Protein 2R78 (pdb70)

B-factor: mean 23.58, std 7.81, range [11.89, 75.42]

Solvent-accessible surface area: 21186 Å² total

InterPro domains:
  IPR000014 PAS domain [PS50112] (41-80)
  IPR000014 PAS domain [PS50112] (157-227)
  IPR000014 PAS domain [SM00091] (39-105)
  IPR000014 PAS domain [SM00091] (159-225)
  IPR000014 PAS domain [TIGR00229] (41-154)
  IPR000014 PAS domain [TIGR00229] (157-279)
  IPR000014 PAS domain [cd00130] (48-144)
  IPR001789 Signal transduction response regulator, receiver domain [PF00072] (548-661)
  IPR001789 Signal transduction response regulator, receiver domain [PS50110] (547-665)
  IPR001789 Signal transduction response regulator, receiver domain [SM00448] (546-661)
  IPR003594 Histidine kinase/HSP90-like ATPase domain [PF02518] (404-519)
  IPR003594 Histidine kinase/HSP90-like ATPase domain [SM00387] (404-520)
  IPR003661 Signal transduction histidine kinase, dimerisation/phosphoacceptor domain [PF00512] (293-356)
  IPR003661 Signal transduction histidine kinase, dimerisation/phosphoacceptor domain [SM00388] (292-357)
  IPR003661 Signal transduction histidine kinase, dimerisation/phosphoacceptor domain [cd00082] (290-353)
  IPR004358 Signal transduction histidine kinase-related protein, C-terminal [PR00344] (445-459)
  IPR004358 Signal transduction histidine kinase-related protein, C-terminal [PR00344] (463-473)
  IPR004358 Signal transduction histidine kinase-related protein, C-terminal [PR00344] (480-498)
  IPR004358 Signal transduction histidine kinase-related protein, C-terminal [PR00344] (504-517)
  IPR005467 Histidine kinase domain [PS50109] (299-520)

Foldseek 3Di:
DCPDDVNVVVVCVCCQAPPLWKKWKALQFQTDFTYPNVCVVQVHDRVRNNRDGQCQFQVCVVVCPRVVVSVCQLVFHWDWDWGWGAHPVGDTDIWTKIWHADPVSMIMMITHD/DCPDPVNVVVVVVVCQAPPCWKKWKALQFQTDFIYPNVCVVQVHDGVRNRVDGFCPQQVRPVVVNRVVVSVCQLVFHWDWAKGWGAHPVGDIFIWTKTWHQDPVRMIMMITHHD/DDCVDPVNVVVVVVCCQAPPLWKKFKALQFQTDAIYPNVCVVQVHDRVRSNRDGQCPQQVRPVVCCRVVVSVCQLVFDKDWDWTWGAHPVGDIFTWTKIWHADPVRMIMMIIHTD/DCPDPVNVVVVVVVCQAPPCWKKWKALQFQTDFIYPNVCVVQVHDGVRSNVDGFCPFQVRVVVCNRVVVSVCQQVFHWDWAWGWGAHPVGDIFIWTKIWHQDPVRMIMMITHGD

Radius of gyration: 28.05 Å; Cα contacts (8 Å, |Δi|>4): 924; chains: 4; bounding box: 69×51×76 Å

Nearest PDB structures (foldseek):
  2r78-assembly1_A  TM=9.894E-01  e=1.202E-22  Geobacter sulfurreducens PCA
  3bwl-assembly2_C  TM=8.313E-01  e=1.059E-07  Haloarcula marismortui ATCC 43049
  3bwl-assembly2_D  TM=8.401E-01  e=3.004E-07  Haloarcula marismortui ATCC 43049
  3mjq-assembly1_B  TM=8.443E-01  e=6.453E-06  Desulfitobacterium hafniense Y51
  4lpz-assembly1_A-1  TM=8.395E-01  e=2.990E-05  Homo sapiens

Structure (mmCIF, N/CA/C/O backbone):
data_2R78
#
_entry.id   2R78
#
_cell.length_a   51.248
_cell.length_b   62.501
_cell.length_c   71.203
_cell.angle_alpha   90.00
_cell.angle_beta   94.82
_cell.angle_gamma   90.00
#
_symmetry.space_group_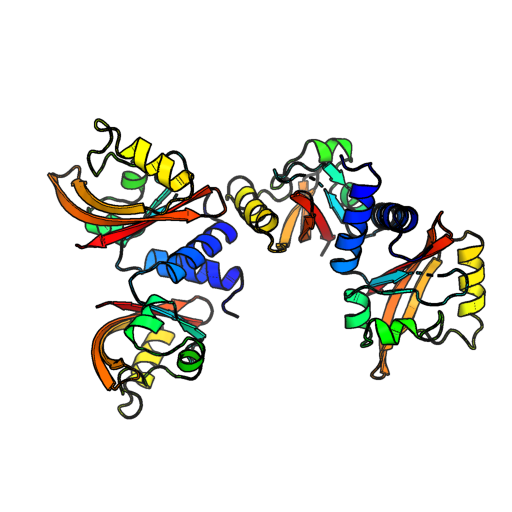name_H-M   'P 1 21 1'
#
loop_
_entity.id
_entity.type
_entity.pdbx_description
1 polymer 'Sensor protein'
2 non-polymer 'ACETATE ION'
3 water water
#
loop_
_atom_site.group_PDB
_atom_site.id
_atom_site.type_symbol
_atom_site.label_atom_id
_atom_site.label_alt_id
_atom_site.label_comp_id
_atom_site.label_asym_id
_atom_site.label_entity_id
_atom_site.label_seq_id
_atom_site.pdbx_PDB_ins_code
_atom_site.Cartn_x
_atom_site.Cartn_y
_atom_site.Cartn_z
_atom_site.occupancy
_atom_site.B_iso_or_equiv
_atom_site.auth_seq_id
_atom_site.auth_comp_id
_atom_site.auth_asym_id
_atom_site.auth_atom_id
_atom_site.pdbx_PDB_model_num
ATOM 1 N N . GLY A 1 2 ? -12.709 18.826 85.840 1.00 26.78 5 GLY A N 1
ATOM 2 C CA . GLY A 1 2 ? -11.755 19.494 84.929 1.00 25.89 5 GLY A CA 1
ATOM 3 C C . GLY A 1 2 ? -10.577 18.622 84.538 1.00 25.18 5 GLY A C 1
ATOM 4 O O . GLY A 1 2 ? -9.998 17.915 85.375 1.00 25.11 5 GLY A O 1
ATOM 5 N N . THR A 1 3 ? -10.235 18.701 83.252 1.00 24.57 6 THR A N 1
ATOM 6 C CA . THR A 1 3 ? -9.083 18.008 82.657 1.00 23.75 6 THR A CA 1
ATOM 7 C C . THR A 1 3 ? -8.075 18.963 81.978 1.00 23.60 6 THR A C 1
ATOM 8 O O . THR A 1 3 ? -7.074 18.525 81.442 1.00 22.86 6 THR A O 1
ATOM 12 N N . GLU A 1 4 ? -8.315 20.266 82.061 1.00 23.01 7 GLU A N 1
ATOM 13 C CA . GLU A 1 4 ? -7.475 21.258 81.423 1.00 22.62 7 GLU A CA 1
ATOM 14 C C . GLU A 1 4 ? -6.425 21.747 82.448 1.00 21.28 7 GLU A C 1
ATOM 15 O O . GLU A 1 4 ? -6.392 22.919 82.872 1.00 21.69 7 GLU A O 1
ATOM 21 N N . ASN A 1 5 ? -5.550 20.824 82.829 1.00 19.60 8 ASN A N 1
ATOM 22 C CA . ASN A 1 5 ? -4.411 21.143 83.692 1.00 17.99 8 ASN A CA 1
ATOM 23 C C . ASN A 1 5 ? -3.264 20.203 83.340 1.00 17.20 8 ASN A C 1
ATOM 24 O O . ASN A 1 5 ? -3.496 19.145 82.761 1.00 16.43 8 ASN A O 1
ATOM 29 N N . LEU A 1 6 ? -2.037 20.630 83.626 1.00 16.87 9 LEU A N 1
ATOM 30 C CA . LEU A 1 6 ? -0.840 19.897 83.191 1.00 16.98 9 LEU A CA 1
ATOM 31 C C . LEU A 1 6 ? -0.625 18.555 83.882 1.00 16.46 9 LEU A C 1
ATOM 32 O O . LEU A 1 6 ? 0.024 17.671 83.336 1.00 16.04 9 LEU A O 1
ATOM 37 N N . TYR A 1 7 ? -1.178 18.380 85.081 1.00 15.68 10 TYR A N 1
ATOM 38 C CA . TYR A 1 7 ? -0.972 17.151 85.830 1.00 16.05 10 TYR A CA 1
ATOM 39 C C . TYR A 1 7 ? -1.817 16.051 85.218 1.00 15.23 10 TYR A C 1
ATOM 40 O O . TYR A 1 7 ? -1.327 14.952 84.957 1.00 15.69 10 TYR A O 1
ATOM 49 N N . PHE A 1 8 ? -3.074 16.360 84.958 1.00 15.22 11 PHE A N 1
ATOM 50 C CA . PHE A 1 8 ? -3.928 15.425 84.243 1.00 14.86 11 PHE A CA 1
ATOM 51 C C . PHE A 1 8 ? -3.248 15.026 82.907 1.00 14.12 11 PHE A C 1
ATOM 52 O O . PHE A 1 8 ? -3.096 13.836 82.571 1.00 13.85 11 PHE A O 1
ATOM 60 N N . GLN A 1 9 ? -2.804 16.030 82.164 1.00 14.59 12 GLN A N 1
ATOM 61 C CA . GLN A 1 9 ? -2.261 15.764 80.832 1.00 14.36 12 GLN A CA 1
ATOM 62 C C . GLN A 1 9 ? -0.994 14.908 80.890 1.00 14.26 12 GLN A C 1
ATOM 63 O O . GLN A 1 9 ? -0.803 13.963 80.108 1.00 14.15 12 GLN A O 1
ATOM 69 N N . SER A 1 10 ? -0.125 15.240 81.835 1.00 14.78 13 SER A N 1
ATOM 70 C CA . SER A 1 10 ? 1.082 14.479 82.074 1.00 15.31 13 SER A CA 1
ATOM 71 C C . SER A 1 10 ? 0.742 13.031 82.459 1.00 14.72 13 SER A C 1
ATOM 72 O O . SER A 1 10 ? 1.319 12.084 81.938 1.00 14.87 13 SER A O 1
ATOM 75 N N . ASN A 1 11 ? -0.212 12.867 83.380 1.00 14.77 14 ASN A N 1
ATOM 76 C CA . ASN A 1 11 ? -0.717 11.538 83.740 1.00 14.89 14 ASN A CA 1
ATOM 77 C C . ASN A 1 11 ? -1.117 10.729 82.489 1.00 14.50 14 ASN A C 1
ATOM 78 O O . ASN A 1 11 ? -0.708 9.580 82.340 1.00 14.78 14 ASN A O 1
ATOM 83 N N . ALA A 1 12 ? -1.938 11.343 81.635 1.00 14.95 15 ALA A N 1
ATOM 84 C CA . ALA A 1 12 ? -2.500 10.686 80.478 1.00 14.55 15 ALA A CA 1
ATOM 85 C C . ALA A 1 12 ? -1.392 10.338 79.475 1.00 14.29 15 ALA A C 1
ATOM 86 O O . ALA A 1 12 ? -1.396 9.240 78.915 1.00 15.58 15 ALA A O 1
ATOM 88 N N . TYR A 1 13 ? -0.395 11.200 79.323 1.00 14.05 16 TYR A N 1
ATOM 89 C CA . TYR A 1 13 ? 0.748 10.850 78.479 1.00 14.38 16 TYR A CA 1
ATOM 90 C C . TYR A 1 13 ? 1.481 9.618 79.010 1.00 14.72 16 TYR A C 1
ATOM 91 O O . TYR A 1 13 ? 1.796 8.705 78.259 1.00 14.08 16 TYR A O 1
ATOM 100 N N . ARG A 1 14 ? 1.786 9.619 80.310 1.00 15.55 17 ARG A N 1
ATOM 101 C CA . ARG A 1 14 ? 2.499 8.496 80.930 1.00 16.46 17 ARG A CA 1
ATOM 102 C C . ARG A 1 14 ? 1.775 7.180 80.641 1.00 16.67 17 ARG A C 1
ATOM 103 O O . ARG A 1 14 ? 2.397 6.198 80.257 1.00 17.46 17 ARG A O 1
ATOM 111 N N . ALA A 1 15 ? 0.464 7.178 80.828 1.00 15.80 18 ALA A N 1
ATOM 112 C CA . ALA A 1 15 ? -0.353 5.967 80.586 1.00 16.17 18 ALA A CA 1
ATOM 113 C C . ALA A 1 15 ? -0.376 5.582 79.103 1.00 16.01 18 ALA A C 1
ATOM 114 O O . ALA A 1 15 ? -0.212 4.400 78.759 1.00 17.11 18 ALA A O 1
ATOM 116 N N . LEU A 1 16 ? -0.576 6.557 78.225 1.00 15.20 19 LEU A N 1
ATOM 117 C CA . LEU A 1 16 ? -0.589 6.280 76.777 1.00 14.91 19 LEU A CA 1
ATOM 118 C C . LEU A 1 16 ? 0.751 5.710 76.332 1.00 14.50 19 LEU A C 1
ATOM 119 O O . LEU A 1 16 ? 0.815 4.717 75.617 1.00 15.16 19 LEU A O 1
ATOM 124 N N . PHE A 1 17 ? 1.823 6.338 76.779 1.00 13.17 20 PHE A N 1
ATOM 125 C CA . PHE A 1 17 ? 3.152 5.927 76.356 1.00 14.35 20 PHE A CA 1
ATOM 126 C C . PHE A 1 17 ? 3.389 4.464 76.799 1.00 14.71 20 PHE A C 1
ATOM 127 O O . PHE A 1 17 ? 3.819 3.642 76.014 1.00 14.92 20 PHE A O 1
ATOM 135 N N . GLU A 1 18 ? 3.080 4.163 78.053 1.00 16.16 21 GLU A N 1
ATOM 136 C CA . GLU A 1 18 ? 3.370 2.854 78.623 1.00 16.72 21 GLU A CA 1
ATOM 137 C C . GLU A 1 18 ? 2.509 1.799 77.960 1.00 17.69 21 GLU A C 1
ATOM 138 O O . GLU A 1 18 ? 3.008 0.711 77.642 1.00 19.39 21 GLU A O 1
ATOM 144 N N . HIS A 1 19 ? 1.223 2.093 77.780 1.00 17.63 22 HIS A N 1
ATOM 145 C CA . HIS A 1 19 ? 0.256 1.036 77.388 1.00 18.58 22 HIS A CA 1
ATOM 146 C C . HIS A 1 19 ? -0.114 0.972 75.914 1.00 18.45 22 HIS A C 1
ATOM 147 O O . HIS A 1 19 ? -0.772 0.029 75.492 1.00 18.14 22 HIS A O 1
ATOM 154 N N . ALA A 1 20 ? 0.320 1.944 75.125 1.00 17.32 23 ALA A N 1
ATOM 155 C CA . ALA A 1 20 ? -0.011 1.955 73.714 1.00 17.55 23 ALA A CA 1
ATOM 156 C C . ALA A 1 20 ? 0.472 0.683 73.047 1.00 17.77 23 ALA A C 1
ATOM 157 O O . ALA A 1 20 ? 1.581 0.228 73.309 1.00 17.93 23 ALA A O 1
ATOM 159 N N . ILE A 1 21 ? -0.327 0.150 72.121 1.00 19.16 24 ILE A N 1
ATOM 160 C CA . ILE A 1 21 ? 0.110 -0.970 71.293 1.00 19.95 24 ILE A CA 1
ATOM 161 C C . ILE A 1 21 ? 1.016 -0.501 70.146 1.00 20.26 24 ILE A C 1
ATOM 162 O O . ILE A 1 21 ? 1.972 -1.218 69.759 1.00 20.84 24 ILE A O 1
ATOM 167 N N . ASP A 1 22 ? 0.719 0.691 69.612 1.00 19.22 25 ASP A N 1
ATOM 168 C CA . ASP A 1 22 ? 1.599 1.361 68.641 1.00 18.75 25 ASP A CA 1
ATOM 169 C C . ASP A 1 22 ? 2.914 1.777 69.302 1.00 17.34 25 ASP A C 1
ATOM 170 O O . ASP A 1 22 ? 2.969 2.047 70.492 1.00 16.80 25 ASP A O 1
ATOM 175 N N . GLY A 1 23 ? 3.966 1.830 68.501 1.00 15.88 26 GLY A N 1
ATOM 176 C CA . GLY A 1 23 ? 5.228 2.385 68.957 1.00 14.67 26 GLY A CA 1
ATOM 177 C C . GLY A 1 23 ? 5.108 3.901 69.048 1.00 14.37 26 GLY A C 1
ATOM 178 O O . GLY A 1 23 ? 4.429 4.533 68.229 1.00 14.60 26 GLY A O 1
ATOM 179 N N . ILE A 1 24 ? 5.703 4.464 70.090 1.00 14.32 27 ILE A N 1
ATOM 180 C CA . ILE A 1 24 ? 5.744 5.913 70.286 1.00 13.88 27 ILE A CA 1
ATOM 181 C C . ILE A 1 24 ? 7.174 6.256 70.643 1.00 13.60 27 ILE A C 1
ATOM 182 O O . ILE A 1 24 ? 7.824 5.595 71.485 1.00 13.24 27 ILE A O 1
ATOM 187 N N . PHE A 1 25 ? 7.671 7.290 69.992 1.00 13.05 28 PHE A N 1
ATOM 188 C CA . PHE A 1 25 ? 9.020 7.742 70.247 1.00 12.54 28 PHE A CA 1
ATOM 189 C C . PHE A 1 25 ? 9.069 9.252 70.246 1.00 13.41 28 PHE A C 1
ATOM 190 O O . PHE A 1 25 ? 8.191 9.924 69.685 1.00 13.72 28 PHE A O 1
ATOM 198 N N . ILE A 1 26 ? 10.089 9.752 70.921 1.00 12.55 29 ILE A N 1
ATOM 199 C CA . ILE A 1 26 ? 10.363 11.176 70.982 1.00 12.64 29 ILE A CA 1
ATOM 200 C C . ILE A 1 26 ? 11.772 11.364 70.433 1.00 14.62 29 ILE A C 1
ATOM 201 O O . ILE A 1 26 ? 12.676 10.601 70.797 1.00 13.73 29 ILE A O 1
ATOM 214 N N . ASP A 1 28 ? 14.801 14.599 69.347 1.00 15.71 31 ASP A N 1
ATOM 215 C CA . ASP A 1 28 ? 15.124 16.025 69.392 1.00 16.23 31 ASP A CA 1
ATOM 216 C C . ASP A 1 28 ? 15.110 16.555 67.966 1.00 15.54 31 ASP A C 1
ATOM 217 O O . ASP A 1 28 ? 14.969 15.795 67.032 1.00 14.97 31 ASP A O 1
ATOM 222 N N . ALA A 1 29 ? 15.298 17.865 67.802 1.00 16.37 32 ALA A N 1
ATOM 223 C CA . ALA A 1 29 ? 15.233 18.483 66.486 1.00 17.71 32 ALA A CA 1
ATOM 224 C C . ALA A 1 29 ? 16.284 17.957 65.522 1.00 17.45 32 ALA A C 1
ATOM 225 O O . ALA A 1 29 ? 16.125 18.117 64.298 1.00 19.47 32 ALA A O 1
ATOM 227 N N . GLU A 1 30 ? 17.394 17.410 66.056 1.00 17.03 33 GLU A N 1
ATOM 228 C CA . GLU A 1 30 ? 18.482 16.852 65.247 1.00 17.99 33 GLU A CA 1
ATOM 229 C C . GLU A 1 30 ? 18.315 15.366 64.900 1.00 17.71 33 GLU A C 1
ATOM 230 O O . GLU A 1 30 ? 19.165 14.765 64.231 1.00 17.59 33 GLU A O 1
ATOM 236 N N . GLY A 1 31 ? 17.239 14.760 65.392 1.00 16.08 34 GLY A N 1
ATOM 237 C CA . GLY A 1 31 ? 16.902 13.404 65.010 1.00 16.46 34 GLY A CA 1
ATOM 238 C C . GLY A 1 31 ? 17.511 12.345 65.917 1.00 15.81 34 GLY A C 1
ATOM 239 O O . GLY A 1 31 ? 17.520 11.161 65.582 1.00 15.67 34 GLY A O 1
ATOM 240 N N . HIS A 1 32 ? 18.017 12.765 67.062 1.00 14.87 35 HIS A N 1
ATOM 241 C CA . HIS A 1 32 ? 18.478 11.834 68.091 1.00 16.22 35 HIS A CA 1
ATOM 242 C C . HIS A 1 32 ? 17.259 11.296 68.878 1.00 15.59 35 HIS A C 1
ATOM 243 O O . HIS A 1 32 ? 16.444 12.092 69.364 1.00 14.61 35 HIS A O 1
ATOM 250 N N . TYR A 1 33 ? 17.116 9.964 68.984 1.00 16.14 36 TYR A N 1
ATOM 251 C CA . TYR A 1 33 ? 16.038 9.403 69.789 1.00 15.90 36 TYR A CA 1
ATOM 252 C C . TYR A 1 33 ? 16.277 9.762 71.255 1.00 16.35 36 TYR A C 1
ATOM 253 O O . TYR A 1 33 ? 17.400 9.579 71.768 1.00 17.21 36 TYR A O 1
ATOM 262 N N . LEU A 1 34 ? 15.234 10.300 71.889 1.00 14.44 37 LEU A N 1
ATOM 263 C CA . LEU A 1 34 ? 15.209 10.695 73.272 1.00 15.50 37 LEU A CA 1
ATOM 264 C C . LEU A 1 34 ? 14.412 9.792 74.174 1.00 15.18 37 LEU A C 1
ATOM 265 O O . LEU A 1 34 ? 14.760 9.632 75.355 1.00 15.76 37 LEU A O 1
ATOM 270 N N . ASP A 1 35 ? 13.348 9.209 73.625 1.00 14.42 38 ASP A N 1
ATOM 271 C CA . ASP A 1 35 ? 12.577 8.255 74.394 1.00 14.93 38 ASP A CA 1
ATOM 272 C C . ASP A 1 35 ? 11.875 7.330 73.442 1.00 14.36 38 ASP A C 1
ATOM 273 O O . ASP A 1 35 ? 11.605 7.685 72.306 1.00 14.36 38 ASP A O 1
ATOM 278 N N . VAL A 1 36 ? 11.617 6.128 73.938 1.00 14.24 39 VAL A N 1
ATOM 279 C CA . VAL A 1 36 ? 10.969 5.092 73.167 1.00 13.88 39 VAL A CA 1
ATOM 280 C C . VAL A 1 36 ? 10.120 4.275 74.111 1.00 14.03 39 VAL A C 1
ATOM 281 O O . VAL A 1 36 ? 10.555 3.989 75.231 1.00 14.46 39 VAL A O 1
ATOM 285 N N . ASN A 1 37 ? 8.902 3.926 73.684 1.00 13.54 40 ASN A N 1
ATOM 286 C CA . ASN A 1 37 ? 8.001 3.232 74.599 1.00 13.53 40 ASN A CA 1
ATOM 287 C C . ASN A 1 37 ? 8.183 1.712 74.568 1.00 14.29 40 ASN A C 1
ATOM 288 O O . ASN A 1 37 ? 8.890 1.172 73.720 1.00 14.45 40 ASN A O 1
ATOM 293 N N . PRO A 1 38 ? 7.541 1.011 75.511 1.00 15.03 41 PRO A N 1
ATOM 294 C CA . PRO A 1 38 ? 7.748 -0.444 75.497 1.00 15.96 41 PRO A CA 1
ATOM 295 C C . PRO A 1 38 ? 7.403 -1.144 74.181 1.00 16.22 41 PRO A C 1
ATOM 296 O O . PRO A 1 38 ? 8.139 -2.040 73.759 1.00 16.76 41 PRO A O 1
ATOM 300 N N . ALA A 1 39 ? 6.283 -0.767 73.546 1.00 15.26 42 ALA A N 1
ATOM 301 C CA . ALA A 1 39 ? 5.859 -1.387 72.283 1.00 16.23 42 ALA A CA 1
ATOM 302 C C . ALA A 1 39 ? 6.952 -1.318 71.213 1.00 16.13 42 ALA A C 1
ATOM 303 O O . ALA A 1 39 ? 7.269 -2.318 70.570 1.00 17.35 42 ALA A O 1
ATOM 305 N N . ILE A 1 40 ? 7.560 -0.143 71.046 1.00 16.13 43 ILE A N 1
ATOM 306 C CA . ILE A 1 40 ? 8.562 0.011 69.990 1.00 15.99 43 ILE A CA 1
ATOM 307 C C . ILE A 1 40 ? 9.863 -0.740 70.324 1.00 15.99 43 ILE A C 1
ATOM 308 O O . ILE A 1 40 ? 10.450 -1.324 69.441 1.00 16.23 43 ILE A O 1
ATOM 313 N N . CYS A 1 41 ? 10.260 -0.775 71.595 1.00 15.63 44 CYS A N 1
ATOM 314 C CA . CYS A 1 41 ? 11.441 -1.529 72.026 1.00 16.90 44 CYS A CA 1
ATOM 315 C C . CYS A 1 41 ? 11.247 -3.026 71.756 1.00 17.69 44 CYS A C 1
ATOM 316 O O . CYS A 1 41 ? 12.151 -3.700 71.232 1.00 17.75 44 CYS A O 1
ATOM 319 N N . SER A 1 42 ? 10.060 -3.519 72.108 1.00 17.93 45 SER A N 1
ATOM 320 C CA . SER A 1 42 ? 9.712 -4.944 71.859 1.00 19.20 45 SER A CA 1
ATOM 321 C C . SER A 1 42 ? 9.625 -5.287 70.362 1.00 19.40 45 SER A C 1
ATOM 322 O O . SER A 1 42 ? 10.151 -6.330 69.956 1.00 21.51 45 SER A O 1
ATOM 325 N N . ALA A 1 43 ? 8.975 -4.445 69.551 1.00 18.58 46 ALA A N 1
ATOM 326 C CA . ALA A 1 43 ? 8.846 -4.704 68.111 1.00 19.36 46 ALA A CA 1
ATOM 327 C C . ALA A 1 43 ? 10.200 -4.710 67.397 1.00 19.97 46 ALA A C 1
ATOM 328 O O . ALA A 1 43 ? 10.491 -5.609 66.599 1.00 20.84 46 ALA A O 1
ATOM 330 N N . ILE A 1 44 ? 11.028 -3.712 67.685 1.00 19.37 47 ILE A N 1
ATOM 331 C CA . ILE A 1 44 ? 12.246 -3.524 66.908 1.00 19.73 47 ILE A CA 1
ATOM 332 C C . ILE A 1 44 ? 13.413 -4.284 67.500 1.00 19.73 47 ILE A C 1
ATOM 333 O O . ILE A 1 44 ? 14.380 -4.568 66.801 1.00 20.53 47 ILE A O 1
ATOM 338 N N . GLY A 1 45 ? 13.326 -4.639 68.774 1.00 20.03 48 GLY A N 1
ATOM 339 C CA . GLY A 1 45 ? 14.322 -5.489 69.378 1.00 20.32 48 GLY A CA 1
ATOM 340 C C . GLY A 1 45 ? 15.519 -4.808 69.997 1.00 20.49 48 GLY A C 1
ATOM 341 O O . GLY A 1 45 ? 16.487 -5.485 70.345 1.00 21.56 48 GLY A O 1
ATOM 342 N N . TYR A 1 46 ? 15.459 -3.479 70.154 1.00 19.55 49 TYR A N 1
ATOM 343 C CA . TYR A 1 46 ? 16.443 -2.741 70.933 1.00 19.88 49 TYR A CA 1
ATOM 344 C C . TYR A 1 46 ? 15.899 -2.409 72.314 1.00 19.93 49 TYR A C 1
ATOM 345 O O . TYR A 1 46 ? 14.673 -2.117 72.494 1.00 20.35 49 TYR A O 1
ATOM 354 N N . THR A 1 47 ? 16.789 -2.404 73.292 1.00 19.68 50 THR A N 1
ATOM 355 C CA . THR A 1 47 ? 16.439 -1.880 74.605 1.00 19.50 50 THR A CA 1
ATOM 356 C C . THR A 1 47 ? 16.402 -0.347 74.539 1.00 19.41 50 THR A C 1
ATOM 357 O O . THR A 1 47 ? 16.899 0.273 73.585 1.00 18.59 50 THR A O 1
ATOM 361 N N . ARG A 1 48 ? 15.797 0.266 75.552 1.00 20.15 51 ARG A N 1
ATOM 362 C CA . ARG A 1 48 ? 15.753 1.723 75.618 1.00 20.83 51 ARG A CA 1
ATOM 363 C C . ARG A 1 48 ? 17.170 2.303 75.522 1.00 20.36 51 ARG A C 1
ATOM 364 O O . ARG A 1 48 ? 17.418 3.232 74.774 1.00 20.34 51 ARG A O 1
ATOM 372 N N . ASP A 1 49 ? 18.121 1.727 76.248 1.00 19.85 52 ASP A N 1
ATOM 373 C CA . ASP A 1 49 ? 19.479 2.274 76.212 1.00 19.73 52 ASP A CA 1
ATOM 374 C C . ASP A 1 49 ? 20.178 2.130 74.853 1.00 18.91 52 ASP A C 1
ATOM 375 O O . ASP A 1 49 ? 20.970 2.992 74.458 1.00 21.12 52 ASP A O 1
ATOM 380 N N . GLU A 1 50 ? 19.896 1.051 74.149 1.00 17.61 53 GLU A N 1
ATOM 381 C CA . GLU A 1 50 ? 20.412 0.874 72.797 1.00 17.32 53 GLU A CA 1
ATOM 382 C C . GLU A 1 50 ? 19.754 1.897 71.871 1.00 17.82 53 GLU A C 1
ATOM 383 O O . GLU A 1 50 ? 20.412 2.534 71.074 1.00 17.39 53 GLU A O 1
ATOM 389 N N . PHE A 1 51 ? 18.446 2.057 72.026 1.00 18.36 54 PHE A N 1
ATOM 390 C CA . PHE A 1 51 ? 17.661 2.908 71.135 1.00 19.25 54 PHE A CA 1
ATOM 391 C C . PHE A 1 51 ? 18.111 4.371 71.241 1.00 19.63 54 PHE A C 1
ATOM 392 O O . PHE A 1 51 ? 18.222 5.081 70.212 1.00 20.05 54 PHE A O 1
ATOM 400 N N . LEU A 1 52 ? 18.362 4.824 72.469 1.00 20.05 55 LEU A N 1
ATOM 401 C CA . LEU A 1 52 ? 18.765 6.223 72.735 1.00 21.14 55 LEU A CA 1
ATOM 402 C C . LEU A 1 52 ? 20.153 6.599 72.207 1.00 21.00 55 LEU A C 1
ATOM 403 O O . LEU A 1 52 ? 20.569 7.765 72.270 1.00 23.13 55 LEU A O 1
ATOM 408 N N . ALA A 1 53 ? 20.891 5.604 71.710 1.00 20.20 56 ALA A N 1
ATOM 409 C CA . ALA A 1 53 ? 22.172 5.824 71.055 1.00 19.51 56 ALA A CA 1
ATOM 410 C C . ALA A 1 53 ? 22.041 5.848 69.525 1.00 19.03 56 ALA A C 1
ATOM 411 O O . ALA A 1 53 ? 23.033 5.860 68.809 1.00 19.65 56 ALA A O 1
ATOM 413 N N . LEU A 1 54 ? 20.814 5.770 69.033 1.00 18.27 57 LEU A N 1
ATOM 414 C CA . LEU A 1 54 ? 20.567 5.801 67.627 1.00 17.37 57 LEU A CA 1
ATOM 415 C C . LEU A 1 54 ? 19.915 7.111 67.166 1.00 16.64 57 LEU A C 1
ATOM 416 O O . LEU A 1 54 ? 19.341 7.878 67.965 1.00 16.80 57 LEU A O 1
ATOM 421 N N . ASP A 1 55 ? 20.100 7.365 65.884 1.00 15.79 58 ASP A N 1
ATOM 422 C CA . ASP A 1 55 ? 19.493 8.501 65.198 1.00 15.90 58 ASP A CA 1
ATOM 423 C C . ASP A 1 55 ? 18.449 8.058 64.169 1.00 15.28 58 ASP A C 1
ATOM 424 O O . ASP A 1 55 ? 18.474 6.939 63.623 1.00 14.74 58 ASP A O 1
ATOM 429 N N . TRP A 1 56 ? 17.542 8.990 63.889 1.00 14.31 59 TRP A N 1
ATOM 430 C CA . TRP A 1 56 ? 16.583 8.895 62.826 1.00 15.11 59 TRP A CA 1
ATOM 431 C C . TRP A 1 56 ? 17.307 8.478 61.555 1.00 15.09 59 TRP A C 1
ATOM 432 O O . TRP A 1 56 ? 18.326 9.070 61.187 1.00 16.36 59 TRP A O 1
ATOM 443 N N . GLY A 1 57 ? 16.777 7.447 60.928 1.00 15.41 60 GLY A N 1
ATOM 444 C CA . GLY A 1 57 ? 17.321 6.910 59.695 1.00 16.48 60 GLY A CA 1
ATOM 445 C C . GLY A 1 57 ? 17.978 5.537 59.851 1.00 17.23 60 GLY A C 1
ATOM 446 O O . GLY A 1 57 ? 18.056 4.760 58.900 1.00 16.77 60 GLY A O 1
ATOM 447 N N . VAL A 1 58 ? 18.419 5.212 61.054 1.00 17.71 61 VAL A N 1
ATOM 448 C CA . VAL A 1 58 ? 19.115 3.938 61.243 1.00 18.73 61 VAL A CA 1
ATOM 449 C C . VAL A 1 58 ? 18.168 2.760 61.028 1.00 19.27 61 VAL A C 1
ATOM 450 O O . VAL A 1 58 ? 18.497 1.803 60.268 1.00 20.69 61 VAL A O 1
ATOM 454 N N . LEU A 1 59 ? 16.990 2.831 61.652 1.00 20.57 62 LEU A N 1
ATOM 455 C CA . LEU A 1 59 ? 16.026 1.713 61.634 1.00 21.20 62 LEU A CA 1
ATOM 456 C C . LEU A 1 59 ? 15.618 1.345 60.193 1.00 20.89 62 LEU A C 1
ATOM 457 O O . LEU A 1 59 ? 15.451 0.163 59.879 1.00 21.05 62 LEU A O 1
ATOM 462 N N . SER A 1 60 ? 15.466 2.358 59.334 1.00 19.91 63 SER A N 1
ATOM 463 C CA . SER A 1 60 ? 14.974 2.154 57.971 1.00 20.43 63 SER A CA 1
ATOM 464 C C . SER A 1 60 ? 16.107 2.265 56.953 1.00 20.09 63 SER A C 1
ATOM 465 O O . SER A 1 60 ? 15.865 2.297 55.756 1.00 18.62 63 SER A O 1
ATOM 468 N N . ARG A 1 61 ? 17.340 2.338 57.456 1.00 20.45 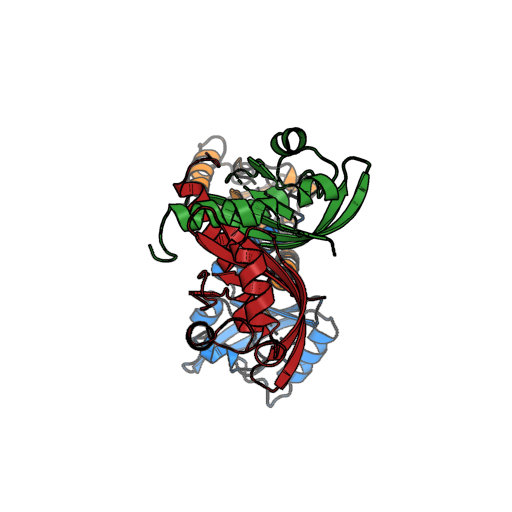64 ARG A N 1
ATOM 469 C CA . ARG A 1 61 ? 18.537 2.381 56.619 1.00 21.97 64 ARG A CA 1
ATOM 470 C C . ARG A 1 61 ? 18.454 3.500 55.580 1.00 20.80 64 ARG A C 1
ATOM 471 O O . ARG A 1 61 ? 18.721 3.330 54.387 1.00 20.81 64 ARG A O 1
ATOM 479 N N . GLY A 1 62 ? 18.103 4.668 56.084 1.00 20.02 65 GLY A N 1
ATOM 480 C CA . GLY A 1 62 ? 17.855 5.843 55.247 1.00 19.94 65 GLY A CA 1
ATOM 481 C C . GLY A 1 62 ? 18.775 7.001 55.550 1.00 19.79 65 GLY A C 1
ATOM 482 O O . GLY A 1 62 ? 18.467 8.144 55.230 1.00 18.38 65 GLY A O 1
ATOM 483 N N . VAL A 1 63 ? 19.922 6.719 56.175 1.00 19.98 66 VAL A N 1
ATOM 484 C CA . VAL A 1 63 ? 20.898 7.767 56.457 1.00 21.19 66 VAL A CA 1
ATOM 485 C C . VAL A 1 63 ? 21.651 8.084 55.160 1.00 21.30 66 VAL A C 1
ATOM 486 O O . VAL A 1 63 ? 21.562 9.196 54.656 1.00 20.17 66 VAL A O 1
ATOM 490 N N . ASP A 1 64 ? 22.390 7.108 54.626 1.00 22.02 67 ASP A N 1
ATOM 491 C CA . ASP A 1 64 ? 23.186 7.331 53.404 1.00 22.75 67 ASP A CA 1
ATOM 492 C C . ASP A 1 64 ? 22.436 7.921 52.229 1.00 22.35 67 ASP A C 1
ATOM 493 O O . ASP A 1 64 ? 22.984 8.767 51.508 1.00 24.02 67 ASP A O 1
ATOM 498 N N . SER A 1 65 ? 21.185 7.496 52.050 1.00 20.75 68 SER A N 1
ATOM 499 C CA . SER A 1 65 ? 20.326 7.964 50.975 1.00 20.63 68 SER A CA 1
ATOM 500 C C . SER A 1 65 ? 19.905 9.417 51.083 1.00 19.96 68 SER A C 1
ATOM 501 O O . SER A 1 65 ? 19.388 9.992 50.093 1.00 20.27 68 SER A O 1
ATOM 504 N N . GLY A 1 66 ? 20.097 9.983 52.270 1.00 18.09 69 GLY A N 1
ATOM 505 C CA . GLY A 1 66 ? 19.580 11.299 52.600 1.00 17.67 69 GLY A CA 1
ATOM 506 C C . GLY A 1 66 ? 18.114 11.338 52.982 1.00 16.40 69 GLY A C 1
ATOM 507 O O . GLY A 1 66 ? 17.575 12.423 53.247 1.00 16.22 69 GLY A O 1
ATOM 508 N N . TRP A 1 67 ? 17.429 10.185 52.996 1.00 15.93 70 TRP 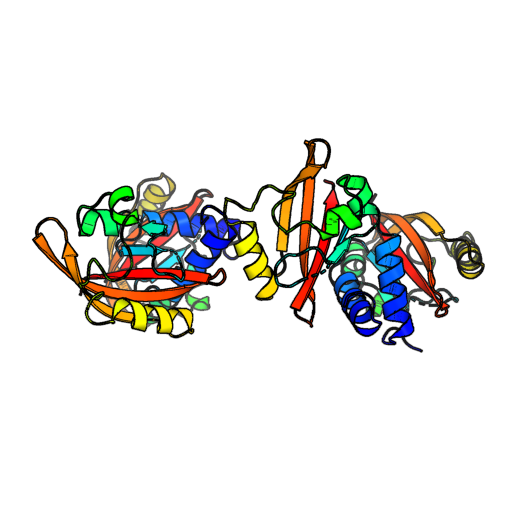A N 1
ATOM 509 C CA . TRP A 1 67 ? 16.030 10.166 53.430 1.00 16.66 70 TRP A CA 1
ATOM 510 C C . TRP A 1 67 ? 15.882 10.747 54.837 1.00 16.32 70 TRP A C 1
ATOM 511 O O . TRP A 1 67 ? 14.968 11.539 55.088 1.00 16.48 70 TRP A O 1
ATOM 522 N N . ALA A 1 68 ? 16.754 10.344 55.752 1.00 15.85 71 ALA A N 1
ATOM 523 C CA . ALA A 1 68 ? 16.631 10.768 57.145 1.00 15.56 71 ALA A CA 1
ATOM 524 C C . ALA A 1 68 ? 16.726 12.304 57.221 1.00 15.51 71 ALA A C 1
ATOM 525 O O . ALA A 1 68 ? 15.883 12.970 57.861 1.00 15.11 71 ALA A O 1
ATOM 527 N N . ALA A 1 69 ? 17.756 12.871 56.573 1.00 15.39 72 ALA A N 1
ATOM 528 C CA . ALA A 1 69 ? 17.975 14.318 56.610 1.00 15.09 72 ALA A CA 1
ATOM 529 C C . ALA A 1 69 ? 16.815 15.079 55.936 1.00 14.76 72 ALA A C 1
ATOM 530 O O . ALA A 1 69 ? 16.360 16.103 56.447 1.00 16.46 72 ALA A O 1
ATOM 532 N N . ALA A 1 70 ? 16.361 14.585 54.790 1.00 14.87 73 ALA A N 1
ATOM 533 C CA . ALA A 1 70 ? 15.287 15.264 54.036 1.00 14.42 73 ALA A CA 1
ATOM 534 C C . ALA A 1 70 ? 13.968 15.251 54.828 1.00 14.35 73 ALA A C 1
ATOM 535 O O . ALA A 1 70 ? 13.260 16.283 54.948 1.00 14.67 73 ALA A O 1
ATOM 537 N N . SER A 1 71 ? 13.625 14.074 55.356 1.00 13.57 74 SER A N 1
ATOM 538 C CA . SER A 1 71 ? 12.379 13.919 56.109 1.00 13.87 74 SER A CA 1
ATOM 539 C C . SER A 1 71 ? 12.425 14.722 57.395 1.00 13.30 74 SER A C 1
ATOM 540 O O . SER A 1 71 ? 11.457 15.398 57.756 1.00 14.03 74 SER A O 1
ATOM 543 N N . LEU A 1 72 ? 13.552 14.670 58.090 1.00 12.87 75 LEU A N 1
ATOM 544 C CA . LEU A 1 72 ? 13.690 15.427 59.352 1.00 13.89 75 LEU A CA 1
ATOM 545 C C . LEU A 1 72 ? 13.459 16.906 59.042 1.00 13.36 75 LEU A C 1
ATOM 546 O O . LEU A 1 72 ? 12.761 17.624 59.766 1.00 13.83 75 LEU A O 1
ATOM 551 N N . ALA A 1 73 ? 14.058 17.382 57.960 1.00 14.11 76 ALA A N 1
ATOM 552 C CA . ALA A 1 73 ? 13.923 18.819 57.646 1.00 14.00 76 ALA A CA 1
ATOM 553 C C . ALA A 1 73 ? 12.450 19.196 57.400 1.00 13.70 76 ALA A C 1
ATOM 554 O O . ALA A 1 73 ? 12.001 20.275 57.783 1.00 14.26 76 ALA A O 1
ATOM 556 N N . ARG A 1 74 ? 11.702 18.338 56.719 1.00 12.98 77 ARG A N 1
ATOM 557 C CA . ARG A 1 74 ? 10.289 18.632 56.486 1.00 13.98 77 ARG A CA 1
ATOM 558 C C . ARG A 1 74 ? 9.532 18.645 57.828 1.00 13.74 77 ARG A C 1
ATOM 559 O O . ARG A 1 74 ? 8.674 19.496 58.068 1.00 13.37 77 ARG A O 1
ATOM 567 N N . ILE A 1 75 ? 9.846 17.678 58.687 1.00 12.50 78 ILE A N 1
ATOM 568 C CA . ILE A 1 75 ? 9.180 17.637 59.985 1.00 12.68 78 ILE A CA 1
ATOM 569 C C . ILE A 1 75 ? 9.452 18.881 60.840 1.00 12.32 78 ILE A C 1
ATOM 570 O O . ILE A 1 75 ? 8.509 19.496 61.372 1.00 13.55 78 ILE A O 1
ATOM 575 N N . VAL A 1 76 ? 10.722 19.275 60.967 1.00 12.33 79 VAL A N 1
ATOM 576 C CA . VAL A 1 76 ? 11.055 20.459 61.815 1.00 13.64 79 VAL A CA 1
ATOM 577 C C . VAL A 1 76 ? 10.562 21.756 61.186 1.00 13.67 79 VAL A C 1
ATOM 578 O O . VAL A 1 76 ? 10.388 22.756 61.885 1.00 13.97 79 VAL A O 1
ATOM 582 N N . GLY A 1 77 ? 10.345 21.736 59.866 1.00 13.82 80 GLY A N 1
ATOM 583 C CA . GLY A 1 77 ? 9.727 22.851 59.163 1.00 14.62 80 GLY A CA 1
ATOM 584 C C . GLY A 1 77 ? 8.229 22.955 59.412 1.00 14.69 80 GLY A C 1
ATOM 585 O O . GLY A 1 77 ? 7.586 23.941 58.988 1.00 15.89 80 GLY A O 1
ATOM 586 N N . GLY A 1 78 ? 7.648 21.915 60.040 1.00 14.84 81 GLY A N 1
ATOM 587 C CA . GLY A 1 78 ? 6.243 21.921 60.443 1.00 15.24 81 GLY A CA 1
ATOM 588 C C . GLY A 1 78 ? 5.278 21.134 59.586 1.00 15.97 81 GLY A C 1
ATOM 589 O O . GLY A 1 78 ? 4.055 21.287 59.748 1.00 17.89 81 GLY A O 1
ATOM 590 N N . GLU A 1 79 ? 5.797 20.331 58.656 1.00 16.35 82 GLU A N 1
ATOM 591 C CA . GLU A 1 79 ? 4.950 19.449 57.847 1.00 17.10 82 GLU A CA 1
ATOM 592 C C . GLU A 1 79 ? 4.865 18.095 58.564 1.00 16.87 82 GLU A C 1
ATOM 593 O O . GLU A 1 79 ? 5.886 17.491 58.808 1.00 17.57 82 GLU A O 1
ATOM 599 N N . PRO A 1 80 ? 3.651 17.591 58.840 1.00 18.04 83 PRO A N 1
ATOM 600 C CA . PRO A 1 80 ? 3.570 16.266 59.489 1.00 18.02 83 PRO A CA 1
ATOM 601 C C . PRO A 1 80 ? 4.066 15.186 58.547 1.00 17.91 83 PRO A C 1
ATOM 602 O O . PRO A 1 80 ? 3.844 15.269 57.336 1.00 17.17 83 PRO A O 1
ATOM 606 N N . LEU A 1 81 ? 4.724 14.182 59.104 1.00 17.80 84 LEU A N 1
ATOM 607 C CA . LEU A 1 81 ? 5.146 13.011 58.334 1.00 18.76 84 LEU A CA 1
ATOM 608 C C . LEU A 1 81 ? 4.100 11.907 58.457 1.00 18.64 84 LEU A C 1
ATOM 609 O O . LEU A 1 81 ? 3.594 11.631 59.557 1.00 16.33 84 LEU A O 1
ATOM 614 N N . ARG A 1 82 ? 3.774 11.292 57.323 1.00 21.06 85 ARG A N 1
ATOM 615 C CA . ARG A 1 82 ? 3.051 10.024 57.295 1.00 23.27 85 ARG A CA 1
ATOM 616 C C . ARG A 1 82 ? 3.576 9.210 56.112 1.00 23.21 85 ARG A C 1
ATOM 617 O O . ARG A 1 82 ? 3.268 9.512 54.962 1.00 24.07 85 ARG A O 1
ATOM 625 N N . GLU A 1 83 ? 4.359 8.185 56.398 1.00 22.95 86 GLU A N 1
ATOM 626 C CA . GLU A 1 83 ? 5.065 7.431 55.336 1.00 23.52 86 GLU A CA 1
ATOM 627 C C . GLU A 1 83 ? 5.309 6.024 55.833 1.00 23.92 86 GLU A C 1
ATOM 628 O O . GLU A 1 83 ? 5.720 5.830 56.981 1.00 22.95 86 GLU A O 1
ATOM 634 N N . GLU A 1 84 ? 5.077 5.047 54.961 1.00 23.56 87 GLU A N 1
ATOM 635 C CA . GLU A 1 84 ? 5.480 3.682 55.235 1.00 24.80 87 GLU A CA 1
ATOM 636 C C . GLU A 1 84 ? 6.937 3.465 54.881 1.00 24.39 87 GLU A C 1
ATOM 637 O O . GLU A 1 84 ? 7.391 3.878 53.800 1.00 24.60 87 GLU A O 1
ATOM 643 N N . ARG A 1 85 ? 7.662 2.811 55.793 1.00 23.81 88 ARG A N 1
ATOM 644 C CA . ARG A 1 85 ? 9.065 2.482 55.607 1.00 23.54 88 ARG A CA 1
ATOM 645 C C . ARG A 1 85 ? 9.306 1.051 56.035 1.00 23.05 88 ARG A C 1
ATOM 646 O O . ARG A 1 85 ? 8.702 0.553 56.995 1.00 22.02 88 ARG A O 1
ATOM 654 N N . THR A 1 86 ? 10.207 0.391 55.322 1.00 23.21 89 THR A N 1
ATOM 655 C CA . THR A 1 86 ? 10.759 -0.861 55.782 1.00 23.34 89 THR A CA 1
ATOM 656 C C . THR A 1 86 ? 11.762 -0.533 56.887 1.00 22.95 89 THR A C 1
ATOM 657 O O . THR A 1 86 ? 12.606 0.348 56.714 1.00 23.66 89 THR A O 1
ATOM 661 N N . VAL A 1 87 ? 11.629 -1.215 58.018 1.00 22.33 90 VAL A N 1
ATOM 662 C CA . VAL A 1 87 ? 12.584 -1.093 59.112 1.00 22.94 90 VAL A CA 1
ATOM 663 C C . VAL A 1 87 ? 13.151 -2.465 59.427 1.00 23.47 90 VAL A C 1
ATOM 664 O O . VAL A 1 87 ? 12.506 -3.488 59.151 1.00 23.20 90 VAL A O 1
ATOM 668 N N . TRP A 1 88 ? 14.351 -2.477 60.000 1.00 23.95 91 TRP A N 1
ATOM 669 C CA . TRP A 1 88 ? 15.058 -3.708 60.327 1.00 24.17 91 TRP A CA 1
ATOM 670 C C . TRP A 1 88 ? 15.153 -3.801 61.836 1.00 23.74 91 TRP A C 1
ATOM 671 O O . TRP A 1 88 ? 15.523 -2.845 62.500 1.00 23.05 91 TRP A O 1
ATOM 682 N N . THR A 1 89 ? 14.835 -4.965 62.375 1.00 23.86 92 THR A N 1
ATOM 683 C CA . THR A 1 89 ? 14.997 -5.209 63.794 1.00 24.29 92 THR A CA 1
ATOM 684 C C . THR A 1 89 ? 16.472 -5.378 64.155 1.00 25.66 92 THR A C 1
ATOM 685 O O . THR A 1 89 ? 17.315 -5.476 63.254 1.00 24.58 92 THR A O 1
ATOM 689 N N . ARG A 1 90 ? 16.768 -5.424 65.454 1.00 27.29 93 ARG A N 1
ATOM 690 C CA . ARG A 1 90 ? 18.155 -5.629 65.925 1.00 29.47 93 ARG A CA 1
ATOM 691 C C . ARG A 1 90 ? 18.732 -6.891 65.276 1.00 31.02 93 ARG A C 1
ATOM 692 O O . ARG A 1 90 ? 19.887 -6.910 64.828 1.00 32.49 93 ARG A O 1
ATOM 700 N N . ASN A 1 91 ? 17.916 -7.933 65.213 1.00 31.74 94 ASN A N 1
ATOM 701 C CA . ASN A 1 91 ? 18.325 -9.224 64.632 1.00 32.35 94 ASN A CA 1
ATOM 702 C C . ASN A 1 91 ? 18.303 -9.281 63.100 1.00 32.83 94 ASN A C 1
ATOM 703 O O . ASN A 1 91 ? 18.645 -10.315 62.514 1.00 33.05 94 ASN A O 1
ATOM 708 N N . GLY A 1 92 ? 17.884 -8.198 62.449 1.00 32.27 95 GLY A N 1
ATOM 709 C CA . GLY A 1 92 ? 17.964 -8.089 60.992 1.00 32.39 95 GLY A CA 1
ATOM 710 C C . GLY A 1 92 ? 16.728 -8.528 60.229 1.00 32.17 95 GLY A C 1
ATOM 711 O O . GLY A 1 92 ? 16.745 -8.606 58.987 1.00 32.78 95 GLY A O 1
ATOM 712 N N . ASP A 1 93 ? 15.646 -8.806 60.951 1.00 32.04 96 ASP A N 1
ATOM 713 C CA . ASP A 1 93 ? 14.355 -9.083 60.324 1.00 32.16 96 ASP A CA 1
ATOM 714 C C . ASP A 1 93 ? 13.728 -7.788 59.806 1.00 31.73 96 ASP A C 1
ATOM 715 O O . ASP A 1 93 ? 13.966 -6.710 60.362 1.00 31.90 96 ASP A O 1
ATOM 720 N N . GLN A 1 94 ? 12.916 -7.903 58.761 1.00 31.21 97 GLN A N 1
ATOM 721 C CA . GLN A 1 94 ? 12.290 -6.741 58.113 1.00 31.27 97 GLN A CA 1
ATOM 722 C C . GLN A 1 94 ? 10.836 -6.583 58.513 1.00 30.53 97 GLN A C 1
ATOM 723 O O . GLN A 1 94 ? 10.094 -7.552 58.541 1.00 29.69 97 GLN A O 1
ATOM 729 N N . LEU A 1 95 ? 10.435 -5.343 58.792 1.00 29.38 98 LEU A N 1
ATOM 730 C CA . LEU A 1 95 ? 9.055 -5.000 59.124 1.00 29.51 98 LEU A CA 1
ATOM 731 C C . LEU A 1 95 ? 8.637 -3.876 58.199 1.00 28.39 98 LEU A C 1
ATOM 732 O O . LEU A 1 95 ? 9.480 -3.111 57.748 1.00 28.61 98 LEU A O 1
ATOM 737 N N . THR A 1 96 ? 7.343 -3.746 57.947 1.00 26.51 99 THR A N 1
ATOM 738 C CA . THR A 1 96 ? 6.839 -2.558 57.265 1.00 26.30 99 THR A CA 1
ATOM 739 C C . THR A 1 96 ? 6.086 -1.790 58.329 1.00 25.52 99 THR A C 1
ATOM 740 O O . THR A 1 96 ? 5.184 -2.327 58.977 1.00 24.91 99 THR A O 1
ATOM 744 N N . VAL A 1 97 ? 6.484 -0.546 58.546 1.00 24.12 100 VAL A N 1
ATOM 745 C CA . VAL A 1 97 ? 5.786 0.254 59.538 1.00 24.13 100 VAL A CA 1
ATOM 746 C C . VAL A 1 97 ? 5.318 1.552 58.923 1.00 22.61 100 VAL A C 1
ATOM 747 O O . VAL A 1 97 ? 5.967 2.132 58.036 1.00 22.36 100 VAL A O 1
ATOM 751 N N . GLU A 1 98 ? 4.155 1.991 59.368 1.00 21.89 101 GLU A N 1
ATOM 752 C CA . GLU A 1 98 ? 3.682 3.323 59.028 1.00 21.62 101 GLU A CA 1
ATOM 753 C C . GLU A 1 98 ? 4.172 4.303 60.085 1.00 20.05 101 GLU A C 1
ATOM 754 O O . GLU A 1 98 ? 3.791 4.199 61.264 1.00 18.61 101 GLU A O 1
ATOM 760 N N . LEU A 1 99 ? 5.037 5.219 59.658 1.00 19.30 102 LEU A N 1
ATOM 761 C CA . LEU A 1 99 ? 5.632 6.227 60.551 1.00 18.84 102 LEU A CA 1
ATOM 762 C C . LEU A 1 99 ? 4.875 7.529 60.428 1.00 18.40 102 LEU A C 1
ATOM 763 O O . LEU A 1 99 ? 4.668 8.045 59.322 1.00 18.92 102 LEU A O 1
ATOM 768 N N . SER A 1 100 ? 4.511 8.081 61.569 1.00 16.45 103 SER A N 1
ATOM 769 C CA . SER A 1 100 ? 3.944 9.405 61.662 1.00 16.37 103 SER A CA 1
ATOM 770 C C . SER A 1 100 ? 4.839 10.235 62.587 1.00 15.57 103 SER A C 1
ATOM 771 O O . SER A 1 100 ? 5.412 9.714 63.544 1.00 15.37 103 SER A O 1
ATOM 774 N N . ALA A 1 101 ? 4.977 11.523 62.304 1.00 14.24 104 ALA A N 1
ATOM 775 C CA . ALA A 1 101 ? 5.807 12.389 63.141 1.00 14.38 104 ALA A CA 1
ATOM 776 C C . ALA A 1 101 ? 5.252 13.797 63.161 1.00 14.08 104 ALA A C 1
ATOM 777 O O . ALA A 1 101 ? 4.801 14.283 62.135 1.00 15.63 104 ALA A O 1
ATOM 779 N N . HIS A 1 102 ? 5.285 14.417 64.343 1.00 13.58 105 HIS A N 1
ATOM 780 C CA . HIS A 1 102 ? 4.696 15.722 64.534 1.00 14.70 105 HIS A CA 1
ATOM 781 C C . HIS A 1 102 ? 5.592 16.534 65.448 1.00 14.64 105 HIS A C 1
ATOM 782 O O . HIS A 1 102 ? 6.165 16.036 66.398 1.00 14.88 105 HIS A O 1
ATOM 789 N N . LEU A 1 103 ? 5.684 17.803 65.125 1.00 16.67 106 LEU A N 1
ATOM 790 C CA . LEU A 1 103 ? 6.520 18.682 65.874 1.00 16.90 106 LEU A CA 1
ATOM 791 C C . LEU A 1 103 ? 5.820 18.953 67.237 1.00 17.14 106 LEU A C 1
ATOM 792 O O . LEU A 1 103 ? 4.555 19.166 67.340 1.00 19.24 106 LEU A O 1
ATOM 797 N N . LEU A 1 104 ? 6.621 18.990 68.295 1.00 16.00 107 LEU A N 1
ATOM 798 C CA . LEU A 1 104 ? 6.194 19.431 69.607 1.00 15.57 107 LEU A CA 1
ATOM 799 C C . LEU A 1 104 ? 6.540 20.940 69.730 1.00 14.93 107 LEU A C 1
ATOM 800 O O . LEU A 1 104 ? 7.383 21.450 68.990 1.00 14.55 107 LEU A O 1
ATOM 805 N N . PRO A 1 105 ? 5.884 21.657 70.663 1.00 15.67 108 PRO A N 1
ATOM 806 C CA . PRO A 1 105 ? 6.038 23.133 70.679 1.00 15.12 108 PRO A CA 1
ATOM 807 C C . PRO A 1 105 ? 7.468 23.645 70.872 1.00 14.13 108 PRO A C 1
ATOM 808 O O . PRO A 1 105 ? 7.762 24.777 70.454 1.00 12.48 108 PRO A O 1
ATOM 812 N N . ASP A 1 106 ? 8.310 22.868 71.556 1.00 13.72 109 ASP A N 1
ATOM 813 C CA . ASP A 1 106 ? 9.707 23.258 71.792 1.00 13.86 109 ASP A CA 1
ATOM 814 C C . ASP A 1 106 ? 10.683 22.753 70.713 1.00 14.02 109 ASP A C 1
ATOM 815 O O . ASP A 1 106 ? 11.940 22.877 70.887 1.00 14.30 109 ASP A O 1
ATOM 820 N N . GLY A 1 107 ? 10.144 22.183 69.626 1.00 13.14 110 GLY A N 1
ATOM 821 C CA . GLY A 1 107 ? 11.006 21.726 68.550 1.00 13.77 110 GLY A CA 1
ATOM 822 C C . GLY A 1 107 ? 11.409 20.254 68.598 1.00 12.76 110 GLY A C 1
ATOM 823 O O . GLY A 1 107 ? 11.976 19.741 67.620 1.00 12.75 110 GLY A O 1
ATOM 824 N N . LYS A 1 108 ? 11.123 19.578 69.707 1.00 12.75 111 LYS A N 1
ATOM 825 C CA . LYS A 1 108 ? 11.219 18.106 69.741 1.00 13.29 111 LYS A CA 1
ATOM 826 C C . LYS A 1 108 ? 10.159 17.521 68.811 1.00 13.43 111 LYS A C 1
ATOM 827 O O . LYS A 1 108 ? 9.285 18.232 68.319 1.00 13.78 111 LYS A O 1
ATOM 833 N N . ILE A 1 109 ? 10.240 16.220 68.594 1.00 12.69 112 ILE A N 1
ATOM 834 C CA . ILE A 1 109 ? 9.350 15.547 67.662 1.00 12.66 112 ILE A CA 1
ATOM 835 C C . ILE A 1 109 ? 8.705 14.351 68.333 1.00 11.89 112 ILE A C 1
ATOM 836 O O . ILE A 1 109 ? 9.392 13.564 68.967 1.00 12.30 112 ILE A O 1
ATOM 841 N N . LEU A 1 110 ? 7.388 14.224 68.161 1.00 12.14 113 LEU A N 1
ATOM 842 C CA . LEU A 1 110 ? 6.649 13.046 68.603 1.00 12.72 113 LEU A CA 1
ATOM 843 C C . LEU A 1 110 ? 6.429 12.140 67.392 1.00 12.56 113 LEU A C 1
ATOM 844 O O . LEU A 1 110 ? 5.882 12.569 66.368 1.00 12.66 113 LEU A O 1
ATOM 849 N N . GLY A 1 111 ? 6.834 10.895 67.514 1.00 12.14 114 GLY A N 1
ATOM 850 C CA . GLY A 1 111 ? 6.614 9.921 66.448 1.00 12.24 114 GLY A CA 1
ATOM 851 C C . GLY A 1 111 ? 5.776 8.734 66.888 1.00 13.47 114 GLY A C 1
ATOM 852 O O . GLY A 1 111 ? 5.776 8.346 68.068 1.00 12.46 114 GLY A O 1
ATOM 853 N N . ILE A 1 112 ? 5.078 8.161 65.922 1.00 14.34 115 ILE A N 1
ATOM 854 C CA . ILE A 1 112 ? 4.258 6.964 66.132 1.00 14.77 115 ILE A CA 1
ATOM 855 C C . ILE A 1 112 ? 4.642 5.994 65.047 1.00 15.64 115 ILE A C 1
ATOM 856 O O . ILE A 1 112 ? 4.799 6.381 63.865 1.00 14.77 115 ILE A O 1
ATOM 861 N N . ALA A 1 113 ? 4.791 4.730 65.434 1.00 16.04 116 ALA A N 1
ATOM 862 C CA . ALA A 1 113 ? 5.123 3.651 64.495 1.00 18.61 116 ALA A CA 1
ATOM 863 C C . ALA A 1 113 ? 4.010 2.606 64.590 1.00 19.46 116 ALA A C 1
ATOM 864 O O . ALA A 1 113 ? 3.725 2.125 65.678 1.00 19.55 116 ALA A O 1
ATOM 866 N N . ARG A 1 114 ? 3.314 2.363 63.490 1.00 20.98 117 ARG A N 1
ATOM 867 C CA . ARG A 1 114 ? 2.184 1.416 63.479 1.00 24.29 117 ARG A CA 1
ATOM 868 C C . ARG A 1 114 ? 2.413 0.333 62.445 1.00 25.97 117 ARG A C 1
ATOM 869 O O . ARG A 1 114 ? 2.985 0.605 61.399 1.00 25.71 117 ARG A O 1
ATOM 877 N N . ASP A 1 115 ? 1.924 -0.879 62.709 1.00 28.85 118 ASP A N 1
ATOM 878 C CA . ASP A 1 115 ? 1.868 -1.936 61.650 1.00 29.82 118 ASP A CA 1
ATOM 879 C C . ASP A 1 115 ? 0.949 -1.559 60.481 1.00 31.47 118 ASP A C 1
ATOM 880 O O . ASP A 1 115 ? 1.238 -1.891 59.313 1.00 32.47 118 ASP A O 1
ATOM 885 N N . GLY B 1 2 ? 14.634 18.229 78.663 1.00 38.28 5 GLY B N 1
ATOM 886 C CA . GLY B 1 2 ? 14.222 16.999 79.408 1.00 37.88 5 GLY B CA 1
ATOM 887 C C . GLY B 1 2 ? 12.894 16.470 78.881 1.00 37.76 5 GLY B C 1
ATOM 888 O O . GLY B 1 2 ? 12.101 17.249 78.345 1.00 38.20 5 GLY B O 1
ATOM 889 N N . THR B 1 3 ? 12.675 15.153 79.011 1.00 37.02 6 THR B N 1
ATOM 890 C CA . THR B 1 3 ? 11.425 14.485 78.572 1.00 36.54 6 THR B CA 1
ATOM 891 C C . THR B 1 3 ? 10.608 13.795 79.693 1.00 35.92 6 THR B C 1
ATOM 892 O O . THR B 1 3 ? 9.624 13.081 79.416 1.00 36.64 6 THR B O 1
ATOM 896 N N . GLU B 1 4 ? 11.002 14.016 80.942 1.00 34.65 7 GLU B N 1
ATOM 897 C CA . GLU B 1 4 ? 10.253 13.500 82.105 1.00 34.41 7 GLU B CA 1
ATOM 898 C C . GLU B 1 4 ? 9.382 14.558 82.786 1.00 31.62 7 GLU B C 1
ATOM 899 O O . GLU B 1 4 ? 8.454 14.230 83.527 1.00 31.57 7 GLU B O 1
ATOM 905 N N . ASN B 1 5 ? 9.670 15.820 82.517 1.00 28.82 8 ASN B N 1
ATOM 906 C CA . ASN B 1 5 ? 9.049 16.886 83.236 1.00 26.33 8 ASN B CA 1
ATOM 907 C C . ASN B 1 5 ? 7.591 17.158 82.844 1.00 23.97 8 ASN B C 1
ATOM 908 O O . ASN B 1 5 ? 7.074 16.711 81.809 1.00 22.39 8 ASN B O 1
ATOM 913 N N . LEU B 1 6 ? 6.938 17.873 83.746 1.00 21.90 9 LEU B N 1
ATOM 914 C CA . LEU B 1 6 ? 5.531 18.210 83.637 1.00 20.69 9 LEU B CA 1
ATOM 915 C C . LEU B 1 6 ? 5.176 18.872 82.307 1.00 19.63 9 LEU B C 1
ATOM 916 O O . LEU B 1 6 ? 4.154 18.575 81.714 1.00 17.59 9 LEU B O 1
ATOM 921 N N . TYR B 1 7 ? 6.009 19.829 81.891 1.00 19.62 10 TYR B N 1
ATOM 922 C CA . TYR B 1 7 ? 5.745 20.606 80.683 1.00 20.46 10 TYR B CA 1
ATOM 923 C C . TYR B 1 7 ? 5.922 19.755 79.432 1.00 18.92 10 TYR B C 1
ATOM 924 O O . TYR B 1 7 ? 5.061 19.778 78.547 1.00 17.81 10 TYR B O 1
ATOM 933 N N . PHE B 1 8 ? 7.004 18.980 79.374 1.00 18.20 11 PHE B N 1
ATOM 934 C CA . PHE B 1 8 ? 7.176 18.057 78.268 1.00 17.90 11 PHE B CA 1
ATOM 935 C C . PHE B 1 8 ? 6.005 17.063 78.145 1.00 16.65 11 PHE B C 1
ATOM 936 O O . PHE B 1 8 ? 5.435 16.866 77.063 1.00 16.35 11 PHE B O 1
ATOM 944 N N . GLN B 1 9 ? 5.679 16.403 79.251 1.00 15.75 12 GLN B N 1
ATOM 945 C CA . GLN B 1 9 ? 4.713 15.310 79.180 1.00 15.71 12 GLN B CA 1
ATOM 946 C C . GLN B 1 9 ? 3.331 15.832 78.832 1.00 14.68 12 GLN B C 1
ATOM 947 O O . GLN B 1 9 ? 2.624 15.229 78.025 1.00 14.59 12 GLN B O 1
ATOM 953 N N . SER B 1 10 ? 2.952 16.988 79.389 1.00 14.05 13 SER B N 1
ATOM 954 C CA . SER B 1 10 ? 1.643 17.577 79.051 1.00 14.27 13 SER B CA 1
ATOM 955 C C . SER B 1 10 ? 1.644 18.078 77.602 1.00 13.50 13 SER B C 1
ATOM 956 O O . SER B 1 10 ? 0.682 17.839 76.872 1.00 13.72 13 SER B O 1
ATOM 959 N N . ASN B 1 11 ? 2.752 18.704 77.140 1.00 14.07 14 ASN B N 1
ATOM 960 C CA . ASN B 1 11 ? 2.876 18.992 75.686 1.00 13.84 14 ASN B CA 1
ATOM 961 C C . ASN B 1 11 ? 2.652 17.738 74.832 1.00 14.33 14 ASN B C 1
ATOM 962 O O . ASN B 1 11 ? 1.913 17.759 73.848 1.00 13.31 14 ASN B O 1
ATOM 967 N N . ALA B 1 12 ? 3.330 16.659 75.207 1.00 13.60 15 ALA B N 1
ATOM 968 C CA . ALA B 1 12 ? 3.319 15.412 74.431 1.00 13.48 15 ALA B CA 1
ATOM 969 C C . ALA B 1 12 ? 1.916 14.774 74.431 1.00 13.67 15 ALA B C 1
ATOM 970 O O . ALA B 1 12 ? 1.429 14.279 73.396 1.00 14.12 15 ALA B O 1
ATOM 972 N N . TYR B 1 13 ? 1.222 14.872 75.567 1.00 13.69 16 TYR B N 1
ATOM 973 C CA . TYR B 1 13 ? -0.167 14.385 75.638 1.00 13.56 16 TYR B CA 1
ATOM 974 C C . TYR B 1 13 ? -1.026 15.124 74.630 1.00 13.27 16 TYR B C 1
ATOM 975 O O . TYR B 1 13 ? -1.713 14.515 73.827 1.00 13.37 16 TYR B O 1
ATOM 984 N N . ARG B 1 14 ? -0.949 16.449 74.605 1.00 12.97 17 ARG B N 1
ATOM 985 C CA . ARG B 1 14 ? -1.882 17.190 73.733 1.00 13.95 17 ARG B CA 1
ATOM 986 C C . ARG B 1 14 ? -1.613 16.848 72.270 1.00 13.75 17 ARG B C 1
ATOM 987 O O . ARG B 1 14 ? -2.532 16.734 71.461 1.00 13.78 17 ARG B O 1
ATOM 995 N N . ALA B 1 15 ? -0.333 16.663 71.943 1.00 13.57 18 ALA B N 1
ATOM 996 C CA . ALA B 1 15 ? 0.046 16.267 70.587 1.00 13.49 18 ALA B CA 1
ATOM 997 C C . ALA B 1 15 ? -0.444 14.849 70.239 1.00 13.31 18 ALA B C 1
ATOM 998 O O . ALA B 1 15 ? -1.047 14.603 69.169 1.00 13.75 18 ALA B O 1
ATOM 1000 N N . LEU B 1 16 ? -0.183 13.918 71.146 1.00 14.18 19 LEU B N 1
ATOM 1001 C CA . LEU B 1 16 ? -0.540 12.516 70.903 1.00 15.05 19 LEU B CA 1
ATOM 1002 C C . LEU B 1 16 ? -2.072 12.367 70.820 1.00 14.46 19 LEU B C 1
ATOM 1003 O O . LEU B 1 16 ? -2.598 11.634 69.969 1.00 15.55 19 LEU B O 1
ATOM 1008 N N . PHE B 1 17 ? -2.777 13.058 71.709 1.00 13.58 20 PHE B N 1
ATOM 1009 C CA . PHE B 1 17 ? -4.249 13.047 71.697 1.00 14.86 20 PHE B CA 1
ATOM 1010 C C . PHE B 1 17 ? -4.770 13.540 70.336 1.00 14.81 20 PHE B C 1
ATOM 1011 O O . PHE B 1 17 ? -5.579 12.870 69.688 1.00 15.22 20 PHE B O 1
ATOM 1019 N N . GLU B 1 18 ? -4.281 14.700 69.894 1.00 15.30 21 GLU B N 1
ATOM 1020 C CA . GLU B 1 18 ? -4.664 15.236 68.587 1.00 16.47 21 GLU B CA 1
ATOM 1021 C C . GLU B 1 18 ? -4.322 14.286 67.423 1.00 16.78 21 GLU B C 1
ATOM 1022 O O . GLU B 1 18 ? -5.148 14.086 66.522 1.00 18.11 21 GLU B O 1
ATOM 1028 N N . HIS B 1 19 ? -3.108 13.731 67.443 1.00 16.43 22 HIS B N 1
ATOM 1029 C CA . HIS B 1 19 ? -2.555 13.084 66.233 1.00 17.18 22 HIS B CA 1
ATOM 1030 C C . HIS B 1 19 ? -2.652 11.550 66.191 1.00 17.59 22 HIS B C 1
ATOM 1031 O O . HIS B 1 19 ? -2.336 10.925 65.173 1.00 18.66 22 HIS B O 1
ATOM 1038 N N . ALA B 1 20 ? -3.061 10.934 67.293 1.00 17.73 23 ALA B N 1
ATOM 1039 C CA . ALA B 1 20 ? -3.104 9.473 67.372 1.00 18.53 23 ALA B CA 1
ATOM 1040 C C . ALA B 1 20 ? -4.041 8.965 66.268 1.00 19.40 23 ALA B C 1
ATOM 1041 O O . ALA B 1 20 ? -5.037 9.590 65.973 1.00 18.49 23 ALA B O 1
ATOM 1043 N N . ILE B 1 21 ? -3.684 7.854 65.622 1.00 21.95 24 ILE B N 1
ATOM 1044 C CA . ILE B 1 21 ? -4.610 7.198 64.665 1.00 22.22 24 ILE B CA 1
ATOM 1045 C C . ILE B 1 21 ? -5.651 6.366 65.451 1.00 22.25 24 ILE B C 1
ATOM 1046 O O . ILE B 1 21 ? -6.833 6.282 65.082 1.00 23.40 24 ILE B O 1
ATOM 1051 N N . ASP B 1 22 ? -5.213 5.780 66.552 1.00 21.71 25 ASP B N 1
ATOM 1052 C CA . ASP B 1 22 ? -6.145 5.124 67.462 1.00 21.35 25 ASP B CA 1
ATOM 1053 C C . ASP B 1 22 ? -7.049 6.140 68.165 1.00 19.73 25 ASP B C 1
ATOM 1054 O O . ASP B 1 22 ? -6.677 7.303 68.381 1.00 18.71 25 ASP B O 1
ATOM 1059 N N . GLY B 1 23 ? -8.245 5.680 68.501 1.00 18.61 26 GLY B N 1
ATOM 1060 C CA . GLY B 1 23 ? -9.161 6.462 69.299 1.00 16.70 26 GLY B CA 1
ATOM 1061 C C . GLY B 1 23 ? -8.678 6.588 70.739 1.00 16.49 26 GLY B C 1
ATOM 1062 O O . GLY B 1 23 ? -8.152 5.640 71.311 1.00 16.21 26 GLY B O 1
ATOM 1063 N N . ILE B 1 24 ? -8.859 7.775 71.323 1.00 15.11 27 ILE B N 1
ATOM 1064 C CA . ILE B 1 24 ? -8.516 7.976 72.735 1.00 15.39 27 ILE B CA 1
ATOM 1065 C C . ILE B 1 24 ? -9.683 8.717 73.373 1.00 15.26 27 ILE B C 1
ATOM 1066 O O . ILE B 1 24 ? -10.191 9.679 72.808 1.00 15.40 27 ILE B O 1
ATOM 1071 N N . PHE B 1 25 ? -10.119 8.242 74.532 1.00 15.15 28 PHE B N 1
ATOM 1072 C CA . PHE B 1 25 ? -11.187 8.882 75.259 1.00 16.10 28 PHE B CA 1
ATOM 1073 C C . PHE B 1 25 ? -10.812 8.996 76.735 1.00 15.85 28 PHE B C 1
ATOM 1074 O O . PHE B 1 25 ? -9.992 8.218 77.248 1.00 15.60 28 PHE B O 1
ATOM 1082 N N . ILE B 1 26 ? -11.372 10.005 77.381 1.00 15.71 29 ILE B N 1
ATOM 1083 C CA . ILE B 1 26 ? -11.233 10.157 78.825 1.00 15.28 29 ILE B CA 1
ATOM 1084 C C . ILE B 1 26 ? -12.609 10.094 79.415 1.00 16.31 29 ILE B C 1
ATOM 1085 O O . ILE B 1 26 ? -13.501 10.721 78.863 1.00 15.42 29 ILE B O 1
ATOM 1098 N N . ASP B 1 28 ? -14.860 9.988 83.441 1.00 19.52 31 ASP B N 1
ATOM 1099 C CA . ASP B 1 28 ? -14.742 10.027 84.911 1.00 19.99 31 ASP B CA 1
ATOM 1100 C C . ASP B 1 28 ? -15.073 8.642 85.470 1.00 21.24 31 ASP B C 1
ATOM 1101 O O . ASP B 1 28 ? -15.427 7.721 84.728 1.00 21.22 31 ASP B O 1
ATOM 1106 N N . ALA B 1 29 ? -14.920 8.486 86.781 1.00 22.33 32 ALA B N 1
ATOM 1107 C CA . ALA B 1 29 ? -15.116 7.203 87.416 1.00 23.07 32 ALA B CA 1
ATOM 1108 C C . ALA B 1 29 ? -16.565 6.732 87.333 1.00 23.45 32 ALA B C 1
ATOM 1109 O O . ALA B 1 29 ? -16.835 5.558 87.517 1.00 25.39 32 ALA B O 1
ATOM 1111 N N . GLU B 1 30 ? -17.494 7.632 87.062 1.00 22.49 33 GLU B N 1
ATOM 1112 C CA . GLU B 1 30 ? -18.910 7.271 86.914 1.00 23.32 33 GLU B CA 1
ATOM 1113 C C . GLU B 1 30 ? -19.337 6.957 85.476 1.00 21.88 33 GLU B C 1
ATOM 1114 O O . GLU B 1 30 ? -20.526 6.691 85.224 1.00 21.86 33 GLU B O 1
ATOM 1120 N N . GLY B 1 31 ? -18.384 6.991 84.538 1.00 21.57 34 GLY B N 1
ATOM 1121 C CA . GLY B 1 31 ? -18.646 6.635 83.146 1.00 21.02 34 GLY B CA 1
ATOM 1122 C C . GLY B 1 31 ? -19.088 7.738 82.218 1.00 20.12 34 GLY B C 1
ATOM 1123 O O . GLY B 1 31 ? -19.470 7.481 81.076 1.00 19.39 34 GLY B O 1
ATOM 1124 N N . HIS B 1 32 ? -19.016 8.985 82.686 1.00 20.18 35 HIS B N 1
ATOM 1125 C CA . HIS B 1 32 ? -19.332 10.125 81.848 1.00 20.09 35 HIS B CA 1
ATOM 1126 C C . HIS B 1 32 ? -18.121 10.445 80.976 1.00 19.25 35 HIS B C 1
ATOM 1127 O O . HIS B 1 32 ? -17.003 10.623 81.497 1.00 19.99 35 HIS B O 1
ATOM 1134 N N . TYR B 1 33 ? -18.330 10.488 79.667 1.00 18.47 36 TYR B N 1
ATOM 1135 C CA . TYR B 1 33 ? -17.255 10.870 78.751 1.00 19.03 36 TYR B CA 1
ATOM 1136 C C . TYR B 1 33 ? -16.899 12.351 78.965 1.00 19.88 36 TYR B C 1
ATOM 1137 O O . TYR B 1 33 ? -17.780 13.209 78.986 1.00 20.68 36 TYR B O 1
ATOM 1146 N N . LEU B 1 34 ? -15.597 12.604 79.147 1.00 19.86 37 LEU B N 1
ATOM 1147 C CA . LEU B 1 34 ? -15.035 13.950 79.434 1.00 20.22 37 LEU B CA 1
ATOM 1148 C C . LEU B 1 34 ? -14.259 14.550 78.242 1.00 20.32 37 LEU B C 1
ATOM 1149 O O . LEU B 1 34 ? -14.257 15.794 78.026 1.00 20.01 37 LEU B O 1
ATOM 1154 N N . ASP B 1 35 ? -13.597 13.693 77.475 1.00 19.31 38 ASP B N 1
ATOM 1155 C CA . ASP B 1 35 ? -12.947 14.142 76.242 1.00 19.26 38 ASP B CA 1
ATOM 1156 C C . ASP B 1 35 ? -12.806 12.973 75.285 1.00 18.19 38 ASP B C 1
ATOM 1157 O O . ASP B 1 35 ? -12.861 11.797 75.712 1.00 18.02 38 ASP B O 1
ATOM 1162 N N . VAL B 1 36 ? -12.664 13.298 74.002 1.00 18.56 39 VAL B N 1
ATOM 1163 C CA . VAL B 1 36 ? -12.544 12.320 72.914 1.00 18.70 39 VAL B CA 1
ATOM 1164 C C . VAL B 1 36 ? -11.706 12.923 71.808 1.00 18.45 39 VAL B C 1
ATOM 1165 O O . VAL B 1 36 ? -11.827 14.114 71.497 1.00 18.26 39 VAL B O 1
ATOM 1169 N N . ASN B 1 37 ? -10.841 12.108 71.226 1.00 17.73 40 ASN B N 1
ATOM 1170 C CA . ASN B 1 37 ? -9.907 12.663 70.260 1.00 17.64 40 ASN B CA 1
ATOM 1171 C C . ASN B 1 37 ? -10.457 12.709 68.838 1.00 18.20 40 ASN B C 1
ATOM 1172 O O . ASN B 1 37 ? -11.513 12.126 68.537 1.00 18.02 40 ASN B O 1
ATOM 1177 N N . PRO B 1 38 ? -9.764 13.415 67.946 1.00 19.97 41 PRO B N 1
ATOM 1178 C CA . PRO B 1 38 ? -10.317 13.469 66.600 1.00 21.50 41 PRO B CA 1
ATOM 1179 C C . PRO B 1 38 ? -10.537 12.099 65.932 1.00 22.03 41 PRO B C 1
ATOM 1180 O O . PRO B 1 38 ? -11.513 11.935 65.174 1.00 23.54 41 PRO B O 1
ATOM 1184 N N . ALA B 1 39 ? -9.638 11.150 66.181 1.00 22.24 42 ALA B N 1
ATOM 1185 C CA . ALA B 1 39 ? -9.739 9.825 65.570 1.00 22.78 42 ALA B CA 1
ATOM 1186 C C . ALA B 1 39 ? -11.060 9.152 65.919 1.00 23.82 42 ALA B C 1
ATOM 1187 O O . ALA B 1 39 ? -11.676 8.547 65.037 1.00 24.44 42 ALA B O 1
ATOM 1189 N N . ILE B 1 40 ? -11.500 9.252 67.182 1.00 24.56 43 ILE B N 1
ATOM 1190 C CA . ILE B 1 40 ? -12.804 8.664 67.570 1.00 25.22 43 ILE B CA 1
ATOM 1191 C C . ILE B 1 40 ? -13.969 9.351 66.903 1.00 27.20 43 ILE B C 1
ATOM 1192 O O . ILE B 1 40 ? -14.904 8.699 66.407 1.00 27.27 43 ILE B O 1
ATOM 1197 N N . CYS B 1 41 ? -13.939 10.676 66.929 1.00 28.90 44 CYS B N 1
ATOM 1198 C CA . CYS B 1 41 ? -15.009 11.469 66.337 1.00 30.82 44 CYS B CA 1
ATOM 1199 C C . CYS B 1 41 ? -15.174 11.126 64.862 1.00 32.25 44 CYS B C 1
ATOM 1200 O O . CYS B 1 41 ? -16.296 10.881 64.413 1.00 32.98 44 CYS B O 1
ATOM 1203 N N . SER B 1 42 ? -14.057 11.042 64.142 1.00 33.20 45 SER B N 1
ATOM 1204 C CA . SER B 1 42 ? -14.073 10.688 62.716 1.00 34.60 45 SER B CA 1
ATOM 1205 C C . SER B 1 42 ? -14.549 9.250 62.492 1.00 35.65 45 SER B C 1
ATOM 1206 O O . SER B 1 42 ? -15.428 9.011 61.658 1.00 37.12 45 SER B O 1
ATOM 1209 N N . ALA B 1 43 ? -13.995 8.299 63.241 1.00 36.38 46 ALA B N 1
ATOM 1210 C CA . ALA B 1 43 ? -14.360 6.883 63.117 1.00 36.82 46 ALA B CA 1
ATOM 1211 C C . ALA B 1 43 ? -15.881 6.671 63.097 1.00 37.76 46 ALA B C 1
ATOM 1212 O O . ALA B 1 43 ? -16.405 5.981 62.212 1.00 38.28 46 ALA B O 1
ATOM 1214 N N . ILE B 1 44 ? -16.586 7.274 64.054 1.00 37.99 47 ILE B N 1
ATOM 1215 C CA . ILE B 1 44 ? -18.047 7.138 64.138 1.00 38.17 47 ILE B CA 1
ATOM 1216 C C . ILE B 1 44 ? -18.825 8.367 63.581 1.00 38.57 47 ILE B C 1
ATOM 1217 O O . ILE B 1 44 ? -20.056 8.419 63.638 1.00 39.75 47 ILE B O 1
ATOM 1222 N N . GLY B 1 45 ? -18.121 9.341 63.020 1.00 38.88 48 GLY B N 1
ATOM 1223 C CA . GLY B 1 45 ? -18.756 10.557 62.488 1.00 38.28 48 GLY B CA 1
ATOM 1224 C C . GLY B 1 45 ? -19.578 11.359 63.497 1.00 38.53 48 GLY B C 1
ATOM 1225 O O . GLY B 1 45 ? -20.614 11.941 63.143 1.00 38.93 48 GLY B O 1
ATOM 1226 N N . TYR B 1 46 ? -19.134 11.379 64.757 1.00 37.50 49 TYR B N 1
ATOM 1227 C CA . TYR B 1 46 ? -19.744 12.212 65.800 1.00 36.77 49 TYR B CA 1
ATOM 1228 C C . TYR B 1 46 ? -18.884 13.439 65.989 1.00 36.65 49 TYR B C 1
ATOM 1229 O O . TYR B 1 46 ? -17.673 13.392 65.750 1.00 36.05 49 TYR B O 1
ATOM 1238 N N . THR B 1 47 ? -19.494 14.526 66.450 1.00 36.52 50 THR B N 1
ATOM 1239 C CA . THR B 1 47 ? -18.720 15.669 66.908 1.00 36.33 50 THR B CA 1
ATOM 1240 C C . THR B 1 47 ? -18.325 15.399 68.353 1.00 35.72 50 THR B C 1
ATOM 1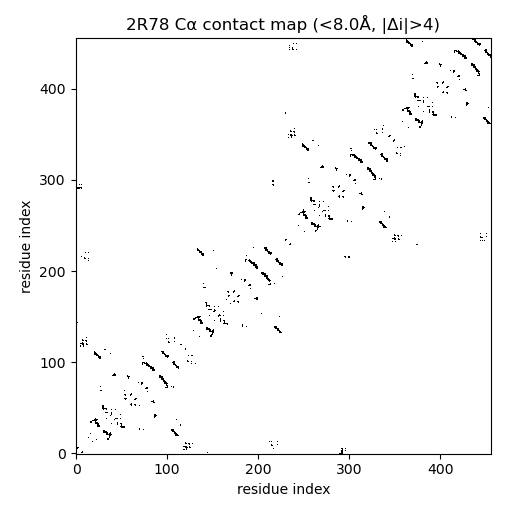241 O O . THR B 1 47 ? -18.950 14.584 69.035 1.00 34.61 50 THR B O 1
ATOM 1245 N N . ARG B 1 48 ? -17.295 16.108 68.811 1.00 35.33 51 ARG B N 1
ATOM 1246 C CA . ARG B 1 48 ? -16.859 16.051 70.199 1.00 35.20 51 ARG B CA 1
ATOM 1247 C C . ARG B 1 48 ? -18.002 16.340 71.186 1.00 34.42 51 ARG B C 1
ATOM 1248 O O . ARG B 1 48 ? -18.146 15.654 72.184 1.00 33.00 51 ARG B O 1
ATOM 1256 N N . ASP B 1 49 ? -18.826 17.349 70.902 1.00 33.89 52 ASP B N 1
ATOM 1257 C CA . ASP B 1 49 ? -19.925 17.706 71.807 1.00 34.33 52 ASP B CA 1
ATOM 1258 C C . ASP B 1 49 ? -21.005 16.641 71.919 1.00 33.18 52 ASP B C 1
ATOM 1259 O O . ASP B 1 49 ? -21.580 16.445 72.979 1.00 32.74 52 ASP B O 1
ATOM 1264 N N . GLU B 1 50 ? -21.248 15.955 70.819 1.00 32.80 53 GLU B N 1
ATOM 1265 C CA . GLU B 1 50 ? -22.234 14.874 70.769 1.00 33.03 53 GLU B CA 1
ATOM 1266 C C . GLU B 1 50 ? -21.742 13.655 71.519 1.00 31.85 53 GLU B C 1
ATOM 1267 O O . GLU B 1 50 ? -22.479 13.028 72.282 1.00 30.66 53 GLU B O 1
ATOM 1273 N N . PHE B 1 51 ? -20.464 13.352 71.319 1.00 30.62 54 PHE B N 1
ATOM 1274 C CA . PHE B 1 51 ? -19.850 12.265 72.050 1.00 29.17 54 PHE B CA 1
ATOM 1275 C C . PHE B 1 51 ? -19.874 12.535 73.556 1.00 28.33 54 PHE B C 1
ATOM 1276 O O . PHE B 1 51 ? -20.131 11.631 74.348 1.00 27.45 54 PHE B O 1
ATOM 1284 N N . LEU B 1 52 ? -19.664 13.793 73.958 1.00 27.22 55 LEU B N 1
ATOM 1285 C CA . LEU B 1 52 ? -19.622 14.136 75.368 1.00 27.80 55 LEU B CA 1
ATOM 1286 C C . LEU B 1 52 ? -20.992 14.171 76.074 1.00 27.64 55 LEU B C 1
ATOM 1287 O O . LEU B 1 52 ? -21.068 14.428 77.275 1.00 29.21 55 LEU B O 1
ATOM 1292 N N . ALA B 1 53 ? -22.054 13.875 75.339 1.00 27.05 56 ALA B N 1
ATOM 1293 C CA . ALA B 1 53 ? -23.359 13.654 75.962 1.00 26.93 56 ALA B CA 1
ATOM 1294 C C . ALA B 1 53 ? -23.568 12.174 76.277 1.00 26.71 56 ALA B C 1
ATOM 1295 O O . ALA B 1 53 ? -24.569 11.803 76.908 1.00 27.50 56 ALA B O 1
ATOM 1297 N N . LEU B 1 54 ? -22.626 11.336 75.850 1.00 25.43 57 LEU B N 1
ATOM 1298 C CA . LEU B 1 54 ? -22.733 9.886 76.050 1.00 24.83 57 LEU B CA 1
ATOM 1299 C C . LEU B 1 54 ? -22.137 9.442 77.379 1.00 23.16 57 LEU B C 1
ATOM 1300 O O . LEU B 1 54 ? -21.199 10.053 77.951 1.00 21.86 57 LEU B O 1
ATOM 1305 N N . ASP B 1 55 ? -22.691 8.343 77.855 1.00 21.09 58 ASP B N 1
ATOM 1306 C CA . ASP B 1 55 ? -22.154 7.621 78.963 1.00 20.80 58 ASP B CA 1
ATOM 1307 C C . ASP B 1 55 ? -21.706 6.235 78.506 1.00 18.61 58 ASP B C 1
ATOM 1308 O O . ASP B 1 55 ? -22.231 5.668 77.522 1.00 17.03 58 ASP B O 1
ATOM 1313 N N . TRP B 1 56 ? -20.732 5.735 79.257 1.00 17.14 59 TRP B N 1
ATOM 1314 C CA . TRP B 1 56 ? -20.128 4.441 79.071 1.00 16.60 59 TRP B CA 1
ATOM 1315 C C . TRP B 1 56 ? -21.208 3.401 78.951 1.00 16.11 59 TRP B C 1
ATOM 1316 O O . TRP B 1 56 ? -22.087 3.332 79.807 1.00 17.01 59 TRP B O 1
ATOM 1327 N N . GLY B 1 57 ? -21.149 2.645 77.849 1.00 15.09 60 GLY B N 1
ATOM 1328 C CA . GLY B 1 57 ? -22.063 1.530 77.635 1.00 14.63 60 GLY B CA 1
ATOM 1329 C C . GLY B 1 57 ? -23.165 1.737 76.577 1.00 14.86 60 GLY B C 1
ATOM 1330 O O . GLY B 1 57 ? -23.664 0.810 75.985 1.00 15.42 60 GLY B O 1
ATOM 1331 N N . VAL B 1 58 ? -23.495 2.981 76.316 1.00 14.69 61 VAL B N 1
ATOM 1332 C CA . VAL B 1 58 ? -24.558 3.292 75.372 1.00 14.65 61 VAL B CA 1
ATOM 1333 C C . VAL B 1 58 ? -24.166 2.866 73.947 1.00 14.50 61 VAL B C 1
ATOM 1334 O O . VAL B 1 58 ? -24.907 2.160 73.278 1.00 14.74 61 VAL B O 1
ATOM 1338 N N . LEU B 1 59 ? -22.955 3.229 73.513 1.00 13.53 62 LEU B N 1
ATOM 1339 C CA . LEU B 1 59 ? -22.541 2.910 72.146 1.00 13.97 62 LEU B CA 1
ATOM 1340 C C . LEU B 1 59 ? -22.462 1.412 71.945 1.00 12.96 62 LEU B C 1
ATOM 1341 O O . LEU B 1 59 ? -22.770 0.938 70.871 1.00 14.83 62 LEU B O 1
ATOM 1346 N N . SER B 1 60 ? -21.970 0.678 72.947 1.00 13.07 63 SER B N 1
ATOM 1347 C CA . SER B 1 60 ? -21.788 -0.782 72.791 1.00 12.75 63 SER B CA 1
ATOM 1348 C C . SER B 1 60 ? -22.968 -1.624 73.331 1.00 13.49 63 SER B C 1
ATOM 1349 O O . SER B 1 60 ? -22.874 -2.864 73.484 1.00 12.70 63 SER B O 1
ATOM 1352 N N . ARG B 1 61 ? -24.092 -0.951 73.592 1.00 13.44 64 ARG B N 1
ATOM 1353 C CA . ARG B 1 61 ? -25.296 -1.649 74.083 1.00 13.80 64 ARG B CA 1
ATOM 1354 C C . ARG B 1 61 ? -24.991 -2.517 75.328 1.00 14.61 64 ARG B C 1
ATOM 1355 O O . ARG B 1 61 ? -25.307 -3.714 75.363 1.00 15.42 64 ARG B O 1
ATOM 1363 N N . GLY B 1 62 ? -24.357 -1.891 76.314 1.00 14.27 65 GLY B N 1
ATOM 1364 C CA . GLY B 1 62 ? -23.986 -2.555 77.577 1.00 15.58 65 GLY B CA 1
ATOM 1365 C C . GLY B 1 62 ? -24.743 -2.076 78.778 1.00 16.61 65 GLY B C 1
ATOM 1366 O O . GLY B 1 62 ? -24.369 -2.417 79.896 1.00 17.56 65 GLY B O 1
ATOM 1367 N N . VAL B 1 63 ? -25.807 -1.304 78.568 1.00 16.28 66 VAL B N 1
ATOM 1368 C CA . VAL B 1 63 ? -26.569 -0.788 79.699 1.00 17.81 66 VAL B CA 1
ATOM 1369 C C . VAL B 1 63 ? -27.456 -1.909 80.279 1.00 16.56 66 VAL B C 1
ATOM 1370 O O . VAL B 1 63 ? -27.258 -2.327 81.434 1.00 17.28 66 VAL B O 1
ATOM 1374 N N . ASP B 1 64 ? -28.382 -2.426 79.483 1.00 17.27 67 ASP B N 1
ATOM 1375 C CA . ASP B 1 64 ? -29.361 -3.420 79.980 1.00 17.56 67 ASP B CA 1
ATOM 1376 C C . ASP B 1 64 ? -28.711 -4.640 80.559 1.00 16.70 67 ASP B C 1
ATOM 1377 O O . ASP B 1 64 ? -29.162 -5.194 81.574 1.00 17.90 67 ASP B O 1
ATOM 1382 N N . SER B 1 65 ? -27.628 -5.078 79.926 1.00 16.06 68 SER B N 1
ATOM 1383 C CA . SER B 1 65 ? -26.964 -6.318 80.359 1.00 15.33 68 SER B CA 1
ATOM 1384 C C . SER B 1 65 ? -26.238 -6.187 81.678 1.00 15.02 68 SER B C 1
ATOM 1385 O O . SER B 1 65 ? -25.930 -7.204 82.312 1.00 16.93 68 SER B O 1
ATOM 1388 N N . GLY B 1 66 ? -25.935 -4.957 82.095 1.00 14.37 69 GLY B N 1
ATOM 1389 C CA . GLY B 1 66 ? -25.078 -4.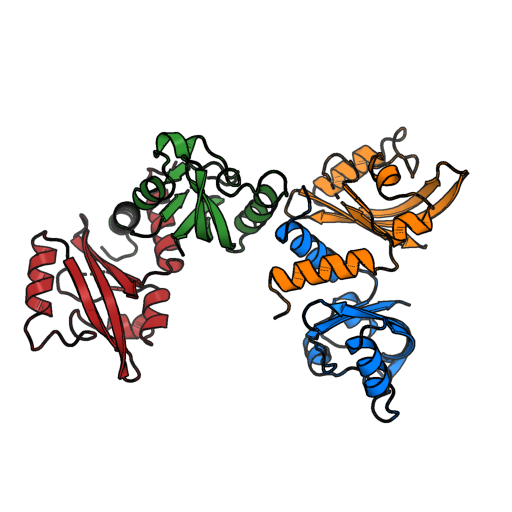718 83.248 1.00 14.92 69 GLY B CA 1
ATOM 1390 C C . GLY B 1 66 ? -23.600 -4.639 82.945 1.00 14.32 69 GLY B C 1
ATOM 1391 O O . GLY B 1 66 ? -22.790 -4.432 83.830 1.00 13.97 69 GLY B O 1
ATOM 1392 N N . TRP B 1 67 ? -23.239 -4.834 81.683 1.00 13.34 70 TRP B N 1
ATOM 1393 C CA . TRP B 1 67 ? -21.828 -4.821 81.285 1.00 13.45 70 TRP B CA 1
ATOM 1394 C C . TRP B 1 67 ? -21.204 -3.443 81.621 1.00 13.77 70 TRP B C 1
ATOM 1395 O O . TRP B 1 67 ? -20.082 -3.361 82.092 1.00 14.77 70 TRP B O 1
ATOM 1406 N N . ALA B 1 68 ? -21.922 -2.361 81.335 1.00 14.61 71 ALA B N 1
ATOM 1407 C CA . ALA B 1 68 ? -21.333 -1.026 81.546 1.00 14.85 71 ALA B CA 1
ATOM 1408 C C . ALA B 1 68 ? -20.964 -0.825 83.021 1.00 14.54 71 ALA B C 1
ATOM 1409 O O . ALA B 1 68 ? -19.830 -0.468 83.378 1.00 14.47 71 ALA B O 1
ATOM 1411 N N . ALA B 1 69 ? -21.904 -1.131 83.913 1.00 15.17 72 ALA B N 1
ATOM 1412 C CA . ALA B 1 69 ? -21.673 -0.866 85.330 1.00 15.65 72 ALA B CA 1
ATOM 1413 C C . ALA B 1 69 ? -20.616 -1.840 85.884 1.00 15.58 72 ALA B C 1
ATOM 1414 O O . ALA B 1 69 ? -19.714 -1.439 86.644 1.00 16.82 72 ALA B O 1
ATOM 1416 N N . ALA B 1 70 ? -20.687 -3.118 85.490 1.00 15.48 73 ALA B N 1
ATOM 1417 C CA . ALA B 1 70 ? -19.735 -4.114 85.977 1.00 15.91 73 ALA B CA 1
ATOM 1418 C C . ALA B 1 70 ? -18.288 -3.853 85.499 1.00 16.34 73 ALA B C 1
ATOM 1419 O O . ALA B 1 70 ? -17.335 -3.915 86.287 1.00 18.37 73 ALA B O 1
ATOM 1421 N N . SER B 1 71 ? -18.131 -3.501 84.223 1.00 16.00 74 SER B N 1
ATOM 1422 C CA . SER B 1 71 ? -16.828 -3.204 83.671 1.00 16.32 74 SER B CA 1
ATOM 1423 C C . SER B 1 71 ? -16.221 -1.952 84.281 1.00 16.10 74 SER B C 1
ATOM 1424 O O . SER B 1 71 ? -15.038 -1.926 84.604 1.00 17.52 74 SER B O 1
ATOM 1427 N N . LEU B 1 72 ? -17.039 -0.924 84.441 1.00 16.44 75 LEU B N 1
ATOM 1428 C CA . LEU B 1 72 ? -16.601 0.322 85.076 1.00 17.84 75 LEU B CA 1
ATOM 1429 C C . LEU B 1 72 ? -16.104 0.015 86.508 1.00 17.85 75 LEU B C 1
ATOM 1430 O O . LEU B 1 72 ? -15.018 0.427 86.901 1.00 18.87 75 LEU B O 1
ATOM 1435 N N . ALA B 1 73 ? -16.873 -0.763 87.267 1.00 18.80 76 ALA B N 1
ATOM 1436 C CA . ALA B 1 73 ? -16.451 -1.175 88.621 1.00 19.89 76 ALA B CA 1
ATOM 1437 C C . ALA B 1 73 ? -15.094 -1.863 88.604 1.00 19.97 76 ALA B C 1
ATOM 1438 O O . ALA B 1 73 ? -14.251 -1.592 89.474 1.00 21.89 76 ALA B O 1
ATOM 1440 N N . ARG B 1 74 ? -14.839 -2.721 87.609 1.00 19.32 77 ARG B N 1
ATOM 1441 C CA . ARG B 1 74 ? -13.582 -3.449 87.567 1.00 20.89 77 ARG B CA 1
ATOM 1442 C C . ARG B 1 74 ? -12.422 -2.480 87.315 1.00 20.73 77 ARG B C 1
ATOM 1443 O O . ARG B 1 74 ? -11.345 -2.605 87.927 1.00 21.67 77 ARG B O 1
ATOM 1451 N N . ILE B 1 75 ? -12.650 -1.509 86.431 1.00 19.92 78 ILE B N 1
ATOM 1452 C CA . ILE B 1 75 ? -11.607 -0.545 86.099 1.00 20.74 78 ILE B CA 1
ATOM 1453 C C . ILE B 1 75 ? -11.2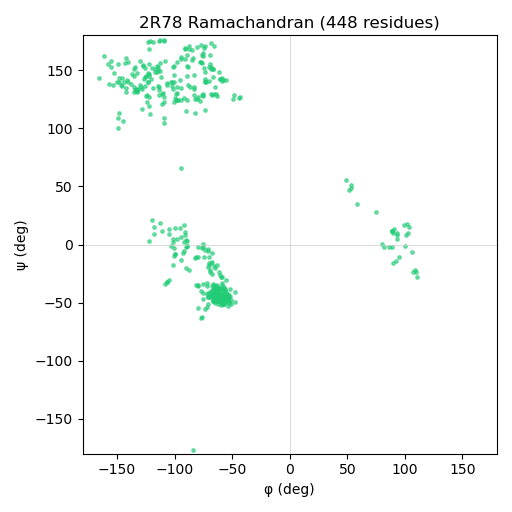61 0.310 87.306 1.00 21.48 78 ILE B C 1
ATOM 1454 O O . ILE B 1 75 ? -10.083 0.462 87.632 1.00 22.27 78 ILE B O 1
ATOM 1459 N N . VAL B 1 76 ? -12.295 0.862 87.926 1.00 22.19 79 VAL B N 1
ATOM 1460 C CA . VAL B 1 76 ? -12.191 1.721 89.101 1.00 23.94 79 VAL B CA 1
ATOM 1461 C C . VAL B 1 76 ? -11.509 0.954 90.224 1.00 24.84 79 VAL B C 1
ATOM 1462 O O . VAL B 1 76 ? -10.741 1.533 91.007 1.00 25.85 79 VAL B O 1
ATOM 1466 N N . GLY B 1 77 ? -11.744 -0.356 90.258 1.00 25.85 80 GLY B N 1
ATOM 1467 C CA . GLY B 1 77 ? -11.100 -1.258 91.198 1.00 26.58 80 GLY B CA 1
ATOM 1468 C C . GLY B 1 77 ? -9.652 -1.653 90.963 1.00 27.69 80 GLY B C 1
ATOM 1469 O O . GLY B 1 77 ? -9.082 -2.413 91.761 1.00 29.18 80 GLY B O 1
ATOM 1470 N N . GLY B 1 78 ? -9.064 -1.181 89.862 1.00 27.60 81 GLY B N 1
ATOM 1471 C CA . GLY B 1 78 ? -7.656 -1.372 89.558 1.00 27.45 81 GLY B CA 1
ATOM 1472 C C . GLY B 1 78 ? -7.354 -2.490 88.590 1.00 27.98 81 GLY B C 1
ATOM 1473 O O . GLY B 1 78 ? -6.213 -2.953 88.502 1.00 28.40 81 GLY B O 1
ATOM 1474 N N . GLU B 1 79 ? -8.365 -2.952 87.857 1.00 27.36 82 GLU B N 1
ATOM 1475 C CA . GLU B 1 79 ? -8.164 -4.002 86.879 1.00 27.06 82 GLU B CA 1
ATOM 1476 C C . GLU B 1 79 ? -8.313 -3.358 85.508 1.00 26.54 82 GLU B C 1
ATOM 1477 O O . GLU B 1 79 ? -9.407 -2.980 85.153 1.00 26.64 82 GLU B O 1
ATOM 1483 N N . PRO B 1 80 ? -7.213 -3.210 84.754 1.00 26.07 83 PRO B N 1
ATOM 1484 C CA . PRO B 1 80 ? -7.330 -2.605 83.417 1.00 25.07 83 PRO B CA 1
ATOM 1485 C C . PRO B 1 80 ? -8.246 -3.443 82.526 1.00 23.67 83 PRO B C 1
ATOM 1486 O O . PRO B 1 80 ? -8.252 -4.658 82.622 1.00 23.29 83 PRO B O 1
ATOM 1490 N N . LEU B 1 81 ? -9.033 -2.763 81.704 1.00 22.36 84 LEU B N 1
ATOM 1491 C CA . LEU B 1 81 ? -9.900 -3.405 80.755 1.00 21.21 84 LEU B CA 1
ATOM 1492 C C . LEU B 1 81 ? -9.107 -3.622 79.486 1.00 19.67 84 LEU B C 1
ATOM 1493 O O . LEU B 1 81 ? -8.348 -2.742 79.049 1.00 18.68 84 LEU B O 1
ATOM 1498 N N . ARG B 1 82 ? -9.277 -4.804 78.900 1.00 19.95 85 ARG B N 1
ATOM 1499 C CA . ARG B 1 82 ? -8.814 -5.080 77.562 1.00 20.09 85 ARG B CA 1
ATOM 1500 C C . ARG B 1 82 ? -9.766 -6.093 76.971 1.00 19.15 85 ARG B C 1
ATOM 1501 O O . ARG B 1 82 ? -9.705 -7.291 77.301 1.00 18.68 85 ARG B O 1
ATOM 1509 N N . GLU B 1 83 ? -10.671 -5.586 76.160 1.00 17.77 86 GLU B N 1
ATOM 1510 C CA . GLU B 1 83 ? -11.621 -6.440 75.492 1.00 18.32 86 GLU B CA 1
ATOM 1511 C C . GLU B 1 83 ? -12.242 -5.753 74.293 1.00 16.49 86 GLU B C 1
ATOM 1512 O O . GLU B 1 83 ? -12.162 -4.510 74.142 1.00 16.19 86 GLU B O 1
ATOM 1518 N N . GLU B 1 84 ? -12.831 -6.568 73.423 1.00 14.02 87 GLU B N 1
ATOM 1519 C CA . GLU B 1 84 ? -13.447 -6.067 72.225 1.00 13.39 87 GLU B CA 1
ATOM 1520 C C . GLU B 1 84 ? -14.899 -5.726 72.495 1.00 13.39 87 GLU B C 1
ATOM 1521 O O . GLU B 1 84 ? -15.592 -6.416 73.260 1.00 13.47 87 GLU B O 1
ATOM 1527 N N . ARG B 1 85 ? -15.365 -4.672 71.833 1.00 14.23 88 ARG B N 1
ATOM 1528 C CA . ARG B 1 85 ? -16.755 -4.296 71.881 1.00 14.25 88 ARG B CA 1
ATOM 1529 C C . ARG B 1 85 ? -17.249 -3.886 70.499 1.00 14.04 88 ARG B C 1
ATOM 1530 O O . ARG B 1 85 ? -16.538 -3.220 69.769 1.00 13.77 88 ARG B O 1
ATOM 1538 N N . THR B 1 86 ? -18.452 -4.318 70.155 1.00 13.34 89 THR B N 1
ATOM 1539 C CA . THR B 1 86 ? -19.162 -3.802 68.978 1.00 14.91 89 THR B CA 1
ATOM 1540 C C . THR B 1 86 ? -19.866 -2.493 69.355 1.00 15.76 89 THR B C 1
ATOM 1541 O O . THR B 1 86 ? -20.419 -2.384 70.466 1.00 15.38 89 THR B O 1
ATOM 1545 N N . VAL B 1 87 ? -19.745 -1.503 68.469 1.00 16.21 90 VAL B N 1
ATOM 1546 C CA . VAL B 1 87 ? -20.359 -0.181 68.657 1.00 17.83 90 VAL B CA 1
ATOM 1547 C C . VAL B 1 87 ? -21.416 -0.007 67.572 1.00 18.55 90 VAL B C 1
ATOM 1548 O O . VAL B 1 87 ? -21.178 -0.369 66.419 1.00 17.41 90 VAL B O 1
ATOM 1552 N N . TRP B 1 88 ? -22.578 0.524 67.977 1.00 18.62 91 TRP B N 1
ATOM 1553 C CA . TRP B 1 88 ? -23.691 0.826 67.088 1.00 19.17 91 TRP B CA 1
ATOM 1554 C C . TRP B 1 88 ? -23.945 2.319 67.244 1.00 20.53 91 TRP B C 1
ATOM 1555 O O . TRP B 1 88 ? -24.364 2.788 68.307 1.00 19.75 91 TRP B O 1
ATOM 1566 N N . THR B 1 89 ? -23.669 3.053 66.170 1.00 21.23 92 THR B N 1
ATOM 1567 C CA . THR B 1 89 ? -23.851 4.489 66.191 1.00 21.90 92 THR B CA 1
ATOM 1568 C C . THR B 1 89 ? -25.291 4.932 65.861 1.00 23.00 92 THR B C 1
ATOM 1569 O O . THR B 1 89 ? -26.138 4.153 65.401 1.00 21.46 92 THR B O 1
ATOM 1573 N N . ARG B 1 90 ? -25.564 6.205 66.129 1.00 24.08 93 ARG B N 1
ATOM 1574 C CA . ARG B 1 90 ? -26.947 6.688 66.048 1.00 26.19 93 ARG B CA 1
ATOM 1575 C C . ARG B 1 90 ? -27.439 6.748 64.589 1.00 25.82 93 ARG B C 1
ATOM 1576 O O . ARG B 1 90 ? -28.657 6.810 64.328 1.00 24.89 93 ARG B O 1
ATOM 1584 N N . ASN B 1 91 ? -26.497 6.731 63.639 1.00 26.10 94 ASN B N 1
ATOM 1585 C CA . ASN B 1 91 ? -26.849 6.763 62.236 1.00 28.02 94 ASN B CA 1
ATOM 1586 C C . ASN B 1 91 ? -26.931 5.376 61.618 1.00 27.93 94 ASN B C 1
ATOM 1587 O O . ASN B 1 91 ? -27.047 5.266 60.400 1.00 28.48 94 ASN B O 1
ATOM 1592 N N . GLY B 1 92 ? -26.807 4.319 62.429 1.00 27.80 95 GLY B N 1
ATOM 1593 C CA . GLY B 1 92 ? -26.969 2.947 61.945 1.00 28.16 95 GLY B CA 1
ATOM 1594 C C . GLY B 1 92 ? -25.681 2.181 61.666 1.00 28.46 95 GLY B C 1
ATOM 1595 O O . GLY B 1 92 ? -25.720 1.020 61.291 1.00 29.09 95 GLY B O 1
ATOM 1596 N N . ASP B 1 93 ? -24.532 2.810 61.846 1.00 28.11 96 ASP B N 1
ATOM 1597 C CA . ASP B 1 93 ? -23.276 2.117 61.573 1.00 28.08 96 ASP B CA 1
ATOM 1598 C C . ASP B 1 93 ? -22.921 1.134 62.704 1.00 27.55 96 ASP B C 1
ATOM 1599 O O . ASP B 1 93 ? -23.398 1.271 63.827 1.00 25.87 96 ASP B O 1
ATOM 1604 N N . GLN B 1 94 ? -22.107 0.138 62.370 1.00 27.34 97 GLN B N 1
ATOM 1605 C CA . GLN B 1 94 ? -21.638 -0.868 63.324 1.00 27.69 97 GLN B CA 1
ATOM 1606 C C . GLN B 1 94 ? -20.139 -1.074 63.098 1.00 26.44 97 GLN B C 1
ATOM 1607 O O . GLN B 1 94 ? -19.700 -1.218 61.964 1.00 26.62 97 GLN B O 1
ATOM 1613 N N . LEU B 1 95 ? -19.349 -1.041 64.162 1.00 24.91 98 LEU B N 1
ATOM 1614 C CA . LEU B 1 95 ? -17.945 -1.383 64.053 1.00 24.02 98 LEU B CA 1
ATOM 1615 C C . LEU B 1 95 ? -17.516 -2.122 65.289 1.00 21.64 98 LEU B C 1
ATOM 1616 O O . LEU B 1 95 ? -18.099 -1.941 66.351 1.00 20.60 98 LEU B O 1
ATOM 1621 N N . THR B 1 96 ? -16.459 -2.908 65.148 1.00 20.37 99 THR B N 1
ATOM 1622 C CA . THR B 1 96 ? -15.896 -3.657 66.278 1.00 19.44 99 THR B CA 1
ATOM 1623 C C . THR B 1 96 ? -14.521 -3.091 66.571 1.00 18.93 99 THR B C 1
ATOM 1624 O O . THR B 1 96 ? -13.694 -2.897 65.673 1.00 18.94 99 THR B O 1
ATOM 1628 N N . VAL B 1 97 ? -14.335 -2.769 67.831 1.00 17.04 100 VAL B N 1
ATOM 1629 C CA . VAL B 1 97 ? -13.085 -2.213 68.303 1.00 17.49 100 VAL B CA 1
ATOM 1630 C C . VAL B 1 97 ? -12.533 -2.975 69.469 1.00 16.68 100 VAL B C 1
ATOM 1631 O O . VAL B 1 97 ? -13.270 -3.669 70.192 1.00 16.58 100 VAL B O 1
ATOM 1635 N N . GLU B 1 98 ? -11.210 -2.913 69.625 1.00 15.78 101 GLU B N 1
ATOM 1636 C CA . GLU B 1 98 ? -10.601 -3.415 70.831 1.00 17.38 101 GLU B CA 1
ATOM 1637 C C . GLU B 1 98 ? -10.387 -2.243 71.762 1.00 17.35 101 GLU B C 1
ATOM 1638 O O . GLU B 1 98 ? -9.702 -1.277 71.389 1.00 17.46 101 GLU B O 1
ATOM 1644 N N . LEU B 1 99 ? -10.932 -2.356 72.965 1.00 16.99 102 LEU B N 1
ATOM 1645 C CA . LEU B 1 99 ? -10.830 -1.299 73.952 1.00 17.34 102 LEU B CA 1
ATOM 1646 C C . LEU B 1 99 ? -9.780 -1.654 75.008 1.00 18.05 102 LEU B C 1
ATOM 1647 O O . LEU B 1 99 ? -9.734 -2.786 75.479 1.00 17.35 102 LEU B O 1
ATOM 1652 N N . SER B 1 100 ? -9.007 -0.657 75.418 1.00 17.88 103 SER B N 1
ATOM 1653 C CA . SER B 1 100 ? -8.177 -0.732 76.605 1.00 18.84 103 SER B CA 1
ATOM 1654 C C . SER B 1 100 ? -8.604 0.431 77.490 1.00 18.64 103 SER B C 1
ATOM 1655 O O . SER B 1 100 ? -8.962 1.504 76.977 1.00 18.39 103 SER B O 1
ATOM 1658 N N . ALA B 1 101 ? -8.679 0.206 78.794 1.00 17.47 104 ALA B N 1
ATOM 1659 C CA . ALA B 1 101 ? -9.014 1.301 79.692 1.00 17.78 104 ALA B CA 1
ATOM 1660 C C . ALA B 1 101 ? -8.198 1.162 80.948 1.00 18.27 104 ALA B C 1
ATOM 1661 O O . ALA B 1 101 ? -8.064 0.064 81.481 1.00 18.99 104 ALA B O 1
ATOM 1663 N N . HIS B 1 102 ? -7.624 2.282 81.387 1.00 18.48 105 HIS B N 1
ATOM 1664 C CA . HIS B 1 102 ? -6.705 2.320 82.504 1.00 19.12 105 HIS B CA 1
ATOM 1665 C C . HIS B 1 102 ? -7.081 3.444 83.466 1.00 18.51 105 HIS B C 1
ATOM 1666 O O . HIS B 1 102 ? -7.327 4.568 83.048 1.00 17.66 105 HIS B O 1
ATOM 1673 N N . LEU B 1 103 ? -7.154 3.122 84.751 1.00 19.36 106 LEU B N 1
ATOM 1674 C CA . LEU B 1 103 ? -7.387 4.124 85.779 1.00 19.35 106 LEU B CA 1
ATOM 1675 C C . LEU B 1 103 ? -6.179 5.024 85.878 1.00 18.64 106 LEU B C 1
ATOM 1676 O O . LEU B 1 103 ? -5.052 4.528 85.950 1.00 19.14 106 LEU B O 1
ATOM 1681 N N . LEU B 1 104 ? -6.432 6.338 85.840 1.00 18.70 107 LEU B N 1
ATOM 1682 C CA . LEU B 1 104 ? -5.388 7.361 86.025 1.00 18.24 107 LEU B CA 1
ATOM 1683 C C . LEU B 1 104 ? -5.312 7.815 87.487 1.00 18.74 107 LEU B C 1
ATOM 1684 O O . LEU B 1 104 ? -6.266 7.620 88.253 1.00 18.62 107 LEU B O 1
ATOM 1689 N N . PRO B 1 105 ? -4.179 8.426 87.868 1.00 18.54 108 PRO B N 1
ATOM 1690 C CA . PRO B 1 105 ? -3.997 8.861 89.263 1.00 20.68 108 PRO B CA 1
ATOM 1691 C C . PRO B 1 105 ? -5.042 9.772 89.871 1.00 21.64 108 PRO B C 1
ATOM 1692 O O . PRO B 1 105 ? -5.242 9.730 91.079 1.00 23.22 108 PRO B O 1
ATOM 1696 N N . ASP B 1 106 ? -5.680 10.609 89.077 1.00 22.99 109 ASP B N 1
ATOM 1697 C CA . ASP B 1 106 ? -6.705 11.540 89.607 1.00 23.48 109 ASP B CA 1
ATOM 1698 C C . ASP B 1 106 ? -8.120 10.941 89.552 1.00 23.68 109 ASP B C 1
ATOM 1699 O O . ASP B 1 106 ? -9.113 11.671 89.658 1.00 24.10 109 ASP B O 1
ATOM 1704 N N . GLY B 1 107 ? -8.208 9.617 89.394 1.00 23.70 110 GLY B N 1
ATOM 1705 C CA . GLY B 1 107 ? -9.496 8.957 89.428 1.00 23.20 110 GLY B CA 1
ATOM 1706 C C . GLY B 1 107 ? -10.213 8.840 88.093 1.00 23.31 110 GLY B C 1
ATOM 1707 O O . GLY B 1 107 ? -11.139 8.021 87.971 1.00 24.29 110 GLY B O 1
ATOM 1708 N N . LYS B 1 108 ? -9.785 9.618 87.098 1.00 21.11 111 LYS B N 1
ATOM 1709 C CA . LYS B 1 108 ? -10.305 9.488 85.752 1.00 21.50 111 LYS B CA 1
ATOM 1710 C C . LYS B 1 108 ? -9.747 8.242 85.065 1.00 19.57 111 LYS B C 1
ATOM 1711 O O . LYS B 1 108 ? -8.831 7.571 85.567 1.00 19.08 111 LYS B O 1
ATOM 1717 N N . ILE B 1 109 ? -10.348 7.932 83.921 1.00 17.77 112 ILE B N 1
ATOM 1718 C CA . ILE B 1 109 ? -10.033 6.739 83.162 1.00 17.25 112 ILE B CA 1
ATOM 1719 C C . ILE B 1 109 ? -9.638 7.118 81.729 1.00 16.98 112 ILE B C 1
ATOM 1720 O O . ILE B 1 109 ? -10.339 7.869 81.081 1.00 16.03 112 ILE B O 1
ATOM 1725 N N . LEU B 1 110 ? -8.481 6.596 81.294 1.00 17.38 113 LEU B N 1
ATOM 1726 C CA . LEU B 1 110 ? -7.989 6.732 79.919 1.00 17.72 113 LEU B CA 1
ATOM 1727 C C . LEU B 1 110 ? -8.425 5.507 79.132 1.00 16.23 113 LEU B C 1
ATOM 1728 O O . LEU B 1 110 ? -8.076 4.393 79.481 1.00 15.47 113 LEU B O 1
ATOM 1733 N N . GLY B 1 111 ? -9.116 5.719 78.026 1.00 15.66 114 GLY B N 1
ATOM 1734 C CA . GLY B 1 111 ? -9.436 4.624 77.134 1.00 15.63 114 GLY B CA 1
ATOM 1735 C C . GLY B 1 111 ? -8.766 4.774 75.782 1.00 15.97 114 GLY B C 1
ATOM 1736 O O . GLY B 1 111 ? -8.579 5.893 75.281 1.00 14.74 114 GLY B O 1
ATOM 1737 N N . ILE B 1 112 ? -8.437 3.643 75.176 1.00 16.12 115 ILE B N 1
ATOM 1738 C CA . ILE B 1 112 ? -7.926 3.602 73.814 1.00 17.84 115 ILE B CA 1
ATOM 1739 C C . ILE B 1 112 ? -8.825 2.620 73.034 1.00 17.74 115 ILE B C 1
ATOM 1740 O O . ILE B 1 112 ? -9.183 1.571 73.560 1.00 18.21 115 ILE B O 1
ATOM 1745 N N . ALA B 1 113 ? -9.210 2.985 71.811 1.00 17.69 116 ALA B N 1
ATOM 1746 C CA . ALA B 1 113 ? -10.054 2.122 70.940 1.00 18.71 116 ALA B CA 1
ATOM 1747 C C . ALA B 1 113 ? -9.276 1.898 69.655 1.00 19.41 116 ALA B C 1
ATOM 1748 O O . ALA B 1 113 ? -8.862 2.861 69.032 1.00 20.18 116 ALA B O 1
ATOM 1750 N N . ARG B 1 114 ? -9.100 0.640 69.260 1.00 20.86 117 ARG B N 1
ATOM 1751 C CA . ARG B 1 114 ? -8.376 0.261 68.054 1.00 23.64 117 ARG B CA 1
ATOM 1752 C C . ARG B 1 114 ? -9.277 -0.564 67.129 1.00 24.28 117 ARG B C 1
ATOM 1753 O O . ARG B 1 114 ? -10.098 -1.367 67.585 1.00 21.30 117 ARG B O 1
ATOM 1761 N N . ASP B 1 115 ? -9.096 -0.430 65.824 1.00 27.12 118 ASP B N 1
ATOM 1762 C CA . ASP B 1 115 ? -9.740 -1.398 64.897 1.00 28.40 118 ASP B CA 1
ATOM 1763 C C . ASP B 1 115 ? -9.284 -2.838 65.092 1.00 29.82 118 ASP B C 1
ATOM 1764 O O . ASP B 1 115 ? -8.124 -3.072 65.465 1.00 29.90 118 ASP B O 1
ATOM 1769 N N . VAL B 1 116 ? -10.199 -3.794 64.830 1.00 30.64 119 VAL B N 1
ATOM 1770 C CA . VAL B 1 116 ? -9.973 -5.230 65.102 1.00 31.35 119 VAL B CA 1
ATOM 1771 C C . VAL B 1 116 ? -10.915 -6.171 64.348 1.00 32.44 119 VAL B C 1
ATOM 1772 O O . VAL B 1 116 ? -12.149 -6.135 64.494 1.00 33.33 119 VAL B O 1
ATOM 1776 N N . LEU C 1 1 ? 20.983 13.702 124.546 1.00 31.84 4 LEU C N 1
ATOM 1777 C CA . LEU C 1 1 ? 20.428 12.921 123.394 1.00 32.30 4 LEU C CA 1
ATOM 1778 C C . LEU C 1 1 ? 20.987 13.406 122.041 1.00 32.12 4 LEU C C 1
ATOM 1779 O O . LEU C 1 1 ? 21.532 14.517 121.927 1.00 32.67 4 LEU C O 1
ATOM 1784 N N . GLY C 1 2 ? 20.867 12.563 121.017 1.00 31.79 5 GLY C N 1
ATOM 1785 C CA . GLY C 1 2 ? 21.318 12.910 119.655 1.00 31.10 5 GLY C CA 1
ATOM 1786 C C . GLY C 1 2 ? 20.273 13.708 118.890 1.00 30.59 5 GLY C C 1
ATOM 1787 O O . GLY C 1 2 ? 19.217 14.025 119.421 1.00 31.00 5 GLY C O 1
ATOM 1788 N N . THR C 1 3 ? 20.543 14.023 117.628 1.00 29.43 6 THR C N 1
ATOM 1789 C CA . THR C 1 3 ? 19.563 14.730 116.809 1.00 29.02 6 THR C CA 1
ATOM 1790 C C . THR C 1 3 ? 18.430 13.820 116.333 1.00 28.13 6 THR C C 1
ATOM 1791 O O . THR C 1 3 ? 17.505 14.285 115.656 1.00 28.60 6 THR C O 1
ATOM 1795 N N . GLU C 1 4 ? 18.475 12.529 116.647 1.00 27.09 7 GLU C N 1
ATOM 1796 C CA . GLU C 1 4 ? 17.353 11.664 116.252 1.00 27.81 7 GLU C CA 1
ATOM 1797 C C . GLU C 1 4 ? 16.187 11.750 117.245 1.00 26.13 7 GLU C C 1
ATOM 1798 O O . GLU C 1 4 ? 15.076 11.266 116.979 1.00 27.07 7 GLU C O 1
ATOM 1804 N N . ASN C 1 5 ? 16.421 12.366 118.384 1.00 23.94 8 ASN C N 1
ATOM 1805 C CA . ASN C 1 5 ? 15.486 12.210 119.476 1.00 22.92 8 ASN C CA 1
ATOM 1806 C C . ASN C 1 5 ? 14.184 12.997 119.235 1.00 21.63 8 ASN C C 1
ATOM 1807 O O . ASN C 1 5 ? 14.165 14.066 118.622 1.00 21.69 8 ASN C O 1
ATOM 1812 N N . LEU C 1 6 ? 13.105 12.449 119.759 1.00 20.78 9 LEU C N 1
ATOM 1813 C CA . LEU C 1 6 ? 11.759 13.021 119.618 1.00 20.23 9 LEU C CA 1
ATOM 1814 C C . LEU C 1 6 ? 11.585 14.450 120.153 1.00 18.63 9 LEU C C 1
ATOM 1815 O O . LEU C 1 6 ? 10.756 15.220 119.605 1.00 17.69 9 LEU C O 1
ATOM 1820 N N . TYR C 1 7 ? 12.287 14.784 121.239 1.00 18.93 10 TYR C N 1
ATOM 1821 C CA . TYR C 1 7 ? 12.141 16.091 121.887 1.00 18.96 10 TYR C CA 1
ATOM 1822 C C . TYR C 1 7 ? 12.788 17.099 120.946 1.00 17.96 10 TYR C C 1
ATOM 1823 O O . TYR C 1 7 ? 12.158 18.065 120.541 1.00 17.79 10 TYR C O 1
ATOM 1832 N N . PHE C 1 8 ? 14.042 16.835 120.590 1.00 17.77 11 PHE C N 1
ATOM 1833 C CA . PHE C 1 8 ? 14.741 17.705 119.677 1.00 16.68 11 PHE C CA 1
ATOM 1834 C C . PHE C 1 8 ? 13.938 17.929 118.373 1.00 15.10 11 PHE C C 1
ATOM 1835 O O . PHE C 1 8 ? 13.690 19.064 117.950 1.00 15.73 11 PHE C O 1
ATOM 1843 N N . GLN C 1 9 ? 13.537 16.839 117.729 1.00 15.64 12 GLN C N 1
ATOM 1844 C CA . GLN C 1 9 ? 12.907 16.950 116.423 1.00 15.10 12 GLN C CA 1
ATOM 1845 C C . GLN C 1 9 ? 11.590 17.716 116.473 1.00 14.94 12 GLN C C 1
ATOM 1846 O O . GLN C 1 9 ? 11.341 18.621 115.670 1.00 15.49 12 GLN C O 1
ATOM 1852 N N . SER C 1 10 ? 10.747 17.381 117.450 1.00 15.69 13 SER C N 1
ATOM 1853 C CA . SER C 1 10 ? 9.493 18.097 117.608 1.00 16.33 13 SER C CA 1
ATOM 1854 C C . SER C 1 10 ? 9.748 19.590 117.956 1.00 16.16 13 SER C C 1
ATOM 1855 O O . SER C 1 10 ? 9.089 20.463 117.391 1.00 16.66 13 SER C O 1
ATOM 1858 N N . ASN C 1 11 ? 10.724 19.879 118.834 1.00 16.30 14 ASN C N 1
ATOM 1859 C CA . ASN C 1 11 ? 11.068 21.292 119.116 1.00 16.13 14 ASN C CA 1
ATOM 1860 C C . ASN C 1 11 ? 11.515 22.039 117.871 1.00 15.71 14 ASN C C 1
ATOM 1861 O O . ASN C 1 11 ? 11.080 23.153 117.625 1.00 15.57 14 ASN C O 1
ATOM 1866 N N . ALA C 1 12 ? 12.360 21.379 117.084 1.00 15.10 15 ALA C N 1
ATOM 1867 C CA . ALA C 1 12 ? 12.932 21.981 115.881 1.00 15.34 15 ALA C CA 1
ATOM 1868 C C . ALA C 1 12 ? 11.845 22.280 114.861 1.00 15.45 15 ALA C C 1
ATOM 1869 O O . ALA C 1 12 ? 11.841 23.339 114.221 1.00 16.86 15 ALA C O 1
ATOM 1871 N N . TYR C 1 13 ? 10.902 21.357 114.704 1.00 14.52 16 TYR C N 1
ATOM 1872 C CA . TYR C 1 13 ? 9.804 21.602 113.795 1.00 15.72 16 TYR C CA 1
ATOM 1873 C C . TYR C 1 13 ? 9.044 22.867 114.213 1.00 15.94 16 TYR C C 1
ATOM 1874 O O . TYR C 1 13 ? 8.763 23.756 113.382 1.00 16.63 16 TYR C O 1
ATOM 1883 N N . ARG C 1 14 ? 8.677 22.937 115.491 1.00 16.64 17 ARG C N 1
ATOM 1884 C CA . ARG C 1 14 ? 7.869 24.074 115.943 1.00 18.11 17 ARG C CA 1
ATOM 1885 C C . ARG C 1 14 ? 8.631 25.388 115.775 1.00 17.49 17 ARG C C 1
ATOM 1886 O O . ARG C 1 14 ? 8.037 26.371 115.358 1.00 19.77 17 ARG C O 1
ATOM 1894 N N . ALA C 1 15 ? 9.930 25.374 116.017 1.00 17.51 18 ALA C N 1
ATOM 1895 C CA . ALA C 1 15 ? 10.752 26.594 115.875 1.00 17.51 18 ALA C CA 1
ATOM 1896 C C . ALA C 1 15 ? 10.865 26.968 114.385 1.00 17.22 18 ALA C C 1
ATOM 1897 O O . ALA C 1 15 ? 10.687 28.119 113.990 1.00 18.64 18 ALA C O 1
ATOM 1899 N N . LEU C 1 16 ? 11.104 25.977 113.530 1.00 16.53 19 LEU C N 1
ATOM 1900 C CA . LEU C 1 16 ? 11.155 26.251 112.105 1.00 16.90 19 LEU C CA 1
ATOM 1901 C C . LEU C 1 16 ? 9.826 26.829 111.614 1.00 16.81 19 LEU C C 1
ATOM 1902 O O . LEU C 1 16 ? 9.788 27.801 110.853 1.00 17.49 19 LEU C O 1
ATOM 1907 N N . PHE C 1 17 ? 8.729 26.185 112.017 1.00 17.90 20 PHE C N 1
ATOM 1908 C CA . PHE C 1 17 ? 7.399 26.564 111.570 1.00 18.89 20 PHE C CA 1
ATOM 1909 C C . PHE C 1 17 ? 7.112 28.023 111.992 1.00 19.99 20 PHE C C 1
ATOM 1910 O O . PHE C 1 17 ? 6.689 28.836 111.186 1.00 19.27 20 PHE C O 1
ATOM 1918 N N . GLU C 1 18 ? 7.392 28.339 113.254 1.00 20.82 21 GLU C N 1
ATOM 1919 C CA . GLU C 1 18 ? 7.108 29.679 113.808 1.00 21.62 21 GLU C CA 1
ATOM 1920 C C . GLU C 1 18 ? 7.954 30.744 113.133 1.00 21.82 21 GLU C C 1
ATOM 1921 O O . GLU C 1 18 ? 7.454 31.827 112.772 1.00 22.88 21 GLU C O 1
ATOM 1927 N N . HIS C 1 19 ? 9.233 30.456 112.986 1.00 22.11 22 HIS C N 1
ATOM 1928 C CA . HIS C 1 19 ? 10.225 31.500 112.680 1.00 22.93 22 HIS C CA 1
ATOM 1929 C C . HIS C 1 19 ? 10.521 31.660 111.197 1.00 22.86 22 HIS C C 1
ATOM 1930 O O . HIS C 1 19 ? 11.124 32.644 110.790 1.00 22.44 22 HIS C O 1
ATOM 1937 N N . ALA C 1 20 ? 10.086 30.705 110.370 1.00 22.86 23 ALA C N 1
ATOM 1938 C CA . ALA C 1 20 ? 10.397 30.769 108.943 1.00 22.75 23 ALA C CA 1
ATOM 1939 C C . ALA C 1 20 ? 9.839 32.028 108.294 1.00 22.34 23 ALA C C 1
ATOM 1940 O O . ALA C 1 20 ? 8.748 32.443 108.604 1.00 21.48 23 ALA C O 1
ATOM 1942 N N . ILE C 1 21 ? 10.594 32.590 107.358 1.00 23.01 24 ILE C N 1
ATOM 1943 C CA . ILE C 1 21 ? 10.138 33.707 106.554 1.00 23.10 24 ILE C CA 1
ATOM 1944 C C . ILE C 1 21 ? 9.259 33.236 105.407 1.00 23.06 24 ILE C C 1
ATOM 1945 O O . ILE C 1 21 ? 8.321 33.944 105.029 1.00 23.50 24 ILE C O 1
ATOM 1950 N N . ASP C 1 22 ? 9.592 32.061 104.863 1.00 23.13 25 ASP C N 1
ATOM 1951 C CA . ASP C 1 22 ? 8.757 31.366 103.867 1.00 22.91 25 ASP C CA 1
ATOM 1952 C C . ASP C 1 22 ? 7.467 30.873 104.546 1.00 21.44 25 ASP C C 1
ATOM 1953 O O . ASP C 1 22 ? 7.444 30.554 105.737 1.00 20.83 25 ASP C O 1
ATOM 1958 N N . GLY C 1 23 ? 6.404 30.754 103.758 1.00 19.60 26 GLY C N 1
ATOM 1959 C CA . GLY C 1 23 ? 5.178 30.140 104.248 1.00 18.86 26 GLY C CA 1
ATOM 1960 C C . GLY C 1 23 ? 5.366 28.620 104.372 1.00 17.72 26 GLY C C 1
ATOM 1961 O O . GLY C 1 23 ? 6.072 28.015 103.585 1.00 16.49 26 GLY C O 1
ATOM 1962 N N . ILE C 1 24 ? 4.781 28.027 105.403 1.00 16.69 27 ILE C N 1
ATOM 1963 C CA . ILE C 1 24 ? 4.823 26.581 105.609 1.00 16.67 27 ILE C CA 1
ATOM 1964 C C . ILE C 1 24 ? 3.407 26.187 105.974 1.00 16.22 27 ILE C C 1
ATOM 1965 O O . ILE C 1 24 ? 2.719 26.873 106.744 1.00 15.74 27 ILE C O 1
ATOM 1970 N N . PHE C 1 25 ? 2.939 25.111 105.384 1.00 14.95 28 PHE C N 1
ATOM 1971 C CA . PHE C 1 25 ? 1.598 24.631 105.700 1.00 15.29 28 PHE C CA 1
ATOM 1972 C C . PHE C 1 25 ? 1.556 23.105 105.730 1.00 15.39 28 PHE C C 1
ATOM 1973 O O . PHE C 1 25 ? 2.428 22.448 105.174 1.00 15.14 28 PHE C O 1
ATOM 1981 N N . ILE C 1 26 ? 0.532 22.595 106.394 1.00 14.88 29 ILE C N 1
ATOM 1982 C CA . ILE C 1 26 ? 0.254 21.149 106.455 1.00 14.62 29 ILE C CA 1
ATOM 1983 C C . ILE C 1 26 ? -1.154 21.016 105.915 1.00 16.11 29 ILE C C 1
ATOM 1984 O O . ILE C 1 26 ? -2.054 21.805 106.277 1.00 16.63 29 ILE C O 1
ATOM 1997 N N . ASP C 1 28 ? -4.134 17.777 104.804 1.00 18.21 31 ASP C N 1
ATOM 1998 C CA . ASP C 1 28 ? -4.413 16.351 104.859 1.00 19.43 31 ASP C CA 1
ATOM 1999 C C . ASP C 1 28 ? -4.400 15.797 103.466 1.00 19.53 31 ASP C C 1
ATOM 2000 O O . ASP C 1 28 ? -4.260 16.527 102.496 1.00 20.04 31 ASP C O 1
ATOM 2005 N N . ALA C 1 29 ? -4.539 14.477 103.359 1.00 21.51 32 ALA C N 1
ATOM 2006 C CA . ALA C 1 29 ? -4.414 13.844 102.047 1.00 22.66 32 ALA C CA 1
ATOM 2007 C C . ALA C 1 29 ? -5.519 14.285 101.095 1.00 23.04 32 ALA C C 1
ATOM 2008 O O . ALA C 1 29 ? -5.383 14.165 99.879 1.00 24.08 32 ALA C O 1
ATOM 2010 N N . GLU C 1 30 ? -6.626 14.804 101.640 1.00 22.60 33 GLU C N 1
ATOM 2011 C CA . GLU C 1 30 ? -7.697 15.323 100.802 1.00 23.25 33 GLU C CA 1
ATOM 2012 C C . GLU C 1 30 ? -7.587 16.807 100.423 1.00 22.61 33 GLU C C 1
ATOM 2013 O O . GLU C 1 30 ? -8.472 17.371 99.765 1.00 22.52 33 GLU C O 1
ATOM 2019 N N . GLY C 1 31 ? -6.499 17.460 100.836 1.00 21.78 34 GLY C N 1
ATOM 2020 C CA . GLY C 1 31 ? -6.291 18.829 100.451 1.00 21.44 34 GLY C CA 1
ATOM 2021 C C . GLY C 1 31 ? -6.898 19.875 101.387 1.00 20.29 34 GLY C C 1
ATOM 2022 O O . GLY C 1 31 ? -6.912 21.062 101.064 1.00 20.51 34 GLY C O 1
ATOM 2023 N N . HIS C 1 32 ? -7.344 19.445 102.557 1.00 19.78 35 HIS C N 1
ATOM 2024 C CA . HIS C 1 32 ? -7.817 20.373 103.568 1.00 19.87 35 HIS C CA 1
ATOM 2025 C C . HIS C 1 32 ? -6.607 20.929 104.327 1.00 18.86 35 HIS C C 1
ATOM 2026 O O . HIS C 1 32 ? -5.816 20.146 104.863 1.00 18.88 35 HIS C O 1
ATOM 2033 N N . TYR C 1 33 ? -6.467 22.259 104.383 1.00 18.47 36 TYR C N 1
ATOM 2034 C CA . TYR C 1 33 ? -5.402 22.853 105.195 1.00 18.38 36 TYR C CA 1
ATOM 2035 C C . TYR C 1 33 ? -5.641 22.519 106.661 1.00 18.43 36 TYR C C 1
ATOM 2036 O O . TYR C 1 33 ? -6.780 22.706 107.187 1.00 19.13 36 TYR C O 1
ATOM 2045 N N . LEU C 1 34 ? -4.600 22.006 107.311 1.00 17.66 37 LEU C N 1
ATOM 2046 C CA . LEU C 1 34 ? -4.614 21.651 108.737 1.00 18.17 37 LEU C CA 1
ATOM 2047 C C . LEU C 1 34 ? -3.832 22.584 109.649 1.00 18.23 37 LEU C C 1
ATOM 2048 O O . LEU C 1 34 ? -4.156 22.754 110.831 1.00 18.95 37 LEU C O 1
ATOM 2053 N N . ASP C 1 35 ? -2.755 23.148 109.118 1.00 17.04 38 ASP C N 1
ATOM 2054 C CA . ASP C 1 35 ? -1.942 24.112 109.841 1.00 17.40 38 ASP C CA 1
ATOM 2055 C C . ASP C 1 35 ? -1.247 25.050 108.863 1.00 16.80 38 ASP C C 1
ATOM 2056 O O . ASP C 1 35 ? -0.957 24.695 107.713 1.00 16.84 38 ASP C O 1
ATOM 2061 N N . VAL C 1 36 ? -1.058 26.281 109.311 1.00 16.81 39 VAL C N 1
ATOM 2062 C CA . VAL C 1 36 ? -0.420 27.318 108.508 1.00 17.28 39 VAL C CA 1
ATOM 2063 C C . VAL C 1 36 ? 0.414 28.190 109.449 1.00 17.51 39 VAL C C 1
ATOM 2064 O O . VAL C 1 36 ? 0.019 28.435 110.600 1.00 18.12 39 VAL C O 1
ATOM 2068 N N . ASN C 1 37 ? 1.602 28.594 109.009 1.00 17.25 40 ASN C N 1
ATOM 2069 C CA . ASN C 1 37 ? 2.501 29.291 109.909 1.00 18.10 40 ASN C CA 1
ATOM 2070 C C . ASN C 1 37 ? 2.268 30.808 109.808 1.00 18.70 40 ASN C C 1
ATOM 2071 O O . ASN C 1 37 ? 1.546 31.291 108.925 1.00 18.78 40 ASN C O 1
ATOM 2076 N N . PRO C 1 38 ? 2.846 31.557 110.751 1.00 20.09 41 PRO C N 1
ATOM 2077 C CA . PRO C 1 38 ? 2.606 33.007 110.714 1.00 20.24 41 PRO C CA 1
ATOM 2078 C C . PRO C 1 38 ? 2.890 33.672 109.373 1.00 20.88 41 PRO C C 1
ATOM 2079 O O . PRO C 1 38 ? 2.085 34.512 108.920 1.00 22.58 41 PRO C O 1
ATOM 2083 N N . ALA C 1 39 ? 4.024 33.312 108.744 1.00 21.20 42 ALA C N 1
ATOM 2084 C CA . ALA C 1 39 ? 4.435 33.930 107.496 1.00 20.98 42 ALA C CA 1
ATOM 2085 C C . ALA C 1 39 ? 3.367 33.816 106.415 1.00 21.24 42 ALA C C 1
ATOM 2086 O O . ALA C 1 39 ? 3.055 34.798 105.736 1.00 20.37 42 ALA C O 1
ATOM 2088 N N . ILE C 1 40 ? 2.798 32.616 106.259 1.00 21.19 43 ILE C N 1
ATOM 2089 C CA . ILE C 1 40 ? 1.847 32.409 105.181 1.00 22.00 43 ILE C CA 1
ATOM 2090 C C . ILE C 1 40 ? 0.539 33.123 105.489 1.00 22.81 43 ILE C C 1
ATOM 2091 O O . ILE C 1 40 ? -0.091 33.648 104.594 1.00 23.84 43 ILE C O 1
ATOM 2096 N N . CYS C 1 41 ? 0.174 33.200 106.771 1.00 22.85 44 CYS C N 1
ATOM 2097 C CA . CYS C 1 41 ? -1.039 33.899 107.150 1.00 24.69 44 CYS C CA 1
ATOM 2098 C C . CYS C 1 41 ? -0.913 35.389 106.851 1.00 25.31 44 CYS C C 1
ATOM 2099 O O . CYS C 1 41 ? -1.842 36.004 106.301 1.00 26.44 44 CYS C O 1
ATOM 2102 N N . SER C 1 42 ? 0.238 35.962 107.175 1.00 26.16 45 SER C N 1
ATOM 2103 C CA . SER C 1 42 ? 0.428 37.399 106.981 1.00 26.99 45 SER C CA 1
ATOM 2104 C C . SER C 1 42 ? 0.636 37.752 105.506 1.00 27.04 45 SER C C 1
ATOM 2105 O O . SER C 1 42 ? 0.151 38.787 105.063 1.00 27.93 45 SER C O 1
ATOM 2108 N N . ALA C 1 43 ? 1.293 36.888 104.722 1.00 26.68 46 ALA C N 1
ATOM 2109 C CA . ALA C 1 43 ? 1.424 37.082 103.249 1.00 26.67 46 ALA C CA 1
ATOM 2110 C C . ALA C 1 43 ? 0.114 37.024 102.457 1.00 27.42 46 ALA C C 1
ATOM 2111 O O . ALA C 1 43 ? -0.160 37.876 101.577 1.00 28.05 46 ALA C O 1
ATOM 2113 N N . ILE C 1 44 ? -0.679 35.991 102.726 1.00 27.23 47 ILE C N 1
ATOM 2114 C CA . ILE C 1 44 ? -1.881 35.736 101.944 1.00 27.94 47 ILE C CA 1
ATOM 2115 C C . ILE C 1 44 ? -3.097 36.500 102.510 1.00 27.70 47 ILE C C 1
ATOM 2116 O O . ILE C 1 44 ? -4.075 36.739 101.805 1.00 28.34 47 ILE C O 1
ATOM 2121 N N . GLY C 1 45 ? -3.034 36.884 103.781 1.00 28.09 48 GLY C N 1
ATOM 2122 C CA . GLY C 1 45 ? -4.064 37.727 104.379 1.00 28.55 48 GLY C CA 1
ATOM 2123 C C . GLY C 1 45 ? -5.200 37.020 105.089 1.00 28.23 48 GLY C C 1
ATOM 2124 O O . GLY C 1 45 ? -6.199 37.651 105.456 1.00 30.18 48 GLY C O 1
ATOM 2125 N N . TYR C 1 46 ? -5.066 35.719 105.287 1.00 27.52 49 TYR C N 1
ATOM 2126 C CA . TYR C 1 46 ? -6.042 34.925 106.000 1.00 27.02 49 TYR C CA 1
ATOM 2127 C C . TYR C 1 46 ? -5.482 34.554 107.370 1.00 26.82 49 TYR C C 1
ATOM 2128 O O . TYR C 1 46 ? -4.305 34.224 107.498 1.00 27.09 49 TYR C O 1
ATOM 2137 N N . THR C 1 47 ? -6.320 34.604 108.398 1.00 26.07 50 THR C N 1
ATOM 2138 C CA . THR C 1 47 ? -5.953 34.085 109.701 1.00 25.74 50 THR C CA 1
ATOM 2139 C C . THR C 1 47 ? -5.868 32.561 109.625 1.00 25.55 50 THR C C 1
ATOM 2140 O O . THR C 1 47 ? -6.412 31.945 108.696 1.00 24.43 50 THR C O 1
ATOM 2144 N N . ARG C 1 48 ? -5.218 31.968 110.624 1.00 26.18 51 ARG C N 1
ATOM 2145 C CA . ARG C 1 48 ? -5.084 30.525 110.711 1.00 26.49 51 ARG C CA 1
ATOM 2146 C C . ARG C 1 48 ? -6.466 29.905 110.674 1.00 26.22 51 ARG C C 1
ATOM 2147 O O . ARG C 1 48 ? -6.703 28.982 109.901 1.00 26.22 51 ARG C O 1
ATOM 2155 N N . ASP C 1 49 ? -7.412 30.449 111.449 1.00 25.67 52 ASP C N 1
ATOM 2156 C CA . ASP C 1 49 ? -8.762 29.880 111.424 1.00 25.75 52 ASP C CA 1
ATOM 2157 C C . ASP C 1 49 ? -9.449 29.983 110.068 1.00 25.06 52 ASP C C 1
ATOM 2158 O O . ASP C 1 49 ? -10.192 29.097 109.711 1.00 26.08 52 ASP C O 1
ATOM 2163 N N . GLU C 1 50 ? -9.241 31.085 109.352 1.00 24.12 53 GLU C N 1
ATOM 2164 C CA . GLU C 1 50 ? -9.791 31.242 108.015 1.00 24.44 53 GLU C CA 1
ATOM 2165 C C . GLU C 1 50 ? -9.148 30.199 107.087 1.00 24.33 53 GLU C C 1
ATOM 2166 O O . GLU C 1 50 ? -9.829 29.533 106.304 1.00 24.30 53 GLU C O 1
ATOM 2172 N N . PHE C 1 51 ? -7.839 30.032 107.227 1.00 24.88 54 PHE C N 1
ATOM 2173 C CA . PHE C 1 51 ? -7.083 29.078 106.395 1.00 25.38 54 PHE C CA 1
ATOM 2174 C C . PHE C 1 51 ? -7.542 27.636 106.589 1.00 25.68 54 PHE C C 1
ATOM 2175 O O . PHE C 1 51 ? -7.610 26.871 105.624 1.00 26.46 54 PHE C O 1
ATOM 2183 N N . LEU C 1 52 ? -7.835 27.257 107.835 1.00 26.15 55 LEU C N 1
ATOM 2184 C CA . LEU C 1 52 ? -8.249 25.887 108.157 1.00 26.72 55 LEU C CA 1
ATOM 2185 C C . LEU C 1 52 ? -9.655 25.523 107.657 1.00 26.90 55 LEU C C 1
ATOM 2186 O O . LEU C 1 52 ? -10.092 24.369 107.812 1.00 28.58 55 LEU C O 1
ATOM 2191 N N . ALA C 1 53 ? -10.358 26.497 107.065 1.00 26.61 56 ALA C N 1
ATOM 2192 C CA . ALA C 1 53 ? -11.619 26.251 106.376 1.00 26.34 56 ALA C CA 1
ATOM 2193 C C . ALA C 1 53 ? -11.443 26.208 104.866 1.00 26.14 56 ALA C C 1
ATOM 2194 O O . ALA C 1 53 ? -12.411 26.093 104.135 1.00 25.61 56 ALA C O 1
ATOM 2196 N N . LEU C 1 54 ? -10.201 26.340 104.392 1.00 25.79 57 LEU C N 1
ATOM 2197 C CA . LEU C 1 54 ? -9.919 26.386 102.962 1.00 25.01 57 LEU C CA 1
ATOM 2198 C C . LEU C 1 54 ? -9.401 25.038 102.446 1.00 24.00 57 LEU C C 1
ATOM 2199 O O . LEU C 1 54 ? -8.810 24.245 103.195 1.00 22.72 57 LEU C O 1
ATOM 2204 N N . ASP C 1 55 ? -9.658 24.821 101.164 1.00 23.06 58 ASP C N 1
ATOM 2205 C CA . ASP C 1 55 ? -9.177 23.656 100.428 1.00 23.62 58 ASP C CA 1
ATOM 2206 C C . ASP C 1 55 ? -8.142 24.062 99.386 1.00 22.36 58 ASP C C 1
ATOM 2207 O O . ASP C 1 55 ? -8.210 25.125 98.766 1.00 21.27 58 ASP C O 1
ATOM 2212 N N . TRP C 1 56 ? -7.157 23.181 99.220 1.00 20.07 59 TRP C N 1
ATOM 2213 C CA . TRP C 1 56 ? -6.201 23.267 98.154 1.00 20.13 59 TRP C CA 1
ATOM 2214 C C . TRP C 1 56 ? -6.900 23.605 96.853 1.00 19.92 59 TRP C C 1
ATOM 2215 O O . TRP C 1 56 ? -7.845 22.921 96.454 1.00 20.69 59 TRP C O 1
ATOM 2226 N N . GLY C 1 57 ? -6.420 24.645 96.200 1.00 20.08 60 GLY C N 1
ATOM 2227 C CA . GLY C 1 57 ? -6.944 25.042 94.902 1.00 22.07 60 GLY C CA 1
ATOM 2228 C C . GLY C 1 57 ? -7.759 26.331 94.950 1.00 22.70 60 GLY C C 1
ATOM 2229 O O . GLY C 1 57 ? -7.890 27.019 93.959 1.00 22.30 60 GLY C O 1
ATOM 2230 N N . VAL C 1 58 ? -8.266 26.679 96.120 1.00 23.97 61 VAL C N 1
ATOM 2231 C CA . VAL C 1 58 ? -9.123 27.880 96.217 1.00 24.49 61 VAL C CA 1
ATOM 2232 C C . VAL C 1 58 ? -8.276 29.140 96.039 1.00 24.71 61 VAL C C 1
ATOM 2233 O O . VAL C 1 58 ? -8.578 29.978 95.173 1.00 26.04 61 VAL C O 1
ATOM 2237 N N . LEU C 1 59 ? -7.186 29.236 96.803 1.00 25.84 62 LEU C N 1
ATOM 2238 C CA . LEU C 1 59 ? -6.267 30.390 96.777 1.00 26.12 62 LEU C CA 1
ATOM 2239 C C . LEU C 1 59 ? -5.695 30.659 95.394 1.00 26.64 62 LEU C C 1
ATOM 2240 O O . LEU C 1 59 ? -5.485 31.813 95.008 1.00 27.09 62 LEU C O 1
ATOM 2245 N N . SER C 1 60 ? -5.393 29.596 94.656 1.00 25.67 63 SER C N 1
ATOM 2246 C CA . SER C 1 60 ? -4.768 29.757 93.354 1.00 25.56 63 SER C CA 1
ATOM 2247 C C . SER C 1 60 ? -5.770 29.501 92.224 1.00 25.46 63 SER C C 1
ATOM 2248 O O . SER C 1 60 ? -5.382 29.348 91.079 1.00 25.15 63 SER C O 1
ATOM 2251 N N . ARG C 1 61 ? -7.055 29.452 92.543 1.00 25.29 64 ARG C N 1
ATOM 2252 C CA . ARG C 1 61 ? -8.095 29.312 91.531 1.00 26.33 64 ARG C CA 1
ATOM 2253 C C . ARG C 1 61 ? -7.795 28.136 90.591 1.00 25.22 64 ARG C C 1
ATOM 2254 O O . ARG C 1 61 ? -7.850 28.269 89.370 1.00 25.44 64 ARG C O 1
ATOM 2262 N N . GLY C 1 62 ? -7.433 26.998 91.189 1.00 24.31 65 GLY C N 1
ATOM 2263 C CA . GLY C 1 62 ? -7.139 25.775 90.436 1.00 24.19 65 GLY C CA 1
ATOM 2264 C C . GLY C 1 62 ? -8.139 24.662 90.670 1.00 23.52 65 GLY C C 1
ATOM 2265 O O . GLY C 1 62 ? -7.840 23.479 90.403 1.00 21.74 65 GLY C O 1
ATOM 2266 N N . VAL C 1 63 ? -9.325 25.007 91.178 1.00 24.11 66 VAL C N 1
ATOM 2267 C CA . VAL C 1 63 ? -10.361 24.005 91.363 1.00 24.84 66 VAL C CA 1
ATOM 2268 C C . VAL C 1 63 ? -10.996 23.565 90.028 1.00 24.90 66 VAL C C 1
ATOM 2269 O O . VAL C 1 63 ? -10.973 22.368 89.701 1.00 24.63 66 VAL C O 1
ATOM 2273 N N . ASP C 1 64 ? -11.515 24.524 89.251 1.00 25.25 67 ASP C N 1
ATOM 2274 C CA . ASP C 1 64 ? -12.329 24.218 88.051 1.00 25.31 67 ASP C CA 1
ATOM 2275 C C . ASP C 1 64 ? -11.506 23.491 86.973 1.00 24.67 67 ASP C C 1
ATOM 2276 O O . ASP C 1 64 ? -12.032 22.609 86.267 1.00 25.02 67 ASP C O 1
ATOM 2281 N N . SER C 1 65 ? -10.225 23.852 86.860 1.00 23.54 68 SER C N 1
ATOM 2282 C CA . SER C 1 65 ? -9.322 23.264 85.867 1.00 22.17 68 SER C CA 1
ATOM 2283 C C . SER C 1 65 ? -8.987 21.791 86.131 1.00 21.02 68 SER C C 1
ATOM 2284 O O . SER C 1 65 ? -8.431 21.103 85.252 1.00 21.12 68 SER C O 1
ATOM 2287 N N . GLY C 1 66 ? -9.270 21.339 87.348 1.00 19.98 69 GLY C N 1
ATOM 2288 C CA . GLY C 1 66 ? -8.789 20.045 87.842 1.00 19.32 69 GLY C CA 1
ATOM 2289 C C . GLY C 1 66 ? -7.354 20.086 88.376 1.00 18.53 69 GLY C C 1
ATOM 2290 O O . GLY C 1 66 ? -6.829 19.065 88.808 1.00 17.69 69 GLY C O 1
ATOM 2291 N N . TRP C 1 67 ? -6.699 21.234 88.302 1.00 18.31 70 TRP C N 1
ATOM 2292 C CA . TRP C 1 67 ? -5.338 21.376 88.857 1.00 17.57 70 TRP C CA 1
ATOM 2293 C C . TRP C 1 67 ? -5.254 20.880 90.297 1.00 16.60 70 TRP C C 1
ATOM 2294 O O . TRP C 1 67 ? -4.324 20.164 90.660 1.00 16.35 70 TRP C O 1
ATOM 2305 N N . ALA C 1 68 ? -6.201 21.307 91.127 1.00 17.61 71 ALA C N 1
ATOM 2306 C CA . ALA C 1 68 ? -6.175 20.953 92.542 1.00 17.52 71 ALA C CA 1
ATOM 2307 C C . ALA C 1 68 ? -6.229 19.435 92.758 1.00 17.31 71 ALA C C 1
ATOM 2308 O O . ALA C 1 68 ? -5.383 18.864 93.477 1.00 16.88 71 ALA C O 1
ATOM 2310 N N . ALA C 1 69 ? -7.213 18.781 92.147 1.00 17.05 72 ALA C N 1
ATOM 2311 C CA . ALA C 1 69 ? -7.388 17.318 92.261 1.00 17.47 72 ALA C CA 1
ATOM 2312 C C . ALA C 1 69 ? -6.165 16.550 91.736 1.00 17.04 72 ALA C C 1
ATOM 2313 O O . ALA C 1 69 ? -5.677 15.636 92.390 1.00 17.42 72 ALA C O 1
ATOM 2315 N N . ALA C 1 70 ? -5.666 16.938 90.567 1.00 16.83 73 ALA C N 1
ATOM 2316 C CA . ALA C 1 70 ? -4.589 16.188 89.910 1.00 16.70 73 ALA C CA 1
ATOM 2317 C C . ALA C 1 70 ? -3.225 16.448 90.590 1.00 16.10 73 ALA C C 1
ATOM 2318 O O . ALA C 1 70 ? -2.419 15.523 90.787 1.00 16.24 73 ALA C O 1
ATOM 2320 N N . SER C 1 71 ? -2.959 17.701 90.953 1.00 15.11 74 SER C N 1
ATOM 2321 C CA . SER C 1 71 ? -1.724 17.976 91.698 1.00 15.47 74 SER C CA 1
ATOM 2322 C C . SER C 1 71 ? -1.724 17.241 93.038 1.00 15.24 74 SER C C 1
ATOM 2323 O O . SER C 1 71 ? -0.734 16.629 93.437 1.00 14.80 74 SER C O 1
ATOM 2326 N N . LEU C 1 72 ? -2.856 17.268 93.730 1.00 15.14 75 LEU C N 1
ATOM 2327 C CA . LEU C 1 72 ? -2.968 16.538 94.995 1.00 16.20 75 LEU C CA 1
ATOM 2328 C C . LEU C 1 72 ? -2.652 15.045 94.791 1.00 14.95 75 LEU C C 1
ATOM 2329 O O . LEU C 1 72 ? -1.855 14.471 95.522 1.00 14.01 75 LEU C O 1
ATOM 2334 N N . ALA C 1 73 ? -3.281 14.424 93.788 1.00 14.84 76 ALA C N 1
ATOM 2335 C CA . ALA C 1 73 ? -3.057 13.008 93.496 1.00 15.20 76 ALA C CA 1
ATOM 2336 C C . ALA C 1 73 ? -1.596 12.715 93.164 1.00 14.59 76 ALA C C 1
ATOM 2337 O O . ALA C 1 73 ? -1.077 11.664 93.552 1.00 15.43 76 ALA C O 1
ATOM 2339 N N . ARG C 1 74 ? -0.933 13.638 92.456 1.00 14.78 77 ARG C N 1
ATOM 2340 C CA . ARG C 1 74 ? 0.519 13.504 92.224 1.00 14.82 77 ARG C CA 1
ATOM 2341 C C . ARG C 1 74 ? 1.338 13.478 93.517 1.00 14.15 77 ARG C C 1
ATOM 2342 O O . ARG C 1 74 ? 2.201 12.614 93.717 1.00 14.11 77 ARG C O 1
ATOM 2350 N N . ILE C 1 75 ? 1.048 14.419 94.406 1.00 13.73 78 ILE C N 1
ATOM 2351 C CA . ILE C 1 75 ? 1.742 14.498 95.679 1.00 14.37 78 ILE C CA 1
ATOM 2352 C C . ILE C 1 75 ? 1.479 13.256 96.525 1.00 14.54 78 ILE C C 1
ATOM 2353 O O . ILE C 1 75 ? 2.416 12.620 97.016 1.00 15.91 78 ILE C O 1
ATOM 2358 N N . VAL C 1 76 ? 0.214 12.863 96.667 1.00 14.77 79 VAL C N 1
ATOM 2359 C CA . VAL C 1 76 ? -0.114 11.692 97.506 1.00 15.92 79 VAL C CA 1
ATOM 2360 C C . VAL C 1 76 ? 0.417 10.386 96.901 1.00 15.49 79 VAL C C 1
ATOM 2361 O O . VAL C 1 76 ? 0.685 9.423 97.627 1.00 16.27 79 VAL C O 1
ATOM 2365 N N . GLY C 1 77 ? 0.601 10.374 95.572 1.00 15.12 80 GLY C N 1
ATOM 2366 C CA . GLY C 1 77 ? 1.273 9.271 94.889 1.00 16.36 80 GLY C CA 1
ATOM 2367 C C . GLY C 1 77 ? 2.757 9.172 95.144 1.00 16.65 80 GLY C C 1
ATOM 2368 O O . GLY C 1 77 ? 3.389 8.192 94.760 1.00 18.35 80 GLY C O 1
ATOM 2369 N N . GLY C 1 78 ? 3.345 10.198 95.773 1.00 16.91 81 GLY C N 1
ATOM 2370 C CA . GLY C 1 78 ? 4.737 10.158 96.203 1.00 17.64 81 GLY C CA 1
ATOM 2371 C C . GLY C 1 78 ? 5.715 10.926 95.358 1.00 18.09 81 GLY C C 1
ATOM 2372 O O . GLY C 1 78 ? 6.925 10.716 95.506 1.00 19.91 81 GLY C O 1
ATOM 2373 N N . GLU C 1 79 ? 5.233 11.822 94.489 1.00 16.76 82 GLU C N 1
ATOM 2374 C CA . GLU C 1 79 ? 6.119 12.715 93.743 1.00 17.36 82 GLU C CA 1
ATOM 2375 C C . GLU C 1 79 ? 6.018 14.128 94.314 1.00 17.59 82 GLU C C 1
ATOM 2376 O O . GLU C 1 79 ? 4.913 14.599 94.565 1.00 19.67 82 GLU C O 1
ATOM 2382 N N . PRO C 1 80 ? 7.140 14.823 94.469 1.00 16.87 83 PRO C N 1
ATOM 2383 C CA . PRO C 1 80 ? 7.068 16.184 95.035 1.00 17.58 83 PRO C CA 1
ATOM 2384 C C . PRO C 1 80 ? 6.420 17.145 94.042 1.00 17.11 83 PRO C C 1
ATOM 2385 O O . PRO C 1 80 ? 6.500 16.911 92.833 1.00 17.78 83 PRO C O 1
ATOM 2389 N N . LEU C 1 81 ? 5.796 18.203 94.542 1.00 16.74 84 LEU C N 1
ATOM 2390 C CA . LEU C 1 81 ? 5.327 19.282 93.687 1.00 16.84 84 LEU C CA 1
ATOM 2391 C C . LEU C 1 81 ? 6.286 20.452 93.798 1.00 17.23 84 LEU C C 1
ATOM 2392 O O . LEU C 1 81 ? 6.771 20.777 94.897 1.00 15.91 84 LEU C O 1
ATOM 2397 N N . ARG C 1 82 ? 6.548 21.090 92.658 1.00 18.59 85 ARG C N 1
ATOM 2398 C CA . ARG C 1 82 ? 7.287 22.349 92.636 1.00 20.64 85 ARG C CA 1
ATOM 2399 C C . ARG C 1 82 ? 6.737 23.132 91.449 1.00 19.29 85 ARG C C 1
ATOM 2400 O O . ARG C 1 82 ? 6.862 22.705 90.272 1.00 19.88 85 ARG C O 1
ATOM 2408 N N . GLU C 1 83 ? 6.073 24.230 91.756 1.00 17.85 86 GLU C N 1
ATOM 2409 C CA . GLU C 1 83 ? 5.391 25.014 90.741 1.00 19.09 86 GLU C CA 1
ATOM 2410 C C . GLU C 1 83 ? 5.216 26.446 91.205 1.00 20.14 86 GLU C C 1
ATOM 2411 O O . GLU C 1 83 ? 4.875 26.694 92.355 1.00 19.77 86 GLU C O 1
ATOM 2417 N N . GLU C 1 84 ? 5.441 27.380 90.287 1.00 22.52 87 GLU C N 1
ATOM 2418 C CA . GLU C 1 84 ? 5.161 28.778 90.521 1.00 24.59 87 GLU C CA 1
ATOM 2419 C C . GLU C 1 84 ? 3.726 29.068 90.101 1.00 24.19 87 GLU C C 1
ATOM 2420 O O . GLU C 1 84 ? 3.334 28.773 88.978 1.00 23.74 87 GLU C O 1
ATOM 2426 N N . ARG C 1 85 ? 2.932 29.605 91.020 1.00 25.09 88 ARG C N 1
ATOM 2427 C CA . ARG C 1 85 ? 1.513 29.816 90.766 1.00 25.72 88 ARG C CA 1
ATOM 2428 C C . ARG C 1 85 ? 1.067 31.160 91.270 1.00 26.18 88 ARG C C 1
ATOM 2429 O O . ARG C 1 85 ? 1.563 31.640 92.296 1.00 24.96 88 ARG C O 1
ATOM 2437 N N . THR C 1 86 ? 0.104 31.743 90.560 1.00 27.77 89 THR C N 1
ATOM 2438 C CA . THR C 1 86 ? -0.531 32.965 91.007 1.00 28.30 89 THR C CA 1
ATOM 2439 C C . THR C 1 86 ? -1.500 32.611 92.129 1.00 27.89 89 THR C C 1
ATOM 2440 O O . THR C 1 86 ? -2.275 31.654 92.029 1.00 28.04 89 THR C O 1
ATOM 2444 N N . VAL C 1 87 ? -1.370 33.332 93.232 1.00 27.23 90 VAL C N 1
ATOM 2445 C CA . VAL C 1 87 ? -2.264 33.195 94.356 1.00 28.06 90 VAL C CA 1
ATOM 2446 C C . VAL C 1 87 ? -2.936 34.541 94.616 1.00 28.42 90 VAL C C 1
ATOM 2447 O O . VAL C 1 87 ? -2.302 35.596 94.462 1.00 28.23 90 VAL C O 1
ATOM 2451 N N . TRP C 1 88 ? -4.213 34.504 94.996 1.00 28.80 91 TRP C N 1
ATOM 2452 C CA . TRP C 1 88 ? -4.930 35.727 95.362 1.00 29.84 91 TRP C CA 1
ATOM 2453 C C . TRP C 1 88 ? -5.008 35.851 96.880 1.00 29.72 91 TRP C C 1
ATOM 2454 O O . TRP C 1 88 ? -5.279 34.880 97.577 1.00 27.89 91 TRP C O 1
ATOM 2465 N N . THR C 1 89 ? -4.714 37.048 97.393 1.00 29.85 92 THR C N 1
ATOM 2466 C CA . THR C 1 89 ? -4.831 37.301 98.822 1.00 30.97 92 THR C CA 1
ATOM 2467 C C . THR C 1 89 ? -6.307 37.483 99.181 1.00 32.19 92 THR C C 1
ATOM 2468 O O . THR C 1 89 ? -7.158 37.566 98.283 1.00 32.66 92 THR C O 1
ATOM 2472 N N . ARG C 1 90 ? -6.612 37.554 100.476 1.00 33.92 93 ARG C N 1
ATOM 2473 C CA . ARG C 1 90 ? -8.004 37.739 100.950 1.00 35.33 93 ARG C CA 1
ATOM 2474 C C . ARG C 1 90 ? -8.637 38.993 100.347 1.00 36.39 93 ARG C C 1
ATOM 2475 O O . ARG C 1 90 ? -9.816 38.985 99.985 1.00 37.16 93 ARG C O 1
ATOM 2483 N N . ASN C 1 91 ? -7.841 40.053 100.224 1.00 37.40 94 ASN C N 1
ATOM 2484 C CA . ASN C 1 91 ? -8.296 41.329 99.648 1.00 37.95 94 ASN C CA 1
ATOM 2485 C C . ASN C 1 91 ? -8.345 41.333 98.124 1.00 38.38 94 ASN C C 1
ATOM 2486 O O . ASN C 1 91 ? -8.889 42.267 97.526 1.00 39.37 94 ASN C O 1
ATOM 2491 N N . GLY C 1 92 ? -7.775 40.310 97.488 1.00 38.01 95 GLY C N 1
ATOM 2492 C CA . GLY C 1 92 ? -7.881 40.161 96.040 1.00 37.75 95 GLY C CA 1
ATOM 2493 C C . GLY C 1 92 ? -6.661 40.598 95.252 1.00 37.54 95 GLY C C 1
ATOM 2494 O O . GLY C 1 92 ? -6.705 40.650 94.026 1.00 37.89 95 GLY C O 1
ATOM 2495 N N . ASP C 1 93 ? -5.566 40.909 95.937 1.00 37.22 96 ASP C N 1
ATOM 2496 C CA . ASP C 1 93 ? -4.307 41.179 95.253 1.00 37.23 96 ASP C CA 1
ATOM 2497 C C . ASP C 1 93 ? -3.673 39.865 94.841 1.00 36.83 96 ASP C C 1
ATOM 2498 O O . ASP C 1 93 ? -3.953 38.823 95.423 1.00 36.49 96 ASP C O 1
ATOM 2503 N N . GLN C 1 94 ? -2.804 39.920 93.842 1.00 36.50 97 GLN C N 1
ATOM 2504 C CA . GLN C 1 94 ? -2.215 38.700 93.347 1.00 36.09 97 GLN C CA 1
ATOM 2505 C C . GLN C 1 94 ? -0.711 38.632 93.617 1.00 35.30 97 GLN C C 1
ATOM 2506 O O . GLN C 1 94 ? 0.012 39.624 93.488 1.00 35.26 97 GLN C O 1
ATOM 2512 N N . LEU C 1 95 ? -0.277 37.455 94.073 1.00 33.72 98 LEU C N 1
ATOM 2513 C CA . LEU C 1 95 ? 1.123 37.166 94.330 1.00 33.21 98 LEU C CA 1
ATOM 2514 C C . LEU C 1 95 ? 1.564 36.038 93.402 1.00 31.23 98 LEU C C 1
ATOM 2515 O O . LEU C 1 95 ? 0.754 35.195 93.000 1.00 31.54 98 LEU C O 1
ATOM 2520 N N . THR C 1 96 ? 2.838 36.021 93.053 1.00 29.67 99 THR C N 1
ATOM 2521 C CA . THR C 1 96 ? 3.439 34.850 92.418 1.00 28.66 99 THR C CA 1
ATOM 2522 C C . THR C 1 96 ? 4.156 34.085 93.532 1.00 27.55 99 THR C C 1
ATOM 2523 O O . THR C 1 96 ? 4.975 34.640 94.243 1.00 27.74 99 THR C O 1
ATOM 2527 N N . VAL C 1 97 ? 3.817 32.813 93.693 1.00 26.47 100 VAL C N 1
ATOM 2528 C CA . VAL C 1 97 ? 4.306 32.024 94.816 1.00 26.06 100 VAL C CA 1
ATOM 2529 C C . VAL C 1 97 ? 4.978 30.778 94.241 1.00 24.59 100 VAL C C 1
ATOM 2530 O O . VAL C 1 97 ? 4.406 30.106 93.372 1.00 24.14 100 VAL C O 1
ATOM 2534 N N . GLU C 1 98 ? 6.210 30.505 94.652 1.00 23.26 101 GLU C N 1
ATOM 2535 C CA . GLU C 1 98 ? 6.768 29.198 94.364 1.00 22.72 101 GLU C CA 1
ATOM 2536 C C . GLU C 1 98 ? 6.252 28.217 95.434 1.00 21.92 101 GLU C C 1
ATOM 2537 O O . GLU C 1 98 ? 6.600 28.318 96.631 1.00 20.33 101 GLU C O 1
ATOM 2543 N N . LEU C 1 99 ? 5.426 27.280 94.982 1.00 20.77 102 LEU C N 1
ATOM 2544 C CA . LEU C 1 99 ? 4.856 26.263 95.861 1.00 20.13 102 LEU C CA 1
ATOM 2545 C C . LEU C 1 99 ? 5.666 24.982 95.742 1.00 18.80 102 LEU C C 1
ATOM 2546 O O . LEU C 1 99 ? 5.999 24.528 94.643 1.00 18.93 102 LEU C O 1
ATOM 2551 N N . SER C 1 100 ? 5.947 24.386 96.871 1.00 17.48 103 SER C N 1
ATOM 2552 C CA . SER C 1 100 ? 6.450 23.027 96.875 1.00 17.08 103 SER C CA 1
ATOM 2553 C C . SER C 1 100 ? 5.670 22.222 97.911 1.00 16.14 103 SER C C 1
ATOM 2554 O O . SER C 1 100 ? 5.188 22.750 98.916 1.00 16.55 103 SER C O 1
ATOM 2557 N N . ALA C 1 101 ? 5.495 20.951 97.626 1.00 15.70 104 ALA C N 1
ATOM 2558 C CA . ALA C 1 101 ? 4.742 20.076 98.497 1.00 15.31 104 ALA C CA 1
ATOM 2559 C C . ALA C 1 101 ? 5.331 18.661 98.472 1.00 14.94 104 ALA C C 1
ATOM 2560 O O . ALA C 1 101 ? 5.770 18.155 97.446 1.00 15.28 104 ALA C O 1
ATOM 2562 N N . HIS C 1 102 ? 5.290 18.045 99.632 1.00 15.13 105 HIS C N 1
ATOM 2563 C CA . HIS C 1 102 ? 5.910 16.758 99.881 1.00 15.02 105 HIS C CA 1
ATOM 2564 C C . HIS C 1 102 ? 5.038 15.918 100.786 1.00 15.60 105 HIS C C 1
ATOM 2565 O O . HIS C 1 102 ? 4.566 16.361 101.834 1.00 15.19 105 HIS C O 1
ATOM 2572 N N . LEU C 1 103 ? 4.839 14.676 100.361 1.00 16.00 106 LEU C N 1
ATOM 2573 C CA . LEU C 1 103 ? 4.072 13.725 101.147 1.00 15.51 106 LEU C CA 1
ATOM 2574 C C . LEU C 1 103 ? 4.791 13.413 102.457 1.00 15.98 106 LEU C C 1
ATOM 2575 O O . LEU C 1 103 ? 6.023 13.215 102.448 1.00 16.02 106 LEU C O 1
ATOM 2580 N N . LEU C 1 104 ? 4.035 13.385 103.564 1.00 14.95 107 LEU C N 1
ATOM 2581 C CA . LEU C 1 104 ? 4.533 12.993 104.888 1.00 15.77 107 LEU C CA 1
ATOM 2582 C C . LEU C 1 104 ? 4.161 11.511 105.132 1.00 16.47 107 LEU C C 1
ATOM 2583 O O . LEU C 1 104 ? 3.254 10.998 104.490 1.00 17.23 107 LEU C O 1
ATOM 2588 N N . PRO C 1 105 ? 4.891 10.843 106.026 1.00 17.76 108 PRO C N 1
ATOM 2589 C CA . PRO C 1 105 ? 4.784 9.371 106.079 1.00 18.20 108 PRO C CA 1
ATOM 2590 C C . PRO C 1 105 ? 3.385 8.866 106.395 1.00 18.23 108 PRO C C 1
ATOM 2591 O O . PRO C 1 105 ? 3.035 7.730 106.001 1.00 17.73 108 PRO C O 1
ATOM 2595 N N . ASP C 1 106 ? 2.596 9.684 107.088 1.00 18.46 109 ASP C N 1
ATOM 2596 C CA . ASP C 1 106 ? 1.224 9.300 107.439 1.00 18.68 109 ASP C CA 1
ATOM 2597 C C . ASP C 1 106 ? 0.190 9.730 106.412 1.00 18.53 109 ASP C C 1
ATOM 2598 O O . ASP C 1 106 ? -1.010 9.645 106.684 1.00 18.73 109 ASP C O 1
ATOM 2603 N N . GLY C 1 107 ? 0.633 10.183 105.234 1.00 17.67 110 GLY C N 1
ATOM 2604 C CA . GLY C 1 107 ? -0.304 10.589 104.168 1.00 17.86 110 GLY C CA 1
ATOM 2605 C C . GLY C 1 107 ? -0.695 12.074 104.150 1.00 17.57 110 GLY C C 1
ATOM 2606 O O . GLY C 1 107 ? -1.293 12.526 103.166 1.00 17.93 110 GLY C O 1
ATOM 2607 N N . LYS C 1 108 ? -0.411 12.809 105.235 1.00 16.65 111 LYS C N 1
ATOM 2608 C CA . LYS C 1 108 ? -0.536 14.268 105.226 1.00 16.77 111 LYS C CA 1
ATOM 2609 C C . LYS C 1 108 ? 0.546 14.851 104.310 1.00 15.74 111 LYS C C 1
ATOM 2610 O O . LYS C 1 108 ? 1.415 14.124 103.795 1.00 15.38 111 LYS C O 1
ATOM 2616 N N . ILE C 1 109 ? 0.468 16.163 104.097 1.00 14.92 112 ILE C N 1
ATOM 2617 C CA . ILE C 1 109 ? 1.351 16.831 103.111 1.00 14.69 112 ILE C CA 1
ATOM 2618 C C . ILE C 1 109 ? 1.970 18.057 103.727 1.00 13.90 112 ILE C C 1
ATOM 2619 O O . ILE C 1 109 ? 1.254 18.829 104.358 1.00 13.70 112 ILE C O 1
ATOM 2624 N N . LEU C 1 110 ? 3.288 18.213 103.537 1.00 13.71 113 LEU C N 1
ATOM 2625 C CA . LEU C 1 110 ? 4.041 19.420 103.997 1.00 14.34 113 LEU C CA 1
ATOM 2626 C C . LEU C 1 110 ? 4.194 20.314 102.787 1.00 13.85 113 LEU C C 1
ATOM 2627 O O . LEU C 1 110 ? 4.629 19.851 101.723 1.00 13.96 113 LEU C O 1
ATOM 2632 N N . GLY C 1 111 ? 3.842 21.590 102.932 1.00 13.73 114 GLY C N 1
ATOM 2633 C CA . GLY C 1 111 ? 4.016 22.527 101.848 1.00 14.51 114 GLY C CA 1
ATOM 2634 C C . GLY C 1 111 ? 4.817 23.735 102.265 1.00 15.37 114 GLY C C 1
ATOM 2635 O O . GLY C 1 111 ? 4.834 24.090 103.454 1.00 14.45 114 GLY C O 1
ATOM 2636 N N . ILE C 1 112 ? 5.490 24.311 101.270 1.00 16.20 115 ILE C N 1
ATOM 2637 C CA . ILE C 1 112 ? 6.292 25.517 101.453 1.00 17.43 115 ILE C CA 1
ATOM 2638 C C . ILE C 1 112 ? 5.873 26.489 100.392 1.00 17.70 115 ILE C C 1
ATOM 2639 O O . ILE C 1 112 ? 5.711 26.103 99.264 1.00 17.41 115 ILE C O 1
ATOM 2644 N N . ALA C 1 113 ? 5.690 27.751 100.752 1.00 19.30 116 ALA C N 1
ATOM 2645 C CA . ALA C 1 113 ? 5.258 28.768 99.800 1.00 21.90 116 ALA C CA 1
ATOM 2646 C C . ALA C 1 113 ? 6.230 29.944 99.893 1.00 23.24 116 ALA C C 1
ATOM 2647 O O . ALA C 1 113 ? 6.333 30.552 100.962 1.00 22.70 116 ALA C O 1
ATOM 2649 N N . ARG C 1 114 ? 6.943 30.215 98.798 1.00 25.09 117 ARG C N 1
ATOM 2650 C CA . ARG C 1 114 ? 7.924 31.299 98.743 1.00 28.65 117 ARG C CA 1
ATOM 2651 C C . ARG C 1 114 ? 7.387 32.386 97.806 1.00 29.93 117 ARG C C 1
ATOM 2652 O O . ARG C 1 114 ? 7.106 32.115 96.648 1.00 28.97 117 ARG C O 1
ATOM 2660 N N . ASP C 1 115 ? 7.213 33.611 98.319 1.00 32.52 118 ASP C N 1
ATOM 2661 C CA . ASP C 1 115 ? 6.730 34.743 97.511 1.00 33.70 118 ASP C CA 1
ATOM 2662 C C . ASP C 1 115 ? 7.837 35.218 96.579 1.00 35.30 118 ASP C C 1
ATOM 2663 O O . ASP C 1 115 ? 8.869 35.694 97.069 1.00 36.75 118 ASP C O 1
ATOM 2668 N N . VAL C 1 116 ? 7.627 35.091 95.261 1.00 36.26 119 VAL C N 1
ATOM 2669 C CA . VAL C 1 116 ? 8.642 35.473 94.241 1.00 36.68 119 VAL C CA 1
ATOM 2670 C C . VAL C 1 116 ? 8.144 36.448 93.150 1.00 37.74 119 VAL C C 1
ATOM 2671 O O . VAL C 1 116 ? 7.202 37.216 93.360 1.00 38.98 119 VAL C O 1
ATOM 2675 N N . GLY D 1 2 ? -3.398 13.776 114.522 1.00 35.61 5 GLY D N 1
ATOM 2676 C CA . GLY D 1 2 ? -3.508 15.253 114.459 1.00 35.33 5 GLY D CA 1
ATOM 2677 C C . GLY D 1 2 ? -2.139 15.907 114.340 1.00 35.40 5 GLY D C 1
ATOM 2678 O O . GLY D 1 2 ? -1.120 15.237 114.467 1.00 36.38 5 GLY D O 1
ATOM 2679 N N . THR D 1 3 ? -2.118 17.221 114.135 1.00 34.74 6 THR D N 1
ATOM 2680 C CA . THR D 1 3 ? -0.866 17.926 113.870 1.00 34.67 6 THR D CA 1
ATOM 2681 C C . THR D 1 3 ? -0.159 18.428 115.120 1.00 34.34 6 THR D C 1
ATOM 2682 O O . THR D 1 3 ? 0.918 19.011 115.018 1.00 35.02 6 THR D O 1
ATOM 2686 N N . GLU D 1 4 ? -0.731 18.209 116.295 1.00 33.04 7 GLU D N 1
ATOM 2687 C CA . GLU D 1 4 ? -0.077 18.723 117.485 1.00 33.44 7 GLU D CA 1
ATOM 2688 C C . GLU D 1 4 ? 0.645 17.634 118.260 1.00 30.60 7 GLU D C 1
ATOM 2689 O O . GLU D 1 4 ? 1.288 17.930 119.234 1.00 30.88 7 GLU D O 1
ATOM 2695 N N . ASN D 1 5 ? 0.593 16.379 117.829 1.00 27.78 8 ASN D N 1
ATOM 2696 C CA . ASN D 1 5 ? 1.324 15.401 118.606 1.00 26.28 8 ASN D CA 1
ATOM 2697 C C . ASN D 1 5 ? 2.797 15.302 118.229 1.00 23.54 8 ASN D C 1
ATOM 2698 O O . ASN D 1 5 ? 3.216 15.681 117.117 1.00 22.55 8 ASN D O 1
ATOM 2703 N N . LEU D 1 6 ? 3.554 14.774 119.182 1.00 21.48 9 LEU D N 1
ATOM 2704 C CA . LEU D 1 6 ? 5.016 14.730 119.106 1.00 21.27 9 LEU D CA 1
ATOM 2705 C C . LEU D 1 6 ? 5.527 13.969 117.903 1.00 20.49 9 LEU D C 1
ATOM 2706 O O . LEU D 1 6 ? 6.509 14.389 117.272 1.00 19.79 9 LEU D O 1
ATOM 2711 N N . TYR D 1 7 ? 4.889 12.855 117.569 1.00 19.35 10 TYR D N 1
ATOM 2712 C CA . TYR D 1 7 ? 5.356 12.046 116.444 1.00 20.09 10 TYR D CA 1
ATOM 2713 C C . TYR D 1 7 ? 5.137 12.760 115.127 1.00 18.80 10 TYR D C 1
ATOM 2714 O O . TYR D 1 7 ? 6.035 12.801 114.298 1.00 18.63 10 TYR D O 1
ATOM 2723 N N . PHE D 1 8 ? 3.947 13.337 114.957 1.00 18.12 11 PHE D N 1
ATOM 2724 C CA . PHE D 1 8 ? 3.689 14.156 113.781 1.00 17.32 11 PHE D CA 1
ATOM 2725 C C . PHE D 1 8 ? 4.778 15.239 113.623 1.00 17.17 11 PHE D C 1
ATOM 2726 O O . PHE D 1 8 ? 5.350 15.415 112.535 1.00 17.12 11 PHE D O 1
ATOM 2734 N N . GLN D 1 9 ? 5.035 15.974 114.708 1.00 16.22 12 GLN D N 1
ATOM 2735 C CA . GLN D 1 9 ? 5.979 17.101 114.664 1.00 16.52 12 GLN D CA 1
ATOM 2736 C C . GLN D 1 9 ? 7.399 16.598 114.306 1.00 16.44 12 GLN D C 1
ATOM 2737 O O . GLN D 1 9 ? 8.119 17.216 113.515 1.00 17.26 12 GLN D O 1
ATOM 2743 N N . SER D 1 10 ? 7.792 15.458 114.849 1.00 16.46 13 SER D N 1
ATOM 2744 C CA . SER D 1 10 ? 9.091 14.904 114.481 1.00 16.57 13 SER D CA 1
ATOM 2745 C C . SER D 1 10 ? 9.119 14.476 112.996 1.00 16.26 13 SER D C 1
ATOM 2746 O O . SER D 1 10 ? 10.081 14.743 112.302 1.00 15.59 13 SER D O 1
ATOM 2749 N N . ASN D 1 11 ? 8.053 13.824 112.513 1.00 15.74 14 ASN D N 1
ATOM 2750 C CA . ASN D 1 11 ? 7.985 13.455 111.091 1.00 16.08 14 ASN D CA 1
ATOM 2751 C C . ASN D 1 11 ? 8.159 14.707 110.237 1.00 14.97 14 ASN D C 1
ATOM 2752 O O . ASN D 1 11 ? 8.917 14.739 109.247 1.00 16.38 14 ASN D O 1
ATOM 2757 N N . ALA D 1 12 ? 7.435 15.752 110.625 1.00 15.60 15 ALA D N 1
ATOM 2758 C CA . ALA D 1 12 ? 7.388 17.016 109.868 1.00 15.43 15 ALA D CA 1
ATOM 2759 C C . ALA D 1 12 ? 8.763 17.693 109.862 1.00 15.50 15 ALA D C 1
ATOM 2760 O O . ALA D 1 12 ? 9.212 18.274 108.847 1.00 15.68 15 ALA D O 1
ATOM 2762 N N . TYR D 1 13 ? 9.451 17.606 110.997 1.00 15.18 16 TYR D N 1
ATOM 2763 C CA . TYR D 1 13 ? 10.822 18.145 111.076 1.00 15.42 16 TYR D CA 1
ATOM 2764 C C . TYR D 1 13 ? 11.708 17.492 110.016 1.00 14.45 16 TYR D C 1
ATOM 2765 O O . TYR D 1 13 ? 12.425 18.153 109.244 1.00 14.39 16 TYR D O 1
ATOM 2774 N N . ARG D 1 14 ? 11.689 16.162 109.995 1.00 14.64 17 ARG D N 1
ATOM 2775 C CA . ARG D 1 14 ? 12.592 15.471 109.094 1.00 14.91 17 ARG D CA 1
ATOM 2776 C C . ARG D 1 14 ? 12.272 15.816 107.647 1.00 14.59 17 ARG D C 1
ATOM 2777 O O . ARG D 1 14 ? 13.184 15.947 106.854 1.00 14.58 17 ARG D O 1
ATOM 2785 N N . ALA D 1 15 ? 11.001 15.988 107.299 1.00 14.33 18 ALA D N 1
ATOM 2786 C CA . ALA D 1 15 ? 10.616 16.326 105.939 1.00 14.93 18 ALA D CA 1
ATOM 2787 C C . ALA D 1 15 ? 11.029 17.764 105.627 1.00 14.78 18 ALA D C 1
ATOM 2788 O O . ALA D 1 15 ? 11.602 18.014 104.575 1.00 15.94 18 ALA D O 1
ATOM 2790 N N . LEU D 1 16 ? 10.770 18.686 106.556 1.00 15.02 19 LEU D N 1
ATOM 2791 C CA . LEU D 1 16 ? 11.122 20.085 106.334 1.00 15.28 19 LEU D CA 1
ATOM 2792 C C . LEU D 1 16 ? 12.658 20.259 106.224 1.00 14.59 19 LEU D C 1
ATOM 2793 O O . LEU D 1 16 ? 13.162 20.970 105.369 1.00 15.21 19 LEU D O 1
ATOM 2798 N N . PHE D 1 17 ? 13.394 19.560 107.068 1.00 13.80 20 PHE D N 1
ATOM 2799 C CA . PHE D 1 17 ? 14.847 19.593 107.036 1.00 15.25 20 PHE D CA 1
ATOM 2800 C C . PHE D 1 17 ? 15.325 19.143 105.656 1.00 15.31 20 PHE D C 1
ATOM 2801 O O . PHE D 1 17 ? 16.111 19.840 104.977 1.00 16.20 20 PHE D O 1
ATOM 2809 N N . GLU D 1 18 ? 14.829 17.992 105.211 1.00 15.77 21 GLU D N 1
ATOM 2810 C CA . GLU D 1 18 ? 15.248 17.470 103.909 1.00 16.99 21 GLU D CA 1
ATOM 2811 C C . GLU D 1 18 ? 14.881 18.420 102.766 1.00 16.27 21 GLU D C 1
ATOM 2812 O O . GLU D 1 18 ? 15.675 18.631 101.858 1.00 16.85 21 GLU D O 1
ATOM 2818 N N . HIS D 1 19 ? 13.663 18.965 102.801 1.00 16.85 22 HIS D N 1
ATOM 2819 C CA . HIS D 1 19 ? 13.064 19.593 101.612 1.00 18.29 22 HIS D CA 1
ATOM 2820 C C . HIS D 1 19 ? 13.128 21.128 101.573 1.00 18.56 22 HIS D C 1
ATOM 2821 O O . HIS D 1 19 ? 12.805 21.746 100.528 1.00 18.04 22 HIS D O 1
ATOM 2828 N N . ALA D 1 20 ? 13.517 21.739 102.685 1.00 18.38 23 ALA D N 1
ATOM 2829 C CA . ALA D 1 20 ? 13.601 23.194 102.760 1.00 19.26 23 ALA D CA 1
ATOM 2830 C C . ALA D 1 20 ? 14.505 23.746 101.647 1.00 19.79 23 ALA D C 1
ATOM 2831 O O . ALA D 1 20 ? 15.526 23.170 101.313 1.00 20.10 23 ALA D O 1
ATOM 2833 N N . ILE D 1 21 ? 14.104 24.886 101.098 1.00 21.77 24 ILE D N 1
ATOM 2834 C CA . ILE D 1 21 ? 14.941 25.613 100.152 1.00 22.20 24 ILE D CA 1
ATOM 2835 C C . ILE D 1 21 ? 16.038 26.362 100.944 1.00 22.34 24 ILE D C 1
ATOM 2836 O O . ILE D 1 21 ? 17.206 26.355 100.564 1.00 22.96 24 ILE D O 1
ATOM 2841 N N . ASP D 1 22 ? 15.676 26.925 102.090 1.00 22.56 25 ASP D N 1
ATOM 2842 C CA . ASP D 1 22 ? 16.699 27.515 102.967 1.00 21.99 25 ASP D CA 1
ATOM 2843 C C . ASP D 1 22 ? 17.614 26.487 103.610 1.00 20.17 25 ASP D C 1
ATOM 2844 O O . ASP D 1 22 ? 17.245 25.323 103.762 1.00 20.05 25 ASP D O 1
ATOM 2849 N N . GLY D 1 23 ? 18.814 26.937 103.972 1.00 18.35 26 GLY D N 1
ATOM 2850 C CA . GLY D 1 23 ? 19.760 26.149 104.703 1.00 16.55 26 GLY D CA 1
ATOM 2851 C C . GLY D 1 23 ? 19.281 26.010 106.140 1.00 16.16 26 GLY D C 1
ATOM 2852 O O . GLY D 1 23 ? 18.710 26.943 106.724 1.00 17.16 26 GLY D O 1
ATOM 2853 N N . ILE D 1 24 ? 19.461 24.805 106.683 1.00 15.57 27 ILE D N 1
ATOM 2854 C CA . ILE D 1 24 ? 19.156 24.533 108.080 1.00 14.95 27 ILE D CA 1
ATOM 2855 C C . ILE D 1 24 ? 20.342 23.781 108.650 1.00 15.56 27 ILE D C 1
ATOM 2856 O O . ILE D 1 24 ? 20.822 22.829 108.048 1.00 15.01 27 ILE D O 1
ATOM 2861 N N . PHE D 1 25 ? 20.789 24.237 109.814 1.00 14.49 28 PHE D N 1
ATOM 2862 C CA . PHE D 1 25 ? 21.884 23.592 110.521 1.00 15.46 28 PHE D CA 1
ATOM 2863 C C . PHE D 1 25 ? 21.532 23.468 111.996 1.00 15.67 28 PHE D C 1
ATOM 2864 O O . PHE D 1 25 ? 20.765 24.270 112.556 1.00 16.23 28 PHE D O 1
ATOM 2872 N N . ILE D 1 26 ? 22.093 22.439 112.595 1.00 15.49 29 ILE D N 1
ATOM 2873 C CA . ILE D 1 26 ? 21.945 22.180 114.004 1.00 15.02 29 ILE D CA 1
ATOM 2874 C C . ILE D 1 26 ? 23.315 22.146 114.626 1.00 15.97 29 ILE D C 1
ATOM 2875 O O . ILE D 1 26 ? 24.215 21.514 114.080 1.00 16.25 29 ILE D O 1
ATOM 2888 N N . ASP D 1 28 ? 25.494 22.130 118.657 1.00 19.83 31 ASP D N 1
ATOM 2889 C CA . ASP D 1 28 ? 25.437 22.084 120.110 1.00 20.60 31 ASP D CA 1
ATOM 2890 C C . ASP D 1 28 ? 25.816 23.429 120.672 1.00 20.76 31 ASP D C 1
ATOM 2891 O O . ASP D 1 28 ? 26.178 24.347 119.927 1.00 20.95 31 ASP D O 1
ATOM 2896 N N . ALA D 1 29 ? 25.719 23.558 121.990 1.00 21.97 32 ALA D N 1
ATOM 2897 C CA . ALA D 1 29 ? 25.910 24.829 122.661 1.00 22.65 32 ALA D CA 1
ATOM 2898 C C . ALA D 1 29 ? 27.385 25.260 122.616 1.00 23.11 32 ALA D C 1
ATOM 2899 O O . ALA D 1 29 ? 27.694 26.431 122.867 1.00 23.71 32 ALA D O 1
ATOM 2901 N N . GLU D 1 30 ? 28.278 24.318 122.301 1.00 22.88 33 GLU D N 1
ATOM 2902 C CA . GLU D 1 30 ? 29.704 24.604 122.163 1.00 23.16 33 GLU D CA 1
ATOM 2903 C C . GLU D 1 30 ? 30.090 25.000 120.719 1.00 22.14 33 GLU D C 1
ATOM 2904 O O . GLU D 1 30 ? 31.261 25.282 120.439 1.00 22.70 33 GLU D O 1
ATOM 2910 N N . GLY D 1 31 ? 29.114 24.993 119.808 1.00 20.52 34 GLY D N 1
ATOM 2911 C CA . GLY D 1 31 ? 29.332 25.450 118.427 1.00 20.79 34 GLY D CA 1
ATOM 2912 C C . GLY D 1 31 ? 29.809 24.373 117.464 1.00 20.61 34 GLY D C 1
ATOM 2913 O O . GLY D 1 31 ? 30.214 24.656 116.334 1.00 20.50 34 GLY D O 1
ATOM 2914 N N . HIS D 1 32 ? 29.741 23.125 117.899 1.00 20.15 35 HIS D N 1
ATOM 2915 C CA . HIS D 1 32 ? 29.996 22.006 116.998 1.00 21.00 35 HIS D CA 1
ATOM 2916 C C . HIS D 1 32 ? 28.771 21.746 116.119 1.00 20.37 35 HIS D C 1
ATOM 2917 O O . HIS D 1 32 ? 27.671 21.532 116.629 1.00 20.22 35 HIS D O 1
ATOM 2924 N N . TYR D 1 33 ? 28.955 21.784 114.798 1.00 20.22 36 TYR D N 1
ATOM 2925 C CA . TYR D 1 33 ? 27.875 21.434 113.883 1.00 19.72 36 TYR D CA 1
ATOM 2926 C C . TYR D 1 33 ? 27.489 19.956 114.081 1.00 20.32 36 TYR D C 1
ATOM 2927 O O . TYR D 1 33 ? 28.360 19.078 114.081 1.00 20.54 36 TYR D O 1
ATOM 2936 N N . LEU D 1 34 ? 26.198 19.717 114.291 1.00 19.51 37 LEU D N 1
ATOM 2937 C CA . LEU D 1 34 ? 25.640 18.358 114.483 1.00 19.09 37 LEU D CA 1
ATOM 2938 C C . LEU D 1 34 ? 24.872 17.786 113.303 1.00 19.21 37 LEU D C 1
ATOM 2939 O O . LEU D 1 34 ? 24.843 16.547 113.101 1.00 18.26 37 LEU D O 1
ATOM 2944 N N . ASP D 1 35 ? 24.245 18.672 112.538 1.00 17.69 38 ASP D N 1
ATOM 2945 C CA . ASP D 1 35 ? 23.558 18.294 111.312 1.00 18.24 38 ASP D CA 1
ATOM 2946 C C . ASP D 1 35 ? 23.422 19.495 110.400 1.00 17.35 38 ASP D C 1
ATOM 2947 O O . ASP D 1 35 ? 23.507 20.654 110.855 1.00 17.58 38 ASP D O 1
ATOM 2952 N N . VAL D 1 36 ? 23.300 19.215 109.111 1.00 17.93 39 VAL D N 1
ATOM 2953 C CA . VAL D 1 36 ? 23.134 20.213 108.075 1.00 18.39 39 VAL D CA 1
ATOM 2954 C C . VAL D 1 36 ? 22.293 19.626 106.966 1.00 17.87 39 VAL D C 1
ATOM 2955 O O . VAL D 1 36 ? 22.426 18.428 106.666 1.00 18.93 39 VAL D O 1
ATOM 2959 N N . ASN D 1 37 ? 21.440 20.438 106.355 1.00 17.53 40 ASN D N 1
ATOM 2960 C CA . ASN D 1 37 ? 20.469 19.914 105.418 1.00 17.67 40 ASN D CA 1
ATOM 2961 C C . ASN D 1 37 ? 20.999 19.917 103.995 1.00 18.54 40 ASN D C 1
ATOM 2962 O O . ASN D 1 37 ? 22.085 20.460 103.736 1.00 19.21 40 ASN D O 1
ATOM 2967 N N . PRO D 1 38 ? 20.279 19.256 103.091 1.00 19.92 41 PRO D N 1
ATOM 2968 C CA . PRO D 1 38 ? 20.787 19.221 101.720 1.00 20.63 41 PRO D CA 1
ATOM 2969 C C . PRO D 1 38 ? 21.025 20.620 101.122 1.00 20.88 41 PRO D C 1
ATOM 2970 O O . PRO D 1 38 ? 22.028 20.805 100.443 1.00 22.14 41 PRO D O 1
ATOM 2974 N N . ALA D 1 39 ? 20.143 21.576 101.393 1.00 20.48 42 ALA D N 1
ATOM 2975 C CA . ALA D 1 39 ? 20.284 22.949 100.863 1.00 21.39 42 ALA D CA 1
ATOM 2976 C C . ALA D 1 39 ? 21.644 23.535 101.226 1.00 21.80 42 ALA D C 1
ATOM 2977 O O . ALA D 1 39 ? 22.322 24.084 100.367 1.00 22.61 42 ALA D O 1
ATOM 2979 N N . ILE D 1 40 ? 22.052 23.409 102.484 1.00 22.75 43 ILE D N 1
ATOM 2980 C CA . ILE D 1 40 ? 23.341 23.977 102.916 1.00 24.44 43 ILE D CA 1
ATOM 2981 C C . ILE D 1 40 ? 24.526 23.264 102.282 1.00 25.15 43 ILE D C 1
ATOM 2982 O O . ILE D 1 40 ? 25.484 23.919 101.811 1.00 25.10 43 ILE D O 1
ATOM 2987 N N . CYS D 1 41 ? 24.479 21.931 102.271 1.00 25.59 44 CYS D N 1
ATOM 2988 C CA . CYS D 1 41 ? 25.564 21.145 101.683 1.00 27.00 44 CYS D CA 1
ATOM 2989 C C . CYS D 1 41 ? 25.759 21.544 100.215 1.00 28.26 44 CYS D C 1
ATOM 2990 O O . CYS D 1 41 ? 26.907 21.819 99.778 1.00 28.86 44 CYS D O 1
ATOM 2993 N N . SER D 1 42 ? 24.659 21.610 99.469 1.00 28.79 45 SER D N 1
ATOM 2994 C CA . SER D 1 42 ? 24.709 22.040 98.054 1.00 30.20 45 SER D CA 1
ATOM 2995 C C . SER D 1 42 ? 25.268 23.450 97.866 1.00 31.26 45 SER D C 1
ATOM 2996 O O . SER D 1 42 ? 26.080 23.686 96.958 1.00 32.22 45 SER D O 1
ATOM 2999 N N . ALA D 1 43 ? 24.799 24.389 98.685 1.00 31.77 46 ALA D N 1
ATOM 3000 C CA . ALA D 1 43 ? 25.176 25.800 98.575 1.00 32.51 46 ALA D CA 1
ATOM 3001 C C . ALA D 1 43 ? 26.676 26.019 98.811 1.00 33.33 46 ALA D C 1
ATOM 3002 O O . ALA D 1 43 ? 27.307 26.758 98.048 1.00 34.12 46 ALA D O 1
ATOM 3004 N N . ILE D 1 44 ? 27.248 25.402 99.852 1.00 33.89 47 ILE D N 1
ATOM 3005 C CA . ILE D 1 44 ? 28.636 25.727 100.256 1.00 34.32 47 ILE D CA 1
ATOM 3006 C C . ILE D 1 44 ? 29.674 24.707 99.770 1.00 34.55 47 ILE D C 1
ATOM 3007 O O . ILE D 1 44 ? 30.876 24.876 99.980 1.00 33.96 47 ILE D O 1
ATOM 3012 N N . GLY D 1 45 ? 29.212 23.645 99.120 1.00 34.45 48 GLY D N 1
ATOM 3013 C CA . GLY D 1 45 ? 30.126 22.686 98.515 1.00 34.94 48 GLY D CA 1
ATOM 3014 C C . GLY D 1 45 ? 30.836 21.745 99.468 1.00 35.00 48 GLY D C 1
ATOM 3015 O O . GLY D 1 45 ? 31.922 21.273 99.162 1.00 35.28 48 GLY D O 1
ATOM 3016 N N . TYR D 1 46 ? 30.213 21.458 100.615 1.00 35.46 49 TYR D N 1
ATOM 3017 C CA . TYR D 1 46 ? 30.666 20.441 101.550 1.0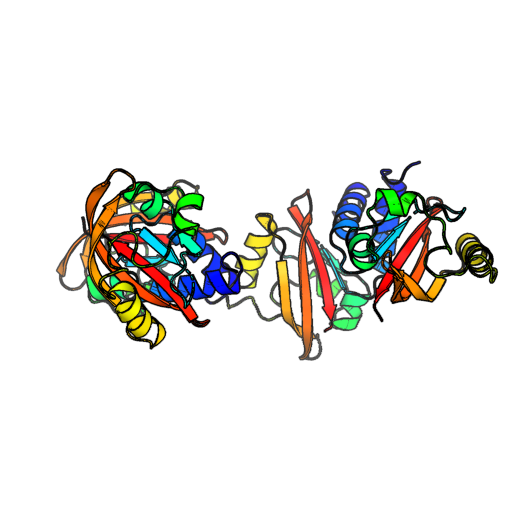0 35.30 49 TYR D CA 1
ATOM 3018 C C . TYR D 1 46 ? 29.649 19.303 101.576 1.00 35.15 49 TYR D C 1
ATOM 3019 O O . TYR D 1 46 ? 28.460 19.545 101.404 1.00 35.52 49 TYR D O 1
ATOM 3028 N N . THR D 1 47 ? 30.105 18.079 101.821 1.00 34.45 50 THR D N 1
ATOM 3029 C CA . THR D 1 47 ? 29.201 16.980 102.192 1.00 34.14 50 THR D CA 1
ATOM 3030 C C . THR D 1 47 ? 28.783 17.142 103.653 1.00 33.39 50 THR D C 1
ATOM 3031 O O . THR D 1 47 ? 29.421 17.855 104.422 1.00 31.99 50 THR D O 1
ATOM 3035 N N . ARG D 1 48 ? 27.721 16.454 104.044 1.00 33.33 51 ARG D N 1
ATOM 3036 C CA . ARG D 1 48 ? 27.279 16.468 105.431 1.00 33.50 51 ARG D CA 1
ATOM 3037 C C . ARG D 1 48 ? 28.422 16.083 106.388 1.00 33.08 51 ARG D C 1
ATOM 3038 O O . ARG D 1 48 ? 28.661 16.758 107.384 1.00 32.14 51 ARG D O 1
ATOM 3046 N N . ASP D 1 49 ? 29.155 15.019 106.069 1.00 33.65 52 ASP D N 1
ATOM 3047 C CA . ASP D 1 49 ? 30.270 14.578 106.931 1.00 34.31 52 ASP D CA 1
ATOM 3048 C C . ASP D 1 49 ? 31.374 15.628 107.079 1.00 33.65 52 ASP D C 1
ATOM 3049 O O . ASP D 1 49 ? 31.909 15.814 108.169 1.00 33.56 52 ASP D O 1
ATOM 3054 N N . GLU D 1 50 ? 31.721 16.291 105.981 1.00 33.49 53 GLU D N 1
ATOM 3055 C CA . GLU D 1 50 ? 32.746 17.332 106.007 1.00 33.98 53 GLU D CA 1
ATOM 3056 C C . GLU D 1 50 ? 32.292 18.490 106.886 1.00 32.85 53 GLU D C 1
ATOM 3057 O O . GLU D 1 50 ? 33.079 19.083 107.621 1.00 32.55 53 GLU D O 1
ATOM 3063 N N . PHE D 1 51 ? 31.001 18.784 106.799 1.00 32.06 54 PHE D N 1
ATOM 3064 C CA . PHE D 1 51 ? 30.398 19.881 107.546 1.00 31.25 54 PHE D CA 1
ATOM 3065 C C . PHE D 1 51 ? 30.417 19.560 109.033 1.00 30.88 54 PHE D C 1
ATOM 3066 O O . PHE D 1 51 ? 30.616 20.433 109.877 1.00 31.09 54 PHE D O 1
ATOM 3074 N N . LEU D 1 52 ? 30.238 18.288 109.354 1.00 30.55 55 LEU D N 1
ATOM 3075 C CA . LEU D 1 52 ? 30.205 17.858 110.733 1.00 31.08 55 LEU D CA 1
ATOM 3076 C C . LEU D 1 52 ? 31.580 17.908 111.423 1.00 30.66 55 LEU D C 1
ATOM 3077 O O . LEU D 1 52 ? 31.667 17.706 112.640 1.00 32.23 55 LEU D O 1
ATOM 3082 N N . ALA D 1 53 ? 32.633 18.215 110.664 1.00 29.58 56 ALA D N 1
ATOM 3083 C CA . ALA D 1 53 ? 33.957 18.438 111.235 1.00 29.09 56 ALA D CA 1
ATOM 3084 C C . ALA D 1 53 ? 34.203 19.930 111.547 1.00 28.38 56 ALA D C 1
ATOM 3085 O O . ALA D 1 53 ? 35.217 20.283 112.148 1.00 27.92 56 ALA D O 1
ATOM 3087 N N . LEU D 1 54 ? 33.272 20.791 111.133 1.00 27.47 57 LEU D N 1
ATOM 3088 C CA . LEU D 1 54 ? 33.402 22.225 111.308 1.00 26.93 57 LEU D CA 1
ATOM 3089 C C . LEU D 1 54 ? 32.834 22.718 112.632 1.00 25.25 57 LEU D C 1
ATOM 3090 O O . LEU D 1 54 ? 31.922 22.116 113.212 1.00 24.33 57 LEU D O 1
ATOM 3095 N N . ASP D 1 55 ? 33.383 23.834 113.082 1.00 23.96 58 ASP D N 1
ATOM 3096 C CA . ASP D 1 55 ? 32.836 24.566 114.201 1.00 23.09 58 ASP D CA 1
ATOM 3097 C C . ASP D 1 55 ? 32.338 25.925 113.726 1.00 21.30 58 ASP D C 1
ATOM 3098 O O . ASP D 1 55 ? 32.796 26.466 112.706 1.00 19.50 58 ASP D O 1
ATOM 3103 N N . TRP D 1 56 ? 31.347 26.419 114.461 1.00 19.23 59 TRP D N 1
ATOM 3104 C CA . TRP D 1 56 ? 30.822 27.740 114.325 1.00 18.46 59 TRP D CA 1
ATOM 3105 C C . TRP D 1 56 ? 31.917 28.765 114.195 1.00 17.74 59 TRP D C 1
ATOM 3106 O O . TRP D 1 56 ? 32.797 28.847 115.036 1.00 18.24 59 TRP D O 1
ATOM 3117 N N . GLY D 1 57 ? 31.840 29.558 113.129 1.00 17.98 60 GLY D N 1
ATOM 3118 C CA . GLY D 1 57 ? 32.776 30.651 112.930 1.00 17.98 60 GLY D CA 1
ATOM 3119 C C . GLY D 1 57 ? 33.725 30.420 111.780 1.00 18.94 60 GLY D C 1
ATOM 3120 O O . GLY D 1 57 ? 34.197 31.376 111.167 1.00 20.20 60 GLY D O 1
ATOM 3121 N N . VAL D 1 58 ? 34.006 29.152 111.475 1.00 19.66 61 VAL D N 1
ATOM 3122 C CA . VAL D 1 58 ? 35.038 28.852 110.499 1.00 20.64 61 VAL D CA 1
ATOM 3123 C C . VAL D 1 58 ? 34.621 29.330 109.095 1.00 20.83 61 VAL D C 1
ATOM 3124 O O . VAL D 1 58 ? 35.403 30.026 108.421 1.00 22.04 61 VAL D O 1
ATOM 3128 N N . LEU D 1 59 ? 33.390 28.995 108.676 1.00 19.35 62 LEU D N 1
ATOM 3129 C CA . LEU D 1 59 ? 32.883 29.340 107.329 1.00 19.76 62 LEU D CA 1
ATOM 3130 C C . LEU D 1 59 ? 32.810 30.831 107.068 1.00 18.65 62 LEU D C 1
ATOM 3131 O O . LEU D 1 59 ? 33.076 31.279 105.945 1.00 18.75 62 LEU D O 1
ATOM 3136 N N . SER D 1 60 ? 32.443 31.605 108.098 1.00 17.77 63 SER D N 1
ATOM 3137 C CA . SER D 1 60 ? 32.296 33.064 107.958 1.00 18.63 63 SER D CA 1
ATOM 3138 C C . SER D 1 60 ? 33.517 33.855 108.477 1.00 18.45 63 SER D C 1
ATOM 3139 O O . SER D 1 60 ? 33.419 35.064 108.647 1.00 18.37 63 SER D O 1
ATOM 3142 N N . ARG D 1 61 ? 34.639 33.172 108.701 1.00 19.06 64 ARG D N 1
ATOM 3143 C CA . ARG D 1 61 ? 35.893 33.794 109.198 1.00 20.76 64 ARG D CA 1
ATOM 3144 C C . ARG D 1 61 ? 35.617 34.674 110.406 1.00 22.50 64 ARG D C 1
ATOM 3145 O O . ARG D 1 61 ? 35.886 35.886 110.415 1.00 21.59 64 ARG D O 1
ATOM 3153 N N . GLY D 1 62 ? 34.996 34.065 111.401 1.00 22.47 65 GLY D N 1
ATOM 3154 C CA . GLY D 1 62 ? 34.615 34.791 112.601 1.00 23.59 65 GLY D CA 1
ATOM 3155 C C . GLY D 1 62 ? 35.297 34.248 113.825 1.00 24.51 65 GLY D C 1
ATOM 3156 O O . GLY D 1 62 ? 34.906 34.577 114.941 1.00 25.02 65 GLY D O 1
ATOM 3157 N N . VAL D 1 63 ? 36.335 33.438 113.645 1.00 25.19 66 VAL D N 1
ATOM 3158 C CA . VAL D 1 63 ? 37.034 32.878 114.794 1.00 25.82 66 VAL D CA 1
ATOM 3159 C C . VAL D 1 63 ? 38.003 33.943 115.353 1.00 25.49 66 VAL D C 1
ATOM 3160 O O . VAL D 1 63 ? 37.911 34.320 116.518 1.00 25.19 66 VAL D O 1
ATOM 3164 N N . ASP D 1 64 ? 38.873 34.473 114.500 1.00 25.39 67 ASP D N 1
ATOM 3165 C CA . ASP D 1 64 ? 39.865 35.468 114.941 1.00 25.30 67 ASP D CA 1
ATOM 3166 C C . ASP D 1 64 ? 39.279 36.727 115.511 1.00 24.17 67 ASP D C 1
ATOM 3167 O O . ASP D 1 64 ? 39.774 37.242 116.506 1.00 23.96 67 ASP D O 1
ATOM 3172 N N . SER D 1 65 ? 38.257 37.253 114.848 1.00 23.14 68 SER D N 1
ATOM 3173 C CA . SER D 1 65 ? 37.645 38.494 115.280 1.00 22.37 68 SER D CA 1
ATOM 3174 C C . SER D 1 65 ? 37.022 38.337 116.654 1.00 21.11 68 SER D C 1
ATOM 3175 O O . SER D 1 65 ? 36.758 39.332 117.306 1.00 22.81 68 SER D O 1
ATOM 3178 N N . GLY D 1 66 ? 36.791 37.089 117.092 1.00 20.19 69 GLY D N 1
ATOM 3179 C CA . GLY D 1 66 ? 35.999 36.831 118.291 1.00 20.00 69 GLY D CA 1
ATOM 3180 C C . GLY D 1 66 ? 34.490 36.761 118.044 1.00 18.79 69 GLY D C 1
ATOM 3181 O O . GLY D 1 66 ? 33.702 36.539 118.980 1.00 18.36 69 GLY D O 1
ATOM 3182 N N . TRP D 1 67 ? 34.055 36.985 116.808 1.00 18.06 70 TRP D N 1
ATOM 3183 C CA . TRP D 1 67 ? 32.627 36.914 116.497 1.00 17.44 70 TRP D CA 1
ATOM 3184 C C . TRP D 1 67 ? 31.989 35.562 116.856 1.00 16.67 70 TRP D C 1
ATOM 3185 O O . TRP D 1 67 ? 30.868 35.492 117.360 1.00 16.38 70 TRP D O 1
ATOM 3196 N N . ALA D 1 68 ? 32.678 34.478 116.574 1.00 17.84 71 ALA D N 1
ATOM 3197 C CA . ALA D 1 68 ? 32.093 33.148 116.795 1.00 17.84 71 ALA D CA 1
ATOM 3198 C C . ALA D 1 68 ? 31.789 32.961 118.281 1.00 17.70 71 ALA D C 1
ATOM 3199 O O . ALA D 1 68 ? 30.676 32.606 118.646 1.00 18.08 71 ALA D O 1
ATOM 3201 N N . ALA D 1 69 ? 32.787 33.221 119.132 1.00 17.66 72 ALA D N 1
ATOM 3202 C CA . ALA D 1 69 ? 32.605 33.090 120.608 1.00 18.10 72 ALA D CA 1
ATOM 3203 C C . ALA D 1 69 ? 31.508 34.020 121.113 1.00 17.85 72 ALA D C 1
ATOM 3204 O O . ALA D 1 69 ? 30.630 33.590 121.891 1.00 19.23 72 ALA D O 1
ATOM 3206 N N . ALA D 1 70 ? 31.549 35.281 120.687 1.00 17.26 73 ALA D N 1
ATOM 3207 C CA . ALA D 1 70 ? 30.627 36.296 121.179 1.00 17.54 73 ALA D CA 1
ATOM 3208 C C . ALA D 1 70 ? 29.205 35.954 120.788 1.00 17.11 73 ALA D C 1
ATOM 3209 O O . ALA D 1 70 ? 28.317 35.974 121.617 1.00 18.23 73 ALA D O 1
ATOM 3211 N N . SER D 1 71 ? 29.006 35.601 119.512 1.00 16.26 74 SER D N 1
ATOM 3212 C CA . SER D 1 71 ? 27.665 35.294 119.032 1.00 16.87 74 SER D CA 1
ATOM 3213 C C . SER D 1 71 ? 27.082 34.019 119.675 1.00 17.05 74 SER D C 1
ATOM 3214 O O . SER D 1 71 ? 25.897 33.957 120.009 1.00 18.03 74 SER D O 1
ATOM 3217 N N . LEU D 1 72 ? 27.909 32.999 119.801 1.00 18.19 75 LEU D N 1
ATOM 3218 C CA . LEU D 1 72 ? 27.514 31.749 120.443 1.00 18.97 75 LEU D CA 1
ATOM 3219 C C . LEU D 1 72 ? 27.027 32.039 121.846 1.00 19.38 75 LEU D C 1
ATOM 3220 O O . LEU D 1 72 ? 25.946 31.564 122.262 1.00 19.90 75 LEU D O 1
ATOM 3225 N N . ALA D 1 73 ? 27.833 32.812 122.581 1.00 19.07 76 ALA D N 1
ATOM 3226 C CA . ALA D 1 73 ? 27.500 33.189 123.966 1.00 20.20 76 ALA D CA 1
ATOM 3227 C C . ALA D 1 73 ? 26.128 33.852 124.052 1.00 20.24 76 ALA D C 1
ATOM 3228 O O . ALA D 1 73 ? 25.324 33.517 124.947 1.00 21.36 76 ALA D O 1
ATOM 3230 N N . ARG D 1 74 ? 25.844 34.772 123.121 1.00 20.17 77 ARG D N 1
ATOM 3231 C CA . ARG D 1 74 ? 24.536 35.435 123.055 1.00 20.40 77 ARG D CA 1
ATOM 3232 C C . ARG D 1 74 ? 23.396 34.451 122.831 1.00 19.89 77 ARG D C 1
ATOM 3233 O O . ARG D 1 74 ? 22.364 34.524 123.515 1.00 19.84 77 ARG D O 1
ATOM 3241 N N . ILE D 1 75 ? 23.570 33.556 121.859 1.00 18.81 78 ILE D N 1
ATOM 3242 C CA . ILE D 1 75 ? 22.539 32.565 121.545 1.00 19.65 78 ILE D CA 1
ATOM 3243 C C . ILE D 1 75 ? 22.262 31.685 122.782 1.00 20.74 78 ILE D C 1
ATOM 3244 O O . ILE D 1 75 ? 21.115 31.501 123.168 1.00 20.44 78 ILE D O 1
ATOM 3249 N N . VAL D 1 76 ? 23.323 31.166 123.373 1.00 21.91 79 VAL D N 1
ATOM 3250 C CA . VAL D 1 76 ? 23.229 30.243 124.526 1.00 23.68 79 VAL D CA 1
ATOM 3251 C C . VAL D 1 76 ? 22.593 30.963 125.720 1.00 24.98 79 VAL D C 1
ATOM 3252 O O . VAL D 1 76 ? 21.861 30.357 126.498 1.00 26.10 79 VAL D O 1
ATOM 3256 N N . GLY D 1 77 ? 22.888 32.251 125.856 1.00 25.59 80 GLY D N 1
ATOM 3257 C CA . GLY D 1 77 ? 22.265 33.113 126.870 1.00 26.16 80 GLY D CA 1
ATOM 3258 C C . GLY D 1 77 ? 20.822 33.511 126.621 1.00 27.15 80 GLY D C 1
ATOM 3259 O O . GLY D 1 77 ? 20.197 34.161 127.488 1.00 28.95 80 GLY D O 1
ATOM 3260 N N . GLY D 1 78 ? 20.272 33.138 125.470 1.00 27.02 81 GLY D N 1
ATOM 3261 C CA . GLY D 1 78 ? 18.843 33.322 125.198 1.00 27.90 81 GLY D CA 1
ATOM 3262 C C . GLY D 1 78 ? 18.492 34.496 124.302 1.00 28.49 81 GLY D C 1
ATOM 3263 O O . GLY D 1 78 ? 17.323 34.913 124.258 1.00 29.51 81 GLY D O 1
ATOM 3264 N N . GLU D 1 79 ? 19.476 35.009 123.563 1.00 28.22 82 GLU D N 1
ATOM 3265 C CA . GLU D 1 79 ? 19.275 36.101 122.634 1.00 28.40 82 GLU D CA 1
ATOM 3266 C C . GLU D 1 79 ? 19.395 35.541 121.199 1.00 27.73 82 GLU D C 1
ATOM 3267 O O . GLU D 1 79 ? 20.493 35.246 120.782 1.00 27.84 82 GLU D O 1
ATOM 3273 N N . PRO D 1 80 ? 18.274 35.370 120.485 1.00 27.33 83 PRO D N 1
ATOM 3274 C CA . PRO D 1 80 ? 18.350 34.819 119.131 1.00 26.78 83 PRO D CA 1
ATOM 3275 C C . PRO D 1 80 ? 19.220 35.663 118.211 1.00 25.35 83 PRO D C 1
ATOM 3276 O O . PRO D 1 80 ? 19.240 36.886 118.307 1.00 24.60 83 PRO D O 1
ATOM 3280 N N . LEU D 1 81 ? 19.941 34.977 117.345 1.00 23.29 84 LEU D N 1
ATOM 3281 C CA . LEU D 1 81 ? 20.797 35.615 116.373 1.00 22.43 84 LEU D CA 1
ATOM 3282 C C . LEU D 1 81 ? 19.960 35.936 115.151 1.00 21.45 84 LEU D C 1
ATOM 3283 O O . LEU D 1 81 ? 19.141 35.133 114.711 1.00 19.51 84 LEU D O 1
ATOM 3288 N N . ARG D 1 82 ? 20.128 37.149 114.629 1.00 22.25 85 ARG D N 1
ATOM 3289 C CA . ARG D 1 82 ? 19.590 37.450 113.315 1.00 22.67 85 ARG D CA 1
ATOM 3290 C C . ARG D 1 82 ? 20.486 38.477 112.676 1.00 21.51 85 ARG D C 1
ATOM 3291 O O . ARG D 1 82 ? 20.468 39.649 113.057 1.00 21.87 85 ARG D O 1
ATOM 3299 N N . GLU D 1 83 ? 21.220 38.036 111.669 1.00 20.70 86 GLU D N 1
ATOM 3300 C CA . GLU D 1 83 ? 22.399 38.741 111.203 1.00 20.46 86 GLU D CA 1
ATOM 3301 C C . GLU D 1 83 ? 22.817 38.205 109.848 1.00 18.95 86 GLU D C 1
ATOM 3302 O O . GLU D 1 83 ? 22.726 36.992 109.643 1.00 19.05 86 GLU D O 1
ATOM 3308 N N . GLU D 1 84 ? 23.302 39.075 108.950 1.00 16.82 87 GLU D N 1
ATOM 3309 C CA . GLU D 1 84 ? 23.925 38.607 107.727 1.00 16.84 87 GLU D CA 1
ATOM 3310 C C . GLU D 1 84 ? 25.372 38.228 107.921 1.00 17.19 87 GLU D C 1
ATOM 3311 O O . GLU D 1 84 ? 26.074 38.842 108.711 1.00 17.95 87 GLU D O 1
ATOM 3317 N N . ARG D 1 85 ? 25.828 37.217 107.206 1.00 17.34 88 ARG D N 1
ATOM 3318 C CA . ARG D 1 85 ? 27.245 36.822 107.256 1.00 16.72 88 ARG D CA 1
ATOM 3319 C C . ARG D 1 85 ? 27.672 36.450 105.854 1.00 16.94 88 ARG D C 1
ATOM 3320 O O . ARG D 1 85 ? 26.915 35.771 105.170 1.00 16.07 88 ARG D O 1
ATOM 3328 N N . THR D 1 86 ? 28.878 36.851 105.477 1.00 16.45 89 THR D N 1
ATOM 3329 C CA . THR D 1 86 ? 29.543 36.322 104.311 1.00 17.28 89 THR D CA 1
ATOM 3330 C C . THR D 1 86 ? 30.220 35.011 104.674 1.00 17.63 89 THR D C 1
ATOM 3331 O O . THR D 1 86 ? 30.909 34.912 105.682 1.00 17.00 89 THR D O 1
ATOM 3335 N N . VAL D 1 87 ? 29.938 33.988 103.873 1.00 18.52 90 VAL D N 1
ATOM 3336 C CA . VAL D 1 87 ? 30.553 32.680 104.044 1.00 19.82 90 VAL D CA 1
ATOM 3337 C C . VAL D 1 87 ? 31.429 32.401 102.831 1.00 21.63 90 VAL D C 1
ATOM 3338 O O . VAL D 1 87 ? 31.137 32.844 101.739 1.00 20.76 90 VAL D O 1
ATOM 3342 N N . TRP D 1 88 ? 32.487 31.646 103.024 1.00 23.54 91 TRP D N 1
ATOM 3343 C CA . TRP D 1 88 ? 33.358 31.274 101.914 1.00 25.96 91 TRP D CA 1
ATOM 3344 C C . TRP D 1 88 ? 33.148 29.758 101.627 1.00 26.90 91 TRP D C 1
ATOM 3345 O O . TRP D 1 88 ? 33.172 28.938 102.549 1.00 27.92 91 TRP D O 1
ATOM 3356 N N . THR D 1 89 ? 32.859 29.405 100.370 1.00 27.65 92 THR D N 1
ATOM 3357 C CA . THR D 1 89 ? 32.546 28.022 99.983 1.00 28.17 92 THR D CA 1
ATOM 3358 C C . THR D 1 89 ? 33.836 27.212 99.821 1.00 29.03 92 THR D C 1
ATOM 3359 O O . THR D 1 89 ? 34.949 27.755 99.817 1.00 28.10 92 THR D O 1
ATOM 3363 N N . ARG D 1 90 ? 33.673 25.911 99.677 1.00 30.73 93 ARG D N 1
ATOM 3364 C CA . ARG D 1 90 ? 34.810 24.999 99.506 1.00 31.20 93 ARG D CA 1
ATOM 3365 C C . ARG D 1 90 ? 35.805 25.498 98.451 1.00 31.42 93 ARG D C 1
ATOM 3366 O O . ARG D 1 90 ? 37.019 25.409 98.641 1.00 30.94 93 ARG D O 1
ATOM 3374 N N . ASN D 1 91 ? 35.274 26.023 97.355 1.00 31.40 94 ASN D N 1
ATOM 3375 C CA . ASN D 1 91 ? 36.091 26.422 96.209 1.00 32.06 94 ASN D CA 1
ATOM 3376 C C . ASN D 1 91 ? 36.558 27.869 96.288 1.00 31.86 94 ASN D C 1
ATOM 3377 O O . ASN D 1 91 ? 37.184 28.375 95.353 1.00 31.16 94 ASN D O 1
ATOM 3382 N N . GLY D 1 92 ? 36.244 28.536 97.398 1.00 31.01 95 GLY D N 1
ATOM 3383 C CA . GLY D 1 92 ? 36.721 29.887 97.656 1.00 31.05 95 GLY D CA 1
ATOM 3384 C C . GLY D 1 92 ? 35.772 30.986 97.219 1.00 30.52 95 GLY D C 1
ATOM 3385 O O . GLY D 1 92 ? 36.108 32.166 97.331 1.00 30.44 95 GLY D O 1
ATOM 3386 N N . ASP D 1 93 ? 34.581 30.623 96.748 1.00 30.39 96 ASP D N 1
ATOM 3387 C CA . ASP D 1 93 ? 33.606 31.644 96.385 1.00 30.49 96 ASP D CA 1
ATOM 3388 C C . ASP D 1 93 ? 32.995 32.196 97.667 1.00 29.77 96 ASP D C 1
ATOM 3389 O O . ASP D 1 93 ? 33.040 31.540 98.705 1.00 29.10 96 ASP D O 1
ATOM 3394 N N . GLN D 1 94 ? 32.487 33.419 97.585 1.00 29.48 97 GLN D N 1
ATOM 3395 C CA . GLN D 1 94 ? 31.698 34.034 98.652 1.00 29.61 97 GLN D CA 1
ATOM 3396 C C . GLN D 1 94 ? 30.193 33.853 98.413 1.00 28.75 97 GLN D C 1
ATOM 3397 O O . GLN D 1 94 ? 29.727 33.991 97.281 1.00 28.03 97 GLN D O 1
ATOM 3403 N N . LEU D 1 95 ? 29.435 33.608 99.482 1.00 26.90 98 LEU D N 1
ATOM 3404 C CA . LEU D 1 95 ? 27.975 33.792 99.507 1.00 26.95 98 LEU D CA 1
ATOM 3405 C C . LEU D 1 95 ? 27.693 34.733 100.696 1.00 24.83 98 LEU D C 1
ATOM 3406 O O . LEU D 1 95 ? 28.387 34.656 101.678 1.00 25.35 98 LEU D O 1
ATOM 3411 N N . THR D 1 96 ? 26.707 35.612 100.589 1.00 23.38 99 THR D N 1
ATOM 3412 C CA . THR D 1 96 ? 26.206 36.339 101.747 1.00 22.97 99 THR D CA 1
ATOM 3413 C C . THR D 1 96 ? 24.825 35.822 102.031 1.00 21.16 99 THR D C 1
ATOM 3414 O O . THR D 1 96 ? 23.981 35.740 101.143 1.00 20.88 99 THR D O 1
ATOM 3418 N N . VAL D 1 97 ? 24.615 35.457 103.288 1.00 20.44 100 VAL D N 1
ATOM 3419 C CA . VAL D 1 97 ? 23.370 34.858 103.707 1.00 19.58 100 VAL D CA 1
ATOM 3420 C C . VAL D 1 97 ? 22.865 35.592 104.943 1.00 18.98 100 VAL D C 1
ATOM 3421 O O . VAL D 1 97 ? 23.632 36.252 105.629 1.00 18.82 100 VAL D O 1
ATOM 3425 N N . GLU D 1 98 ? 21.575 35.503 105.200 1.00 17.48 101 GLU D N 1
ATOM 3426 C CA . GLU D 1 98 ? 21.063 35.947 106.462 1.00 18.79 101 GLU D CA 1
ATOM 3427 C C . GLU D 1 98 ? 20.913 34.719 107.337 1.00 18.85 101 GLU D C 1
ATOM 3428 O O . GLU D 1 98 ? 20.231 33.770 106.960 1.00 18.33 101 GLU D O 1
ATOM 3434 N N . LEU D 1 99 ? 21.553 34.790 108.502 1.00 18.91 102 LEU D N 1
ATOM 3435 C CA . LEU D 1 99 ? 21.499 33.732 109.492 1.00 19.87 102 LEU D CA 1
ATOM 3436 C C . LEU D 1 99 ? 20.505 34.084 110.587 1.00 20.26 102 LEU D C 1
ATOM 3437 O O . LEU D 1 99 ? 20.433 35.224 111.042 1.00 19.61 102 LEU D O 1
ATOM 3442 N N . SER D 1 100 ? 19.761 33.084 111.018 1.00 20.53 103 SER D N 1
ATOM 3443 C CA . SER D 1 100 ? 18.974 33.183 112.237 1.00 20.73 103 SER D CA 1
ATOM 3444 C C . SER D 1 100 ? 19.381 31.975 113.088 1.00 20.31 103 SER D C 1
ATOM 3445 O O . SER D 1 100 ? 19.624 30.902 112.542 1.00 19.57 103 SER D O 1
ATOM 3448 N N . ALA D 1 101 ? 19.478 32.135 114.401 1.00 18.73 104 ALA D N 1
ATOM 3449 C CA . ALA D 1 101 ? 19.811 30.973 115.246 1.00 19.57 104 ALA D CA 1
ATOM 3450 C C . ALA D 1 101 ? 19.070 31.112 116.564 1.00 19.95 104 ALA D C 1
ATOM 3451 O O . ALA D 1 101 ? 19.039 32.189 117.140 1.00 20.49 104 ALA D O 1
ATOM 3453 N N . HIS D 1 102 ? 18.495 30.000 117.017 1.00 20.45 105 HIS D N 1
ATOM 3454 C CA . HIS D 1 102 ? 17.634 29.958 118.198 1.00 20.93 105 HIS D CA 1
ATOM 3455 C C . HIS D 1 102 ? 18.072 28.777 119.082 1.00 20.38 105 HIS D C 1
ATOM 3456 O O . HIS D 1 102 ? 18.292 27.682 118.581 1.00 19.49 105 HIS D O 1
ATOM 3463 N N . LEU D 1 103 ? 18.211 29.025 120.382 1.00 20.53 106 LEU D N 1
ATOM 3464 C CA . LEU D 1 103 ? 18.422 27.951 121.353 1.00 20.26 106 LEU D CA 1
ATOM 3465 C C . LEU D 1 103 ? 17.085 27.254 121.561 1.00 19.80 106 LEU D C 1
ATOM 3466 O O . LEU D 1 103 ? 16.050 27.900 121.838 1.00 19.68 106 LEU D O 1
ATOM 3471 N N . LEU D 1 104 ? 17.106 25.934 121.417 1.00 18.21 107 LEU D N 1
ATOM 3472 C CA . LEU D 1 104 ? 15.891 25.133 121.561 1.00 18.66 107 LEU D CA 1
ATOM 3473 C C . LEU D 1 104 ? 15.739 24.682 123.008 1.00 18.75 107 LEU D C 1
ATOM 3474 O O . LEU D 1 104 ? 16.713 24.673 123.747 1.00 17.92 107 LEU D O 1
ATOM 3479 N N . PRO D 1 105 ? 14.510 24.316 123.399 1.00 19.16 108 PRO D N 1
ATOM 3480 C CA . PRO D 1 105 ? 14.312 23.867 124.783 1.00 19.90 108 PRO D CA 1
ATOM 3481 C C . PRO D 1 105 ? 15.168 22.662 125.171 1.00 20.19 108 PRO D C 1
ATOM 3482 O O . PRO D 1 105 ? 15.507 22.488 126.367 1.00 20.70 108 PRO D O 1
ATOM 3486 N N . ASP D 1 106 ? 15.507 21.827 124.193 1.00 20.16 109 ASP D N 1
ATOM 3487 C CA . ASP D 1 106 ? 16.239 20.594 124.462 1.00 20.95 109 ASP D CA 1
ATOM 3488 C C . ASP D 1 106 ? 17.736 20.909 124.589 1.00 21.80 109 ASP D C 1
ATOM 3489 O O . ASP D 1 106 ? 18.507 20.043 124.961 1.00 22.89 109 ASP D O 1
ATOM 3494 N N . GLY D 1 107 ? 18.155 22.134 124.226 1.00 21.51 110 GLY D N 1
ATOM 3495 C CA . GLY D 1 107 ? 19.548 22.559 124.434 1.00 21.57 110 GLY D CA 1
ATOM 3496 C C . GLY D 1 107 ? 20.428 22.629 123.179 1.00 22.02 110 GLY D C 1
ATOM 3497 O O . GLY D 1 107 ? 21.579 23.092 123.242 1.00 22.37 110 GLY D O 1
ATOM 3498 N N . LYS D 1 108 ? 19.902 22.185 122.045 1.00 20.25 111 LYS D N 1
ATOM 3499 C CA . LYS D 1 108 ? 20.620 22.315 120.763 1.00 20.02 111 LYS D CA 1
ATOM 3500 C C . LYS D 1 108 ? 20.215 23.664 120.162 1.00 18.76 111 LYS D C 1
ATOM 3501 O O . LYS D 1 108 ? 19.248 24.295 120.596 1.00 18.21 111 LYS D O 1
ATOM 3507 N N . ILE D 1 109 ? 21.002 24.126 119.197 1.00 17.36 112 ILE D N 1
ATOM 3508 C CA . ILE D 1 109 ? 20.746 25.379 118.512 1.00 17.08 112 ILE D CA 1
ATOM 3509 C C . ILE D 1 109 ? 20.325 25.059 117.088 1.00 16.11 112 ILE D C 1
ATOM 3510 O O . ILE D 1 109 ? 21.017 24.325 116.394 1.00 16.36 112 ILE D O 1
ATOM 3515 N N . LEU D 1 110 ? 19.216 25.665 116.682 1.00 15.72 113 LEU D N 1
ATOM 3516 C CA . LEU D 1 110 ? 18.631 25.534 115.362 1.00 16.42 113 LEU D CA 1
ATOM 3517 C C . LEU D 1 110 ? 19.039 26.784 114.604 1.00 16.11 113 LEU D C 1
ATOM 3518 O O . LEU D 1 110 ? 18.705 27.888 115.020 1.00 16.19 113 LEU D O 1
ATOM 3523 N N . GLY D 1 111 ? 19.705 26.593 113.478 1.00 16.57 114 GLY D N 1
ATOM 3524 C CA . GLY D 1 111 ? 20.036 27.713 112.614 1.00 16.96 114 GLY D CA 1
ATOM 3525 C C . GLY D 1 111 ? 19.396 27.631 111.248 1.00 16.38 114 GLY D C 1
ATOM 3526 O O . GLY D 1 111 ? 19.177 26.549 110.742 1.00 15.41 114 GLY D O 1
ATOM 3527 N N . ILE D 1 112 ? 19.096 28.802 110.672 1.00 17.91 115 ILE D N 1
ATOM 3528 C CA . ILE D 1 112 ? 18.593 28.915 109.302 1.00 18.82 115 ILE D CA 1
ATOM 3529 C C . ILE D 1 112 ? 19.549 29.832 108.552 1.00 19.25 115 ILE D C 1
ATOM 3530 O O . ILE D 1 112 ? 20.032 30.777 109.113 1.00 19.07 115 ILE D O 1
ATOM 3535 N N . ALA D 1 113 ? 19.846 29.504 107.304 1.00 19.21 116 ALA D N 1
ATOM 3536 C CA . ALA D 1 113 ? 20.640 30.398 106.432 1.00 21.74 116 ALA D CA 1
ATOM 3537 C C . ALA D 1 113 ? 19.812 30.656 105.171 1.00 23.20 116 ALA D C 1
ATOM 3538 O O . ALA D 1 113 ? 19.432 29.714 104.494 1.00 23.84 116 ALA D O 1
ATOM 3540 N N . ARG D 1 114 ? 19.536 31.930 104.873 1.00 24.36 117 ARG D N 1
ATOM 3541 C CA . ARG D 1 114 ? 18.717 32.337 103.729 1.00 27.87 117 ARG D CA 1
ATOM 3542 C C . ARG D 1 114 ? 19.603 33.178 102.836 1.00 28.96 117 ARG D C 1
ATOM 3543 O O . ARG D 1 114 ? 20.312 34.038 103.337 1.00 27.75 117 ARG D O 1
ATOM 3551 N N . ASP D 1 115 ? 19.577 32.942 101.524 1.00 31.48 118 ASP D N 1
ATOM 3552 C CA . ASP D 1 115 ? 20.431 33.742 100.633 1.00 33.51 118 ASP D CA 1
ATOM 3553 C C . ASP D 1 115 ? 19.886 35.166 100.682 1.00 34.96 118 ASP D C 1
ATOM 3554 O O . ASP D 1 115 ? 18.6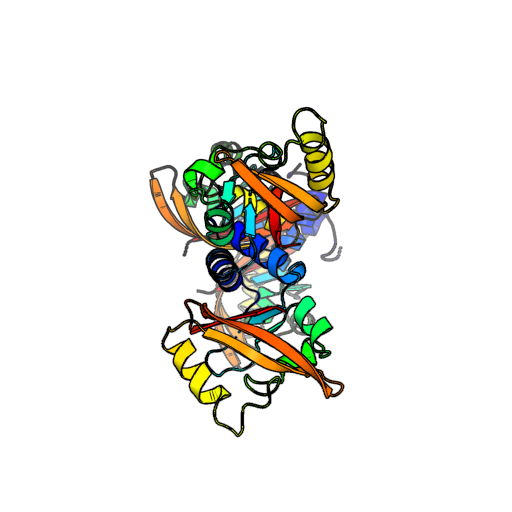96 35.360 100.975 1.00 35.68 118 ASP D O 1
ATOM 3559 N N . VAL D 1 116 ? 20.759 36.160 100.480 1.00 35.86 119 VAL D N 1
ATOM 3560 C CA . VAL D 1 116 ? 20.332 37.569 100.349 1.00 36.22 119 VAL D CA 1
ATOM 3561 C C . VAL D 1 116 ? 21.280 38.350 99.452 1.00 37.19 119 VAL D C 1
ATOM 3562 O O . VAL D 1 116 ? 22.228 38.953 99.938 1.00 38.37 119 VAL D O 1
#

Organism: Geobacter sulfurreducens (strain ATCC 51573 / DSM 12127 / PCA) (NCBI:txid243231)

Sequence (456 aa):
GTENLYFQSNAYRALFEHAIDGIFIDAEGHYLDVNPAICSAIGYTRDEFLALDWGVLSRGVDSGWAAASLARIVGGEPLREERTVWTRNGDQLTVELSAHLLPDGKILGIARDGTENLYFQSNAYRALFEHAIDGIFIDAEGHYLDVNPAICSAIGYTRDEFLALDWGVLSRGVDSGWAAASLARIVGGEPLREERTVWTRNGDQLTVELSAHLLPDGKILGIARDVLGTENLYFQSNAYRALFEHAIDGIFIDAEGHYLDVNPAICSAIGYTRDEFLALDWGVLSRGVDSGWAAASLARIVGGEPLREERTVWTRNGDQLTVELSAHLLPDGKILGIARDVGTENLYFQSNAYRALFEHAIDGIFIDAEGHYLDVNPAICSAIGYTRDEFLALDWGVLSRGVDSGWAAASLARIVGGEPLREERTVWTRNGDQLTVELSAHLLPDGKILGIARDV

CATH classification: 3.30.450.20

Secondary structure (DSSP, 8-state):
---SHHHHHHHHHHHHHH-SSEEE--TTSB---B-HHHHHHH---HHHHTT-BTTTTTT-STTSHHHHHHHHHHTTPPEEEEEEEE-TTS-EEEEEEEEEE-TTS-EEEEEE-/--SSHHHHHHHHHHHHHH-SSEEE--TTSB---B-HHHHHHHT--HHHHTT-BTTTTTT-STTSHHHHHHHHHHTT--EEEEEEEE-TTS-EEEEEEEEEE-TTS-EEEEEEE-/--TTSHHHHHHHHHHHHHH-SSEEE--TTSB---B-HHHHHHHT--HHHHTT-BTTTTTT-STTSHHHHHHHHHHTT--EEEEEEEE-TTS-EEEEEEEEEE-TTS-EEEEEEE-/-TTSHHHHHHHHHHHHHH-SSEEE--TT-B---B-HHHHHHHT--HHHHTT-BTTTTTT-STTSHHHHHHHHHHTT--EEEEEEEE-TTS-EEEEEEEEEE-TTS-EEEEEEE-